Protein AF-A0A7Y6XJN7-F1 (afdb_monomer_lite)

Foldseek 3Di:
DDDDDDDDDDDDDDDDDDDDDDDDDDPPDPDDDDPDDPDPPPPPADADDLVLLLLLADPPAPPSSVLSVLLSVLCVVLVHGRHLLLSLLLRLLLCLQANNAFWAFDPCQLVVVVVLQVVLLVVLPPCSVVLSVVLQQDDQPPDPDGLNRQSNVDTTLVSQQVSLVSSLVRCCVPPVPCLVPPCSVCSRFNDNDSVSSRPQQFHTSNRHGLVQQQVVVHDPDDSVVLRVLCSDSNSVSNSLSCLQPSADDPDPDSLQSLLCSPLHALLFQQLLLLVLLCVQQVQDDQSSLQQFDADPVRHGDPDGDSNLVSLVSCCVPQNVVDDSVQSVVLSVCSNPPCSCVGPSNVSSQVSSCVPVVDRRDRGDRGFAWDDDPSDDDIDGSSNSSVSSVVSSVSSVVSSCVVPDDDDDPPPPPDDD

Sequence (416 aa):
MDDPGPGGTGTRRRGPGRVAWALVCALIACTPRGVGTPEPTVPPPPRLTVQQVTQLLPPHVKEREGWARDVLAALEAEDVPPSPSTVCSVLAVIEQESGFQSDPAVPNLSRMVRTRLEEHADTLGPLGHKALASVLAGKAAGQKRTFDDRLRTVRTERDLDRLFRDMLAYYEAEYPTTFATMNLASALFSSRRLEDLNPVTTAGSMQVSVRYAVEKEGEDADPVKVRESLYTRAGGVRFGTARLLGFEAAYPQPLFRFADYNAGVYASRNAALQAQVSQLTRVSLVLDGDLQLYDKNGDPRSEDSKSLAALLAFRRDHAPELSERQVRRDVKKEKEEAFESTETFRAVKRVYANQTGESPAYAQLPQVTLQSPKLKGERTTAWFARSVDARFQKCQGRYRALTKPPATPRNTARPK

Radius of gyration: 31.94 Å; chains: 1; bounding box: 69×111×105 Å

Secondary structure (DSSP, 8-state):
------------------------------PPP--PPPP---PPPPPPPHHHHHHHS-TT-TTHHHHHHHHHHHHHHTT----HHHHHHHHHHHHHHTSS-SSPBPTTHHHHHHHHHHHHHHTT-TTHHHHHHHHHH---TT-SS-HHHHHTT--BHHHHHHHHHHHHHHHHHH-HHHHHHSTTTTTTSS-SSGGGG-S--EETTTTEEHHHHHHHH-TT--HHHHHHHHTSHHHHHHHHHHHHHSS----SSHHHHHHHHHH-TTHHHHHHHHHHHHHHH------SS-SS-B-TT-PBPSSPPHHHHHHHHHHHHH-GGG-HHHHHHHHTTTTSGGGTTSHHHHHHHHHHHHHHSSPPPS------EE--TTSSS-EEHHHHHHHHHHHHHHHHHHHHHHTPPPPPP-------

Structure (mmCIF, N/CA/C/O backbone):
data_AF-A0A7Y6XJN7-F1
#
_entry.id   AF-A0A7Y6XJN7-F1
#
loop_
_atom_site.group_PDB
_atom_site.id
_atom_site.type_symbol
_atom_site.label_atom_id
_atom_site.label_alt_id
_atom_site.label_comp_id
_atom_site.label_asym_id
_atom_site.label_entity_id
_atom_site.label_seq_id
_atom_site.pdbx_PDB_ins_code
_atom_site.Cartn_x
_atom_site.Cartn_y
_atom_site.Cartn_z
_atom_site.occupancy
_atom_site.B_iso_or_equiv
_atom_site.auth_seq_id
_atom_site.auth_comp_id
_atom_site.auth_asym_id
_atom_site.auth_atom_id
_atom_site.pdbx_PDB_model_num
ATOM 1 N N . MET A 1 1 ? 14.348 51.379 34.714 1.00 35.03 1 MET A N 1
ATOM 2 C CA . MET A 1 1 ? 14.437 52.630 35.480 1.00 35.03 1 MET A CA 1
ATOM 3 C C . MET A 1 1 ? 14.348 52.254 36.939 1.00 35.03 1 MET A C 1
ATOM 5 O O . MET A 1 1 ? 13.280 51.889 37.406 1.00 35.03 1 MET A O 1
ATOM 9 N N . ASP A 1 2 ? 15.538 52.192 37.527 1.00 37.59 2 ASP A N 1
ATOM 10 C CA . ASP A 1 2 ? 15.878 52.615 38.885 1.00 37.59 2 ASP A CA 1
ATOM 11 C C . ASP A 1 2 ? 15.214 51.908 40.076 1.00 37.59 2 ASP A C 1
ATOM 13 O O . ASP A 1 2 ? 14.139 52.258 40.553 1.00 37.59 2 ASP A O 1
ATOM 17 N N . ASP A 1 3 ? 15.978 50.936 40.583 1.00 42.81 3 ASP A N 1
ATOM 18 C CA . ASP A 1 3 ? 16.181 50.660 42.011 1.00 42.81 3 ASP A CA 1
ATOM 19 C C . ASP A 1 3 ? 16.538 51.967 42.763 1.00 42.81 3 ASP A C 1
ATOM 21 O O . ASP A 1 3 ? 17.120 52.874 42.152 1.00 42.81 3 ASP A O 1
ATOM 25 N N . PRO A 1 4 ? 16.245 52.103 44.070 1.00 50.25 4 PRO A N 1
ATOM 26 C CA . PRO A 1 4 ? 17.320 51.799 45.025 1.00 50.25 4 PRO A CA 1
ATOM 27 C C . PRO A 1 4 ? 16.867 51.278 46.411 1.00 50.25 4 PRO A C 1
ATOM 29 O O . PRO A 1 4 ? 15.777 51.573 46.901 1.00 50.25 4 PRO A O 1
ATOM 32 N N . GLY A 1 5 ? 17.795 50.595 47.104 1.00 29.89 5 GLY A N 1
ATOM 33 C CA . GLY A 1 5 ? 17.825 50.426 48.574 1.00 29.89 5 GLY A CA 1
ATOM 34 C C . GLY A 1 5 ? 18.056 51.761 49.324 1.00 29.89 5 GLY A C 1
ATOM 35 O O . GLY A 1 5 ? 17.620 52.794 48.823 1.00 29.89 5 GLY A O 1
ATOM 36 N N . PRO A 1 6 ? 18.799 51.848 50.458 1.00 52.22 6 PRO A N 1
ATOM 37 C CA . PRO A 1 6 ? 19.516 50.827 51.239 1.00 52.22 6 PRO A CA 1
ATOM 38 C C . PRO A 1 6 ? 19.427 51.036 52.786 1.00 52.22 6 PRO A C 1
ATOM 40 O O . PRO A 1 6 ? 18.710 51.898 53.285 1.00 52.22 6 PRO A O 1
ATOM 43 N N . GLY A 1 7 ? 20.251 50.301 53.548 1.00 32.34 7 GLY A N 1
ATOM 44 C CA . GLY A 1 7 ? 20.716 50.674 54.900 1.00 32.34 7 GLY A CA 1
ATOM 45 C C . GLY A 1 7 ? 20.453 49.589 55.954 1.00 32.34 7 GLY A C 1
ATOM 46 O O . GLY A 1 7 ? 19.331 49.138 56.100 1.00 32.34 7 GLY A O 1
ATOM 47 N N . GLY A 1 8 ? 21.406 49.075 56.732 1.00 31.67 8 GLY A N 1
ATOM 48 C CA . GLY A 1 8 ? 22.761 49.522 57.046 1.00 31.67 8 GLY A CA 1
ATOM 49 C C . GLY A 1 8 ? 22.941 49.617 58.569 1.00 31.67 8 GLY A C 1
ATOM 50 O O . GLY A 1 8 ? 22.047 50.092 59.257 1.00 31.67 8 GLY A O 1
ATOM 51 N N . THR A 1 9 ? 24.138 49.256 59.055 1.00 36.88 9 THR A N 1
ATOM 52 C CA . THR A 1 9 ? 24.671 49.350 60.443 1.00 36.88 9 THR A CA 1
ATOM 53 C C . THR A 1 9 ? 24.337 48.165 61.376 1.00 36.88 9 THR A C 1
ATOM 55 O O . THR A 1 9 ? 23.220 47.681 61.406 1.00 36.88 9 THR A O 1
ATOM 58 N N . GLY A 1 10 ? 25.250 47.586 62.164 1.00 33.59 10 GLY A N 1
ATOM 59 C CA . GLY A 1 10 ? 26.664 47.865 62.398 1.00 33.59 10 GLY A CA 1
ATOM 60 C C . GLY A 1 10 ? 27.250 46.914 63.463 1.00 33.59 10 GLY A C 1
ATOM 61 O O . GLY A 1 10 ? 26.728 46.790 64.560 1.00 33.59 10 GLY A O 1
ATOM 62 N N . THR A 1 11 ? 28.351 46.253 63.095 1.00 37.44 11 THR A N 1
ATOM 63 C CA . THR A 1 11 ? 29.572 45.928 63.870 1.00 37.44 11 THR A CA 1
ATOM 64 C C . THR A 1 11 ? 29.519 45.627 65.383 1.00 37.44 11 THR A C 1
ATOM 66 O O . THR A 1 11 ? 29.233 46.519 66.177 1.00 37.44 11 THR A O 1
ATOM 69 N N . ARG A 1 12 ? 30.158 44.514 65.801 1.00 39.50 12 ARG A N 1
ATOM 70 C CA . ARG A 1 12 ? 31.348 44.563 66.690 1.00 39.50 12 ARG A CA 1
ATOM 71 C C . ARG A 1 12 ? 32.197 43.279 66.666 1.00 39.50 12 ARG A C 1
ATOM 73 O O . ARG A 1 12 ? 31.703 42.167 66.572 1.00 39.50 12 ARG A O 1
ATOM 80 N N . ARG A 1 13 ? 33.511 43.521 66.719 1.00 41.44 13 ARG A N 1
ATOM 81 C CA . ARG A 1 13 ? 34.676 42.623 66.616 1.00 41.44 13 ARG A CA 1
ATOM 82 C C . ARG A 1 13 ? 34.873 41.706 67.835 1.00 41.44 13 ARG A C 1
ATOM 84 O O . ARG A 1 13 ? 34.642 42.168 68.948 1.00 41.44 13 ARG A O 1
ATOM 91 N N . ARG A 1 14 ? 35.529 40.550 67.628 1.00 40.66 14 ARG A N 1
ATOM 92 C CA . ARG A 1 14 ? 36.867 40.155 68.166 1.00 40.66 14 ARG A CA 1
ATOM 93 C C . ARG A 1 14 ? 37.099 38.642 67.951 1.00 40.66 14 ARG A C 1
ATOM 95 O O . ARG A 1 14 ? 36.297 37.838 68.401 1.00 40.66 14 ARG A O 1
ATOM 102 N N . GLY A 1 15 ? 38.183 38.264 67.263 1.00 38.75 15 GLY A N 1
ATOM 103 C CA . GLY A 1 15 ? 38.726 36.889 67.289 1.00 38.75 15 GLY A CA 1
ATOM 104 C C . GLY A 1 15 ? 39.732 36.715 68.438 1.00 38.75 15 GLY A C 1
ATOM 105 O O . GLY A 1 15 ? 39.770 37.578 69.315 1.00 38.75 15 GLY A O 1
ATOM 106 N N . PRO A 1 16 ? 40.651 35.732 68.390 1.00 50.19 16 PRO A N 1
ATOM 107 C CA . PRO A 1 16 ? 40.583 34.405 67.777 1.00 50.19 16 PRO A CA 1
ATOM 108 C C . PRO A 1 16 ? 40.768 33.300 68.846 1.00 50.19 16 PRO A C 1
ATOM 110 O O . PRO A 1 16 ? 41.487 33.477 69.824 1.00 50.19 16 PRO A O 1
ATOM 113 N N . GLY A 1 17 ? 40.165 32.128 68.657 1.00 37.03 17 GLY A N 1
ATOM 114 C CA . GLY A 1 17 ? 40.338 30.995 69.569 1.00 37.03 17 GLY A CA 1
ATOM 115 C C . GLY A 1 17 ? 40.266 29.687 68.803 1.00 37.03 17 GLY A C 1
ATOM 116 O O . GLY A 1 17 ? 39.187 29.243 68.429 1.00 37.03 17 GLY A O 1
ATOM 117 N N . ARG A 1 18 ? 41.430 29.096 68.526 1.00 47.59 18 ARG A N 1
ATOM 118 C CA . ARG A 1 18 ? 41.541 27.738 67.989 1.00 47.59 18 ARG A CA 1
ATOM 119 C C . ARG A 1 18 ? 41.069 26.766 69.068 1.00 47.59 18 ARG A C 1
ATOM 121 O O . ARG A 1 18 ? 41.729 26.645 70.093 1.00 47.59 18 ARG A O 1
ATOM 128 N N . VAL A 1 19 ? 39.966 26.068 68.823 1.00 47.19 19 VAL A N 1
ATOM 129 C CA . VAL A 1 19 ? 39.572 24.891 69.602 1.00 47.19 19 VAL A CA 1
ATOM 130 C C . VAL A 1 19 ? 39.281 23.774 68.612 1.00 47.19 19 VAL A C 1
ATOM 132 O O . VAL A 1 19 ? 38.342 23.844 67.824 1.00 47.19 19 VAL A O 1
ATOM 135 N N . ALA A 1 20 ? 40.160 22.777 68.627 1.00 44.97 20 ALA A N 1
ATOM 136 C CA . ALA A 1 20 ? 39.979 21.513 67.946 1.00 44.97 20 ALA A CA 1
ATOM 137 C C . ALA A 1 20 ? 38.800 20.766 68.583 1.00 44.97 20 ALA A C 1
ATOM 139 O O . ALA A 1 20 ? 38.790 20.563 69.795 1.00 44.97 20 ALA A O 1
ATOM 140 N N . TRP A 1 21 ? 37.836 20.342 67.767 1.00 42.53 21 TRP A N 1
ATOM 141 C CA . TRP A 1 21 ? 36.821 19.371 68.162 1.00 42.53 21 TRP A CA 1
ATOM 142 C C . TRP A 1 21 ? 36.884 18.172 67.225 1.00 42.53 21 TRP A C 1
ATOM 144 O O . TRP A 1 21 ? 36.855 18.301 66.001 1.00 42.53 21 TRP A O 1
ATOM 154 N N . ALA A 1 22 ? 37.050 17.015 67.854 1.00 39.91 22 ALA A N 1
ATOM 155 C CA . ALA A 1 22 ? 37.173 15.706 67.253 1.00 39.91 22 ALA A CA 1
ATOM 156 C C . ALA A 1 22 ? 35.903 15.322 66.476 1.00 39.91 22 ALA A C 1
ATOM 158 O O . ALA A 1 22 ? 34.789 15.422 66.987 1.00 39.91 22 ALA A O 1
ATOM 159 N N . LEU A 1 23 ? 36.094 14.842 65.247 1.00 40.47 23 LEU A N 1
ATOM 160 C CA . LEU A 1 23 ? 35.069 14.179 64.447 1.00 40.47 23 LEU A CA 1
ATOM 161 C C . LEU A 1 23 ? 34.818 12.779 65.020 1.00 40.47 23 LEU A C 1
ATOM 163 O O . LEU A 1 23 ? 35.644 11.879 64.880 1.00 40.47 23 LEU A O 1
ATOM 167 N N . VAL A 1 24 ? 33.666 12.600 65.663 1.00 42.16 24 VAL A N 1
ATOM 168 C CA . VAL A 1 24 ? 33.105 11.283 65.979 1.00 42.16 24 VAL A CA 1
ATOM 169 C C . VAL A 1 24 ? 32.388 10.777 64.726 1.00 42.16 24 VAL A C 1
ATOM 171 O O . VAL A 1 24 ? 31.334 11.288 64.351 1.00 42.16 24 VAL A O 1
ATOM 174 N N . CYS A 1 25 ? 32.971 9.783 64.057 1.00 39.12 25 CYS A N 1
ATOM 175 C CA . CYS A 1 25 ? 32.331 9.055 62.964 1.00 39.12 25 CYS A CA 1
ATOM 176 C C . CYS A 1 25 ? 31.227 8.140 63.516 1.00 39.12 25 CYS A C 1
ATOM 178 O O . CYS A 1 25 ? 31.507 7.046 64.002 1.00 39.12 25 CYS A O 1
ATOM 180 N N . ALA A 1 26 ? 29.968 8.564 63.407 1.00 43.03 26 ALA A N 1
ATOM 181 C CA . ALA A 1 26 ? 28.821 7.670 63.524 1.00 43.03 26 ALA A CA 1
ATOM 182 C C . ALA A 1 26 ? 28.584 6.984 62.166 1.00 43.03 26 ALA A C 1
ATOM 184 O O . ALA A 1 26 ? 28.100 7.601 61.218 1.00 43.03 26 ALA A O 1
ATOM 185 N N . LEU A 1 27 ? 28.955 5.706 62.063 1.00 41.56 27 LEU A N 1
ATOM 186 C CA . LEU A 1 27 ? 28.625 4.846 60.926 1.00 41.56 27 LEU A CA 1
ATOM 187 C C . LEU A 1 27 ? 27.124 4.524 60.956 1.00 41.56 27 LEU A C 1
ATOM 189 O O . LEU A 1 27 ? 26.693 3.552 61.572 1.00 41.56 27 LEU A O 1
ATOM 193 N N . ILE A 1 28 ? 26.324 5.351 60.286 1.00 48.06 28 ILE A N 1
ATOM 194 C CA . ILE A 1 28 ? 24.953 5.001 59.912 1.00 48.06 28 ILE A CA 1
ATOM 195 C C . ILE A 1 28 ? 25.060 4.036 58.732 1.00 48.06 28 ILE A C 1
ATOM 197 O O . ILE A 1 28 ? 25.433 4.423 57.624 1.00 48.06 28 ILE A O 1
ATOM 201 N N . ALA A 1 29 ? 24.770 2.762 58.981 1.00 41.16 29 ALA A N 1
ATOM 202 C CA . ALA A 1 29 ? 24.638 1.761 57.937 1.00 41.16 29 ALA A CA 1
ATOM 203 C C . ALA A 1 29 ? 23.455 2.134 57.028 1.00 41.16 29 ALA A C 1
ATOM 205 O O . ALA A 1 29 ? 22.293 1.945 57.385 1.00 41.16 29 ALA A O 1
ATOM 206 N N . CYS A 1 30 ? 23.750 2.671 55.844 1.00 45.59 30 CYS A N 1
ATOM 207 C CA . CYS A 1 30 ? 22.794 2.745 54.748 1.00 45.59 30 CYS A CA 1
ATOM 208 C C . CYS A 1 30 ? 22.450 1.318 54.309 1.00 45.59 30 CYS A C 1
ATOM 210 O O . CYS A 1 30 ? 23.186 0.701 53.544 1.00 45.59 30 CYS A O 1
ATOM 212 N N . THR A 1 31 ? 21.323 0.791 54.781 1.00 43.50 31 THR A N 1
ATOM 213 C CA . THR A 1 31 ? 20.677 -0.365 54.157 1.00 43.50 31 THR A CA 1
ATOM 214 C C . THR A 1 31 ? 20.239 0.043 52.745 1.00 43.50 31 THR A C 1
ATOM 216 O O . THR A 1 31 ? 19.415 0.959 52.627 1.00 43.50 31 THR A O 1
ATOM 219 N N . PRO A 1 32 ? 20.764 -0.562 51.663 1.00 49.16 32 PRO A N 1
ATOM 220 C CA . PRO A 1 32 ? 20.279 -0.266 50.326 1.00 49.16 32 PRO A CA 1
ATOM 221 C C . PRO A 1 32 ? 18.803 -0.662 50.232 1.00 49.16 32 PRO A C 1
ATOM 223 O O . PRO A 1 32 ? 18.415 -1.793 50.528 1.00 49.16 32 PRO A O 1
ATOM 226 N N . ARG A 1 33 ? 17.977 0.318 49.850 1.00 47.31 33 ARG A N 1
ATOM 227 C CA . ARG A 1 33 ? 16.585 0.115 49.447 1.00 47.31 33 ARG A CA 1
ATOM 228 C C . ARG A 1 33 ? 16.536 -0.952 48.355 1.00 47.31 33 ARG A C 1
ATOM 230 O O . ARG A 1 33 ? 17.405 -0.983 47.489 1.00 47.31 33 ARG A O 1
ATOM 237 N N . GLY A 1 34 ? 15.511 -1.795 48.455 1.00 42.06 34 GLY A N 1
ATOM 238 C CA . GLY A 1 34 ? 15.260 -2.985 47.653 1.00 42.06 34 GLY A CA 1
ATOM 239 C C . GLY A 1 34 ? 15.800 -2.934 46.229 1.00 42.06 34 GLY A C 1
ATOM 240 O O . GLY A 1 34 ? 15.399 -2.101 45.420 1.00 42.06 34 GLY A O 1
ATOM 241 N N . VAL A 1 35 ? 16.663 -3.902 45.932 1.00 45.88 35 VAL A N 1
ATOM 242 C CA . VAL A 1 35 ? 16.845 -4.424 44.583 1.00 45.88 35 VAL A CA 1
ATOM 243 C C . VAL A 1 35 ? 15.467 -4.907 44.142 1.00 45.88 35 VAL A C 1
ATOM 245 O O . VAL A 1 35 ? 14.980 -5.927 44.631 1.00 45.88 35 VAL A O 1
ATOM 248 N N . GLY A 1 36 ? 14.801 -4.127 43.288 1.00 46.41 36 GLY A N 1
ATOM 249 C CA . GLY A 1 36 ? 13.651 -4.619 42.544 1.00 46.41 36 GLY A CA 1
ATOM 250 C C . GLY A 1 36 ? 14.074 -5.912 41.861 1.00 46.41 36 GLY A C 1
ATOM 251 O O . GLY A 1 36 ? 15.143 -5.970 41.249 1.00 46.41 36 GLY A O 1
ATOM 252 N N . THR A 1 37 ? 13.287 -6.969 42.031 1.00 48.62 37 THR A N 1
ATOM 253 C CA . THR A 1 37 ? 13.446 -8.182 41.236 1.00 48.62 37 THR A CA 1
ATOM 254 C C . THR A 1 37 ? 13.524 -7.768 39.766 1.00 48.62 37 THR A C 1
ATOM 256 O O . THR A 1 37 ? 12.664 -6.999 39.330 1.00 48.62 37 THR A O 1
ATOM 259 N N . PRO A 1 38 ? 14.547 -8.201 39.003 1.00 53.28 38 PRO A N 1
ATOM 260 C CA . PRO A 1 38 ? 14.590 -7.922 37.579 1.00 53.28 38 PRO A CA 1
ATOM 261 C C . PRO A 1 38 ? 13.287 -8.434 36.975 1.00 53.28 38 PRO A C 1
ATOM 263 O O . PRO A 1 38 ? 12.955 -9.613 37.125 1.00 53.28 38 PRO A O 1
ATOM 266 N N . GLU A 1 39 ? 12.522 -7.540 36.355 1.00 54.28 39 GLU A N 1
ATOM 267 C CA . GLU A 1 39 ? 11.371 -7.928 35.554 1.00 54.28 39 GLU A CA 1
ATOM 268 C C . GLU A 1 39 ? 11.862 -8.978 34.541 1.00 54.28 39 GLU A C 1
ATOM 270 O O . GLU A 1 39 ? 12.943 -8.779 33.966 1.00 54.28 39 GLU A O 1
ATOM 275 N N . PRO A 1 40 ? 11.171 -10.125 34.375 1.00 47.38 40 PRO A N 1
ATOM 276 C CA . PRO A 1 40 ? 11.621 -11.158 33.459 1.00 47.38 40 PRO A CA 1
ATOM 277 C C . PRO A 1 40 ? 11.753 -10.543 32.071 1.00 47.38 40 PRO A C 1
ATOM 279 O O . PRO A 1 40 ? 10.768 -10.262 31.391 1.00 47.38 40 PRO A O 1
ATOM 282 N N . THR A 1 41 ? 12.993 -10.299 31.666 1.00 57.94 41 THR A N 1
ATOM 283 C CA . THR A 1 41 ? 13.318 -9.748 30.362 1.00 57.94 41 THR A CA 1
ATOM 284 C C . THR A 1 41 ? 13.043 -10.875 29.388 1.00 57.94 41 THR A C 1
ATOM 286 O O . THR A 1 41 ? 13.824 -11.821 29.291 1.00 57.94 41 THR A O 1
ATOM 289 N N . VAL A 1 42 ? 11.880 -10.835 28.733 1.00 59.94 42 VAL A N 1
ATOM 290 C CA . VAL A 1 42 ? 11.575 -11.739 27.623 1.00 59.94 42 VAL A CA 1
ATOM 291 C C . VAL A 1 42 ? 12.756 -11.620 26.656 1.00 59.94 42 VAL A C 1
ATOM 293 O O . VAL A 1 42 ? 13.004 -10.515 26.164 1.00 59.94 42 VAL A O 1
ATOM 296 N N . PRO A 1 43 ? 13.548 -12.689 26.438 1.00 66.56 43 PRO A N 1
ATOM 297 C CA . PRO A 1 43 ? 14.721 -12.590 25.588 1.00 66.56 43 PRO A CA 1
ATOM 298 C C . PRO A 1 43 ? 14.278 -12.112 24.202 1.00 66.56 43 PRO A C 1
ATOM 300 O O . PRO A 1 43 ? 13.232 -12.560 23.715 1.00 66.56 43 PRO A O 1
ATOM 303 N N . PRO A 1 44 ? 15.030 -11.193 23.570 1.00 67.38 44 PRO A N 1
ATOM 304 C CA . PRO A 1 44 ? 14.649 -10.666 22.272 1.00 67.38 44 PRO A CA 1
ATOM 305 C C . PRO A 1 44 ? 14.484 -11.822 21.279 1.00 67.38 44 PRO A C 1
ATOM 307 O O . PRO A 1 44 ? 15.218 -12.816 21.360 1.00 67.38 44 PRO A O 1
ATOM 310 N N . PRO A 1 45 ? 13.521 -11.727 20.345 1.00 71.31 45 PRO A N 1
ATOM 311 C CA . PRO A 1 45 ? 13.293 -12.786 19.378 1.00 71.31 45 PRO A CA 1
ATOM 312 C C . PRO A 1 45 ? 14.585 -13.089 18.602 1.00 71.31 45 PRO A C 1
ATOM 314 O O . PRO A 1 45 ? 15.386 -12.182 18.353 1.00 71.31 45 PRO A O 1
ATOM 317 N N . PRO A 1 46 ? 14.804 -14.353 18.199 1.00 83.12 46 PRO A N 1
ATOM 318 C CA . PRO A 1 46 ? 16.031 -14.743 17.522 1.00 83.12 46 PRO A CA 1
ATOM 319 C C . PRO A 1 46 ? 16.186 -13.952 16.222 1.00 83.12 46 PRO A C 1
ATOM 321 O O . PRO A 1 46 ? 15.283 -13.949 15.385 1.00 83.12 46 PRO A O 1
ATOM 324 N N . ARG A 1 47 ? 17.340 -13.303 16.045 1.00 94.00 47 ARG A N 1
ATOM 325 C CA . ARG A 1 47 ? 17.696 -12.628 14.792 1.00 94.00 47 ARG A CA 1
ATOM 326 C C . ARG A 1 47 ? 18.157 -13.665 13.769 1.00 94.00 47 ARG A C 1
ATOM 328 O O . ARG A 1 47 ? 19.075 -14.435 14.047 1.00 94.00 47 ARG A O 1
ATOM 335 N N . LEU A 1 48 ? 17.519 -13.697 12.602 1.00 97.19 48 LEU A N 1
ATOM 336 C CA . LEU A 1 48 ? 17.847 -14.647 11.542 1.00 97.19 48 LEU A CA 1
ATOM 337 C C . LEU A 1 48 ? 19.046 -14.194 10.707 1.00 97.19 48 LEU A C 1
ATOM 339 O O . LEU A 1 48 ? 19.156 -13.033 10.324 1.00 97.19 48 LEU A O 1
ATOM 343 N N . THR A 1 49 ? 19.922 -15.141 10.372 1.00 97.62 49 THR A N 1
ATOM 344 C CA . THR A 1 49 ? 21.043 -14.925 9.445 1.00 97.62 49 THR A CA 1
ATOM 345 C C . THR A 1 49 ? 20.612 -15.094 7.987 1.00 97.62 49 THR A C 1
ATOM 347 O O . THR A 1 49 ? 19.611 -15.750 7.694 1.00 97.62 49 THR A O 1
ATOM 350 N N . VAL A 1 50 ? 21.417 -14.596 7.039 1.00 98.31 50 VAL A N 1
ATOM 351 C CA . VAL A 1 50 ? 21.191 -14.793 5.590 1.00 98.31 50 VAL A CA 1
ATOM 352 C C . VAL A 1 50 ? 20.991 -16.275 5.243 1.00 98.31 50 VAL A C 1
ATOM 354 O O . VAL A 1 50 ? 20.103 -16.610 4.460 1.00 98.31 50 VAL A O 1
ATOM 357 N N . GLN A 1 51 ? 21.776 -17.178 5.842 1.00 98.06 51 GLN A N 1
ATOM 358 C CA . GLN A 1 51 ? 21.672 -18.620 5.592 1.00 98.06 51 GLN A CA 1
ATOM 359 C C . GLN A 1 51 ? 20.336 -19.189 6.080 1.00 98.06 51 GLN A C 1
ATOM 361 O O . GLN A 1 51 ? 19.685 -19.937 5.350 1.00 98.06 51 GLN A O 1
ATOM 366 N N . GLN A 1 52 ? 19.895 -18.794 7.279 1.00 98.06 52 GLN A N 1
ATOM 367 C CA . GLN A 1 52 ? 18.604 -19.220 7.816 1.00 98.06 52 GLN A CA 1
ATOM 368 C C . GLN A 1 52 ? 17.461 -18.696 6.947 1.00 98.06 52 GLN A C 1
ATOM 370 O O . GLN A 1 52 ? 16.619 -19.482 6.525 1.00 98.06 52 GLN A O 1
ATOM 375 N N . VAL A 1 53 ? 17.464 -17.405 6.592 1.00 98.56 53 VAL A N 1
ATOM 376 C CA . VAL A 1 53 ? 16.440 -16.827 5.706 1.00 98.56 53 VAL A CA 1
ATOM 377 C C . VAL A 1 53 ? 16.422 -17.538 4.348 1.00 98.56 53 VAL A C 1
ATOM 379 O O . VAL A 1 53 ? 15.351 -17.905 3.875 1.00 98.56 53 VAL A O 1
ATOM 382 N N . THR A 1 54 ? 17.587 -17.844 3.765 1.00 98.56 54 THR A N 1
ATOM 383 C CA . THR A 1 54 ? 17.719 -18.600 2.500 1.00 98.56 54 THR A CA 1
ATOM 384 C C . THR A 1 54 ? 17.024 -19.968 2.552 1.00 98.56 54 THR A C 1
ATOM 386 O O . THR A 1 54 ? 16.445 -20.416 1.556 1.00 98.56 54 THR A O 1
ATOM 389 N N . GLN A 1 55 ? 17.043 -20.634 3.710 1.00 98.00 55 GLN A N 1
ATOM 390 C CA . GLN A 1 55 ? 16.351 -21.907 3.944 1.00 98.00 55 GLN A CA 1
ATOM 391 C C . GLN A 1 55 ? 14.836 -21.740 4.159 1.00 98.00 55 GLN A C 1
ATOM 393 O O . GLN A 1 55 ? 14.081 -22.693 3.962 1.00 98.00 55 GLN A O 1
ATOM 398 N N . LEU A 1 56 ? 14.370 -20.537 4.514 1.00 98.50 56 LEU A N 1
ATOM 399 C CA . LEU A 1 56 ? 12.945 -20.209 4.611 1.00 98.50 56 LEU A CA 1
ATOM 400 C C . LEU A 1 56 ? 12.306 -19.865 3.261 1.00 98.50 56 LEU A C 1
ATOM 402 O O . LEU A 1 56 ? 11.076 -19.860 3.168 1.00 98.50 56 LEU A O 1
ATOM 406 N N . LEU A 1 57 ? 13.087 -19.597 2.214 1.00 98.38 57 LEU A N 1
ATOM 407 C CA . LEU A 1 57 ? 12.561 -19.411 0.860 1.00 98.38 57 LEU A CA 1
ATOM 408 C C . LEU A 1 57 ? 12.124 -20.751 0.235 1.00 98.38 57 LEU A C 1
ATOM 410 O O . LEU A 1 57 ? 12.782 -21.773 0.451 1.00 98.38 57 LEU A O 1
ATOM 414 N N . PRO A 1 58 ? 11.049 -20.774 -0.579 1.00 96.88 58 PRO A N 1
ATOM 415 C CA . PRO A 1 58 ? 10.694 -21.957 -1.357 1.00 96.88 58 PRO A CA 1
ATOM 416 C C . PRO A 1 58 ? 11.858 -22.429 -2.253 1.00 96.88 58 PRO A C 1
ATOM 418 O O . PRO A 1 58 ? 12.571 -21.603 -2.823 1.00 96.88 58 PRO A O 1
ATOM 421 N N . PRO A 1 59 ? 12.047 -23.748 -2.444 1.00 94.62 59 PRO A N 1
ATOM 422 C CA . PRO A 1 59 ? 13.238 -24.291 -3.106 1.00 94.62 59 PRO A CA 1
ATOM 423 C C . PRO A 1 59 ? 13.357 -23.924 -4.593 1.00 94.62 59 PRO A C 1
ATOM 425 O O . PRO A 1 59 ? 14.461 -23.920 -5.126 1.00 94.62 59 PRO A O 1
ATOM 428 N N . HIS A 1 60 ? 12.242 -23.604 -5.256 1.00 94.69 60 HIS A N 1
ATOM 429 C CA . HIS A 1 60 ? 12.204 -23.236 -6.676 1.00 94.69 60 HIS A CA 1
ATOM 430 C C . HIS A 1 60 ? 12.607 -21.777 -6.945 1.00 94.69 60 HIS A C 1
ATOM 432 O O . HIS A 1 60 ? 12.764 -21.389 -8.102 1.00 94.69 60 HIS A O 1
ATOM 438 N N . VAL A 1 61 ? 12.746 -20.955 -5.900 1.00 97.19 61 VAL A N 1
ATOM 439 C CA . VAL A 1 61 ? 13.119 -19.545 -6.041 1.00 97.19 61 VAL A CA 1
ATOM 440 C C . VAL A 1 61 ? 14.571 -19.446 -6.506 1.00 97.19 61 VAL A C 1
ATOM 442 O O . VAL A 1 61 ? 15.459 -20.108 -5.967 1.00 97.19 61 VAL A O 1
ATOM 445 N N . LYS A 1 62 ? 14.823 -18.606 -7.511 1.00 95.81 62 LYS A N 1
ATOM 446 C CA . LYS A 1 62 ? 16.177 -18.271 -7.974 1.00 95.81 62 LYS A CA 1
ATOM 447 C C . LYS A 1 62 ? 16.778 -17.181 -7.087 1.00 95.81 62 LYS A C 1
ATOM 449 O O . LYS A 1 62 ? 16.048 -16.388 -6.504 1.00 95.81 62 LYS A O 1
ATOM 454 N N . GLU A 1 63 ? 18.108 -17.139 -6.985 1.00 96.38 63 GLU A N 1
ATOM 455 C CA . GLU A 1 63 ? 18.835 -16.099 -6.231 1.00 96.38 63 GLU A CA 1
ATOM 456 C C . GLU A 1 63 ? 18.373 -15.951 -4.764 1.00 96.38 63 GLU A C 1
ATOM 458 O O . GLU A 1 63 ? 18.320 -14.846 -4.225 1.00 96.38 63 GLU A O 1
ATOM 463 N N . ARG A 1 64 ? 18.034 -17.067 -4.097 1.00 98.25 64 ARG A N 1
ATOM 464 C CA . ARG A 1 64 ? 17.491 -17.080 -2.720 1.00 98.25 64 ARG A CA 1
ATOM 465 C C . ARG A 1 64 ? 18.341 -16.299 -1.723 1.00 98.25 64 ARG A C 1
ATOM 467 O O . ARG A 1 64 ? 17.798 -15.594 -0.884 1.00 98.25 64 ARG A O 1
ATOM 474 N N . GLU A 1 65 ? 19.659 -16.392 -1.840 1.00 98.44 65 GLU A N 1
ATOM 475 C CA . GLU A 1 65 ? 20.583 -15.665 -0.968 1.00 98.44 65 GLU A CA 1
ATOM 476 C C . GLU A 1 65 ? 20.521 -14.143 -1.189 1.00 98.44 65 GLU A C 1
ATOM 478 O O . GLU A 1 65 ? 20.637 -13.371 -0.241 1.00 98.44 65 GLU A O 1
ATOM 483 N N . GLY A 1 66 ? 20.278 -13.706 -2.431 1.00 98.56 66 GLY A N 1
ATOM 484 C CA . GLY A 1 66 ? 20.036 -12.303 -2.767 1.00 98.56 66 GLY A CA 1
ATOM 485 C C . GLY A 1 66 ? 18.735 -11.788 -2.154 1.00 98.56 66 GLY A C 1
ATOM 486 O O . GLY A 1 66 ? 18.749 -10.759 -1.491 1.00 98.56 66 GLY A O 1
ATOM 487 N N . TRP A 1 67 ? 17.638 -12.543 -2.284 1.00 98.69 67 TRP A N 1
ATOM 488 C CA . TRP A 1 67 ? 16.376 -12.225 -1.602 1.00 98.69 67 TRP A CA 1
ATOM 489 C C . TRP A 1 67 ? 16.536 -12.170 -0.081 1.00 98.69 67 TRP A C 1
ATOM 491 O O . TRP A 1 67 ? 16.023 -11.257 0.555 1.00 98.69 67 TRP A O 1
ATOM 501 N N . ALA A 1 68 ? 17.267 -13.120 0.503 1.00 98.75 68 ALA A N 1
ATOM 502 C CA . ALA A 1 68 ? 17.533 -13.148 1.935 1.00 98.75 68 ALA A CA 1
ATOM 503 C C . ALA A 1 68 ? 18.285 -11.896 2.412 1.00 98.75 68 ALA A C 1
ATOM 505 O O . ALA A 1 68 ? 17.893 -11.301 3.414 1.00 98.75 68 ALA A O 1
ATOM 506 N N . ARG A 1 69 ? 19.332 -11.476 1.689 1.00 98.81 69 ARG A N 1
ATOM 507 C CA . ARG A 1 69 ? 20.060 -10.232 1.982 1.00 98.81 69 ARG A CA 1
ATOM 508 C C . ARG A 1 69 ? 19.1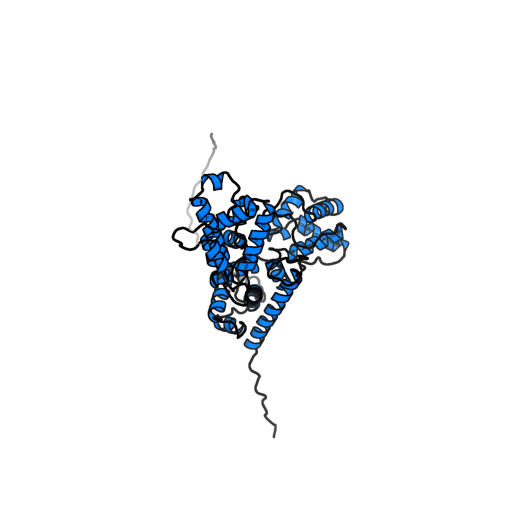64 -9.004 1.893 1.00 98.81 69 ARG A C 1
ATOM 510 O O . ARG A 1 69 ? 19.159 -8.213 2.828 1.00 98.81 69 ARG A O 1
ATOM 517 N N . ASP A 1 70 ? 18.397 -8.878 0.815 1.00 98.88 70 ASP A N 1
ATOM 518 C CA . ASP A 1 70 ? 17.551 -7.704 0.589 1.00 98.88 70 ASP A CA 1
ATOM 519 C C . ASP A 1 70 ? 16.437 -7.599 1.645 1.00 98.88 70 ASP A C 1
ATOM 521 O O . ASP A 1 70 ? 16.148 -6.506 2.119 1.00 98.88 70 ASP A O 1
ATOM 525 N N . VAL A 1 71 ? 15.859 -8.728 2.085 1.00 98.88 71 VAL A N 1
ATOM 526 C CA . VAL A 1 71 ? 14.871 -8.759 3.182 1.00 98.88 71 VAL A CA 1
ATOM 527 C C . VAL A 1 71 ? 15.489 -8.325 4.508 1.00 98.88 71 VAL A C 1
ATOM 529 O O . VAL A 1 71 ? 14.892 -7.529 5.224 1.00 98.88 71 VAL A O 1
ATOM 532 N N . LEU A 1 72 ? 16.678 -8.830 4.846 1.00 98.75 72 LEU A N 1
ATOM 533 C CA . LEU A 1 72 ? 17.352 -8.447 6.087 1.00 98.75 72 LEU A CA 1
ATOM 534 C C . LEU A 1 72 ? 17.763 -6.969 6.075 1.00 98.75 72 LEU A C 1
ATOM 536 O O . LEU A 1 72 ? 17.562 -6.286 7.072 1.00 98.75 72 LEU A O 1
ATOM 540 N N . ALA A 1 73 ? 18.270 -6.467 4.947 1.00 98.75 73 ALA A N 1
ATOM 541 C CA . ALA A 1 73 ? 18.618 -5.057 4.789 1.00 98.75 73 ALA A CA 1
ATOM 542 C C . ALA A 1 73 ? 17.387 -4.142 4.881 1.00 98.75 73 ALA A C 1
ATOM 544 O O . ALA A 1 73 ? 17.456 -3.080 5.490 1.00 98.75 73 ALA A O 1
ATOM 545 N N . ALA A 1 74 ? 16.255 -4.557 4.310 1.00 98.69 74 ALA A N 1
ATOM 546 C CA . ALA A 1 74 ? 15.011 -3.799 4.381 1.00 98.69 74 ALA A CA 1
ATOM 547 C C . ALA A 1 74 ? 14.414 -3.757 5.795 1.00 98.69 74 ALA A C 1
ATOM 549 O O . ALA A 1 74 ? 13.871 -2.733 6.187 1.00 98.69 74 ALA A O 1
ATOM 550 N N . LEU A 1 75 ? 14.520 -4.850 6.558 1.00 98.56 75 LEU A N 1
ATOM 551 C CA . LEU A 1 75 ? 14.101 -4.881 7.962 1.00 98.56 75 LEU A CA 1
ATOM 552 C C . LEU A 1 75 ? 14.977 -3.970 8.827 1.00 98.56 75 LEU A C 1
ATOM 554 O O . LEU A 1 75 ? 14.445 -3.209 9.627 1.00 98.56 75 LEU A O 1
ATOM 558 N N . GLU A 1 76 ? 16.294 -4.000 8.616 1.00 97.69 76 GLU A N 1
ATOM 559 C CA . GLU A 1 76 ? 17.227 -3.108 9.311 1.00 97.69 76 GLU A CA 1
ATOM 560 C C . GLU A 1 76 ? 16.954 -1.631 8.983 1.00 97.69 76 GLU A C 1
ATOM 562 O O . GLU A 1 76 ? 16.971 -0.800 9.878 1.00 97.69 76 GLU A O 1
ATOM 567 N N . ALA A 1 77 ? 16.631 -1.300 7.727 1.00 97.31 77 ALA A N 1
ATOM 568 C CA . ALA A 1 77 ? 16.303 0.071 7.320 1.00 97.31 77 ALA A CA 1
ATOM 569 C C . ALA A 1 77 ? 15.023 0.635 7.969 1.00 97.31 77 ALA A C 1
ATOM 571 O O . ALA A 1 77 ? 14.832 1.848 7.970 1.00 97.31 77 ALA A O 1
ATOM 572 N N . GLU A 1 78 ? 14.151 -0.230 8.491 1.00 96.88 78 GLU A N 1
ATOM 573 C CA . GLU A 1 78 ? 12.938 0.150 9.225 1.00 96.88 78 GLU A CA 1
ATOM 574 C C . GLU A 1 78 ? 13.097 -0.039 10.744 1.00 96.88 78 GLU A C 1
ATOM 576 O O . GLU A 1 78 ? 12.105 -0.006 11.466 1.00 96.88 78 GLU A O 1
ATOM 581 N N . ASP A 1 79 ? 14.321 -0.295 11.229 1.00 95.94 79 ASP A N 1
ATOM 582 C CA . ASP A 1 79 ? 14.625 -0.614 12.630 1.00 95.94 79 ASP A CA 1
ATOM 583 C C . ASP A 1 79 ? 13.811 -1.806 13.182 1.00 95.94 79 ASP A C 1
ATOM 585 O O . ASP A 1 79 ? 13.577 -1.948 14.386 1.00 95.94 79 ASP A O 1
ATOM 589 N N . VAL A 1 80 ? 13.405 -2.726 12.299 1.00 95.62 80 VAL A N 1
ATOM 590 C CA . VAL A 1 80 ? 12.616 -3.910 12.648 1.00 95.62 80 VAL A CA 1
ATOM 591 C C . VAL A 1 80 ? 13.543 -5.109 12.864 1.00 95.62 80 VAL A C 1
ATOM 593 O O . VAL A 1 80 ? 14.207 -5.561 11.927 1.00 95.62 80 VAL A O 1
ATOM 596 N N . PRO A 1 81 ? 13.553 -5.739 14.056 1.00 95.19 81 PRO A N 1
ATOM 597 C CA . PRO A 1 81 ? 14.366 -6.926 14.288 1.00 95.19 81 PRO A CA 1
ATOM 598 C C . PRO A 1 81 ? 14.026 -8.060 13.302 1.00 95.19 81 PRO A C 1
ATOM 600 O O . PRO A 1 81 ? 12.843 -8.384 13.123 1.00 95.19 81 PRO A O 1
ATOM 603 N N . PRO A 1 82 ? 15.027 -8.742 12.708 1.00 96.94 82 PRO A N 1
ATOM 604 C CA . PRO A 1 82 ? 14.811 -9.825 11.748 1.00 96.94 82 PRO A CA 1
ATOM 605 C C . PRO A 1 82 ? 14.428 -11.144 12.431 1.00 96.94 82 PRO A C 1
ATOM 607 O O . PRO A 1 82 ? 15.135 -12.148 12.361 1.00 96.94 82 PRO A O 1
ATOM 610 N N . SER A 1 83 ? 13.295 -11.131 13.124 1.00 97.00 83 SER A N 1
ATOM 611 C CA . SER A 1 83 ? 12.673 -12.300 13.735 1.00 97.00 83 SER A CA 1
ATOM 612 C C . SER A 1 83 ? 12.077 -13.245 12.679 1.00 97.00 83 SER A C 1
ATOM 614 O O . SER A 1 83 ? 11.790 -12.826 11.554 1.00 97.00 83 SER A O 1
ATOM 616 N N . PRO A 1 84 ? 11.773 -14.507 13.034 1.00 97.12 84 PRO A N 1
ATOM 617 C CA . PRO A 1 84 ? 11.050 -15.414 12.144 1.00 97.12 84 PRO A CA 1
ATOM 618 C C . PRO A 1 84 ? 9.718 -14.841 11.653 1.00 97.12 84 PRO A C 1
ATOM 620 O O . PRO A 1 84 ? 9.364 -15.023 10.492 1.00 97.12 84 PRO A O 1
ATOM 623 N N . SER A 1 85 ? 8.992 -14.125 12.515 1.00 96.38 85 SER A N 1
ATOM 624 C CA . SER A 1 85 ? 7.694 -13.544 12.168 1.00 96.38 85 SER A CA 1
ATOM 625 C C . SER A 1 85 ? 7.836 -12.405 11.152 1.00 96.38 85 SER A C 1
ATOM 627 O O . SER A 1 85 ? 7.158 -12.396 10.124 1.00 96.38 85 SER A O 1
ATOM 629 N N . THR A 1 86 ? 8.757 -11.468 11.381 1.00 97.75 86 THR A N 1
ATOM 630 C CA . THR A 1 86 ? 8.958 -10.308 10.495 1.00 97.75 86 THR A CA 1
ATOM 631 C C . THR A 1 86 ? 9.543 -10.732 9.148 1.00 97.75 86 THR A C 1
ATOM 633 O O . THR A 1 86 ? 9.001 -10.365 8.105 1.00 97.75 86 THR A O 1
ATOM 636 N N . VAL A 1 87 ? 10.541 -11.623 9.147 1.00 98.75 87 VAL A N 1
ATOM 637 C CA . VAL A 1 87 ? 11.092 -12.217 7.917 1.00 98.75 87 VAL A CA 1
ATOM 638 C C . VAL A 1 87 ? 10.017 -12.967 7.132 1.00 98.75 87 VAL A C 1
ATOM 640 O O . VAL A 1 87 ? 9.859 -12.742 5.932 1.00 98.75 87 VAL A O 1
ATOM 643 N N . CYS A 1 88 ? 9.246 -13.845 7.782 1.00 98.69 88 CYS A N 1
ATOM 644 C CA . CYS A 1 88 ? 8.206 -14.595 7.083 1.00 98.69 88 CYS A CA 1
ATOM 645 C C . CYS A 1 88 ? 7.069 -13.707 6.579 1.00 98.69 88 CYS A C 1
ATOM 647 O O . CYS A 1 88 ? 6.460 -14.054 5.570 1.00 98.69 88 CYS A O 1
ATOM 649 N N . SER A 1 89 ? 6.786 -12.583 7.241 1.00 98.75 89 SER A N 1
ATOM 650 C CA . SER A 1 89 ? 5.791 -11.609 6.781 1.00 98.75 89 SER A CA 1
ATOM 651 C C . SER A 1 89 ? 6.221 -10.978 5.457 1.00 98.75 89 SER A C 1
ATOM 653 O O . SER A 1 89 ? 5.449 -10.978 4.500 1.00 98.75 89 SER A O 1
ATOM 655 N N . VAL A 1 90 ? 7.480 -10.533 5.361 1.00 98.81 90 VAL A N 1
ATOM 656 C CA . VAL A 1 90 ? 8.030 -9.939 4.131 1.00 98.81 90 VAL A CA 1
ATOM 657 C C . VAL A 1 90 ? 8.079 -10.974 3.001 1.00 98.81 90 VAL A C 1
ATOM 659 O O . VAL A 1 90 ? 7.570 -10.724 1.908 1.00 98.81 90 VAL A O 1
ATOM 662 N N . LEU A 1 91 ? 8.614 -12.174 3.266 1.00 98.81 91 LEU A N 1
ATOM 663 C CA . LEU A 1 91 ? 8.684 -13.253 2.271 1.00 98.81 91 LEU A CA 1
ATOM 664 C C . LEU A 1 91 ? 7.298 -13.668 1.756 1.00 98.81 91 LEU A C 1
ATOM 666 O O . LEU A 1 91 ? 7.149 -13.949 0.568 1.00 98.81 91 LEU A O 1
ATOM 670 N N . ALA A 1 92 ? 6.289 -13.704 2.629 1.00 98.81 92 ALA A N 1
ATOM 671 C CA . ALA A 1 92 ? 4.928 -14.070 2.254 1.00 98.81 92 ALA A CA 1
ATOM 672 C C . ALA A 1 92 ? 4.286 -13.056 1.300 1.00 98.81 92 ALA A C 1
ATOM 674 O O . ALA A 1 92 ? 3.604 -13.464 0.359 1.00 98.81 92 ALA A O 1
ATOM 675 N N . VAL A 1 93 ? 4.526 -11.758 1.515 1.00 98.56 93 VAL A N 1
ATOM 676 C CA . VAL A 1 93 ? 4.055 -10.699 0.612 1.00 98.56 93 VAL A CA 1
ATOM 677 C C . VAL A 1 93 ? 4.798 -10.760 -0.725 1.00 98.56 93 VAL A C 1
ATOM 679 O O . VAL A 1 93 ? 4.145 -10.769 -1.762 1.00 98.56 93 VAL A O 1
ATOM 682 N N . ILE A 1 94 ? 6.127 -10.928 -0.737 1.00 98.50 94 ILE A N 1
ATOM 683 C CA . ILE A 1 94 ? 6.892 -11.103 -1.992 1.00 98.50 94 ILE A CA 1
ATOM 684 C C . ILE A 1 94 ? 6.361 -12.300 -2.801 1.00 98.50 94 ILE A C 1
ATOM 686 O O . ILE A 1 94 ? 6.151 -12.210 -4.013 1.00 98.50 94 ILE A O 1
ATOM 690 N N . GLU A 1 95 ? 6.121 -13.437 -2.140 1.00 98.12 95 GLU A N 1
ATOM 691 C CA . GLU A 1 95 ? 5.592 -14.640 -2.789 1.00 98.12 95 GLU A CA 1
ATOM 692 C C . GLU A 1 95 ? 4.161 -14.437 -3.316 1.00 98.12 95 GLU A C 1
ATOM 694 O O . GLU A 1 95 ? 3.786 -15.040 -4.322 1.00 98.12 95 GLU A O 1
ATOM 699 N N . GLN A 1 96 ? 3.348 -13.614 -2.649 1.00 96.06 96 GLN A N 1
ATOM 700 C CA . GLN A 1 96 ? 1.996 -13.277 -3.093 1.00 96.06 96 GLN A CA 1
ATOM 701 C C . GLN A 1 96 ? 1.999 -12.332 -4.301 1.00 96.06 96 GLN A C 1
ATOM 703 O O . GLN A 1 96 ? 1.233 -12.564 -5.234 1.00 96.06 96 GLN A O 1
ATOM 708 N N . GLU A 1 97 ? 2.827 -11.289 -4.273 1.00 94.62 97 GLU A N 1
ATOM 709 C CA . GLU A 1 97 ? 2.794 -10.204 -5.260 1.00 94.62 97 GLU A CA 1
ATOM 710 C C . GLU A 1 97 ? 3.523 -10.551 -6.557 1.00 94.62 97 GLU A C 1
ATOM 712 O O . GLU A 1 97 ? 3.059 -10.224 -7.648 1.00 94.62 97 GLU A O 1
ATOM 717 N N . SER A 1 98 ? 4.661 -11.242 -6.459 1.00 94.81 98 SER A N 1
ATOM 718 C CA . SER A 1 98 ? 5.518 -11.489 -7.625 1.00 94.81 98 SER A CA 1
ATOM 719 C C . SER A 1 98 ? 6.026 -12.918 -7.761 1.00 94.81 98 SER A C 1
ATOM 721 O O . SER A 1 98 ? 6.609 -13.272 -8.790 1.00 94.81 98 SER A O 1
ATOM 723 N N . GLY A 1 99 ? 5.845 -13.753 -6.735 1.00 95.94 99 GLY A N 1
ATOM 724 C CA . GLY A 1 99 ? 6.448 -15.084 -6.711 1.00 95.94 99 GLY A CA 1
ATOM 725 C C . GLY A 1 99 ? 7.978 -15.021 -6.773 1.00 95.94 99 GLY A C 1
ATOM 726 O O . GLY A 1 99 ? 8.591 -15.852 -7.439 1.00 95.94 99 GLY A O 1
ATOM 727 N N . PHE A 1 100 ? 8.583 -14.028 -6.106 1.00 97.19 100 PHE A N 1
ATOM 728 C CA . PHE A 1 100 ? 10.030 -13.767 -6.103 1.00 97.19 100 PHE A CA 1
ATOM 729 C C . PHE A 1 100 ? 10.600 -13.372 -7.474 1.00 97.19 100 PHE A C 1
ATOM 731 O O . PHE A 1 100 ? 11.648 -13.864 -7.901 1.00 97.19 100 PHE A O 1
ATOM 738 N N . GLN A 1 101 ? 9.928 -12.442 -8.154 1.00 94.12 101 GLN A N 1
ATOM 739 C CA . GLN A 1 101 ? 10.409 -11.817 -9.389 1.00 94.12 101 GLN A CA 1
ATOM 740 C C . GLN A 1 101 ? 10.357 -10.294 -9.239 1.00 94.12 101 GLN A C 1
ATOM 742 O O . GLN A 1 101 ? 9.345 -9.742 -8.835 1.00 94.12 101 GLN A O 1
ATOM 747 N N . SER A 1 102 ? 11.443 -9.586 -9.543 1.00 90.81 102 SER A N 1
ATOM 748 C CA . SER A 1 102 ? 11.470 -8.123 -9.382 1.00 90.81 102 SER A CA 1
ATOM 749 C C . SER A 1 102 ? 10.655 -7.379 -10.442 1.00 90.81 102 SER A C 1
ATOM 751 O O . SER A 1 102 ? 10.042 -6.363 -10.136 1.00 90.81 102 SER A O 1
ATOM 753 N N . ASP A 1 103 ? 10.643 -7.898 -11.669 1.00 89.25 103 ASP A N 1
ATOM 754 C CA . ASP A 1 103 ? 9.951 -7.316 -12.822 1.00 89.25 103 ASP A CA 1
ATOM 755 C C . ASP A 1 103 ? 9.420 -8.448 -13.726 1.00 89.25 103 ASP A C 1
ATOM 757 O O . ASP A 1 103 ? 10.018 -8.755 -14.762 1.00 89.25 103 ASP A O 1
ATOM 761 N N . PRO A 1 104 ? 8.375 -9.182 -13.289 1.00 87.00 104 PRO A N 1
ATOM 762 C CA . PRO A 1 104 ? 7.849 -10.315 -14.039 1.00 87.00 104 PRO A CA 1
ATOM 763 C C . PRO A 1 104 ? 7.186 -9.861 -15.344 1.00 87.00 104 PRO A C 1
ATOM 765 O O . PRO A 1 104 ? 6.518 -8.829 -15.411 1.00 87.00 104 PRO A O 1
ATOM 768 N N . ALA A 1 105 ? 7.315 -10.681 -16.388 1.00 90.19 105 ALA A N 1
ATOM 769 C CA . ALA A 1 105 ? 6.574 -10.460 -17.622 1.00 90.19 105 ALA A CA 1
ATOM 770 C C . ALA A 1 105 ? 5.069 -10.653 -17.389 1.00 90.19 105 ALA A C 1
ATOM 772 O O . ALA A 1 105 ? 4.642 -11.645 -16.795 1.00 90.19 105 ALA A O 1
ATOM 773 N N . VAL A 1 106 ? 4.264 -9.732 -17.913 1.00 88.00 106 VAL A N 1
ATOM 774 C CA . VAL A 1 106 ? 2.805 -9.810 -17.875 1.00 88.00 106 VAL A CA 1
ATOM 775 C C . VAL A 1 106 ? 2.316 -10.401 -19.204 1.00 88.00 106 VAL A C 1
ATOM 777 O O . VAL A 1 106 ? 2.533 -9.807 -20.267 1.00 88.00 106 VAL A O 1
ATOM 780 N N . PRO A 1 107 ? 1.654 -11.573 -19.194 1.00 89.50 107 PRO A N 1
ATOM 781 C CA . PRO A 1 107 ? 1.141 -12.179 -20.417 1.00 89.50 107 PRO A CA 1
ATOM 782 C C . PRO A 1 107 ? 0.197 -11.234 -21.168 1.00 89.50 107 PRO A C 1
ATOM 784 O O . PRO A 1 107 ? -0.717 -10.664 -20.579 1.00 89.50 107 PRO A O 1
ATOM 787 N N . ASN A 1 108 ? 0.396 -11.100 -22.483 1.00 89.25 108 ASN A N 1
ATOM 788 C CA . ASN A 1 108 ? -0.410 -10.252 -23.372 1.00 89.25 108 ASN A CA 1
ATOM 789 C C . ASN A 1 108 ? -0.439 -8.750 -23.012 1.00 89.25 108 ASN A C 1
ATOM 791 O O . ASN A 1 108 ? -1.357 -8.051 -23.445 1.00 89.25 108 ASN A O 1
ATOM 795 N N . LEU A 1 109 ? 0.546 -8.238 -22.260 1.00 89.56 109 LEU A N 1
ATOM 796 C CA . LEU A 1 109 ? 0.566 -6.842 -21.801 1.00 89.56 109 LEU A CA 1
ATOM 797 C C . LEU A 1 109 ? 0.400 -5.828 -22.934 1.00 89.56 109 LEU A C 1
ATOM 799 O O . LEU A 1 109 ? -0.481 -4.975 -22.860 1.00 89.56 109 LEU A O 1
ATOM 803 N N . SER A 1 110 ? 1.185 -5.959 -24.004 1.00 91.56 110 SER A N 1
ATOM 804 C CA . SER A 1 110 ? 1.130 -5.051 -25.156 1.00 91.56 110 SER A CA 1
ATOM 805 C C . SER A 1 110 ? -0.267 -4.965 -25.778 1.00 91.56 110 SER A C 1
ATOM 807 O O . SER A 1 110 ? -0.748 -3.871 -26.064 1.00 91.56 110 SER A O 1
ATOM 809 N N . ARG A 1 111 ? -0.958 -6.105 -25.925 1.00 91.00 111 ARG A N 1
ATOM 810 C CA . ARG A 1 111 ? -2.334 -6.156 -26.440 1.00 91.00 111 ARG A CA 1
ATOM 811 C C . ARG A 1 111 ? -3.321 -5.503 -25.477 1.00 91.00 111 ARG A C 1
ATOM 813 O O . ARG A 1 111 ? -4.138 -4.712 -25.918 1.00 91.00 111 ARG A O 1
ATOM 820 N N . MET A 1 112 ? -3.235 -5.799 -24.179 1.00 85.81 112 MET A N 1
ATOM 821 C CA . MET A 1 112 ? -4.134 -5.202 -23.181 1.00 85.81 112 MET A CA 1
ATOM 822 C C . MET A 1 112 ? -4.003 -3.679 -23.123 1.00 85.81 112 MET A C 1
ATOM 824 O O . MET A 1 112 ? -5.004 -2.978 -23.017 1.00 85.81 112 MET A O 1
ATOM 828 N N . VAL A 1 113 ? -2.773 -3.164 -23.186 1.00 87.44 113 VAL A N 1
ATOM 829 C CA . VAL A 1 113 ? -2.523 -1.718 -23.203 1.00 87.44 113 VAL A CA 1
ATOM 830 C C . VAL A 1 113 ? -3.055 -1.106 -24.494 1.00 87.44 113 VAL A C 1
ATOM 832 O O . VAL A 1 113 ? -3.750 -0.100 -24.425 1.00 87.44 113 VAL A O 1
ATOM 835 N N . ARG A 1 114 ? -2.793 -1.731 -25.653 1.00 89.94 114 ARG A N 1
ATOM 836 C CA . ARG A 1 114 ? -3.350 -1.290 -26.939 1.00 89.94 114 ARG A CA 1
ATOM 837 C C . ARG A 1 114 ? -4.869 -1.157 -26.873 1.00 89.94 114 ARG A C 1
ATOM 839 O O . ARG A 1 114 ? -5.374 -0.093 -27.198 1.00 89.94 114 ARG A O 1
ATOM 846 N N . THR A 1 115 ? -5.565 -2.201 -26.425 1.00 88.94 115 THR A N 1
ATOM 847 C CA . THR A 1 115 ? -7.029 -2.199 -26.345 1.00 88.94 115 THR A CA 1
ATOM 848 C C . THR A 1 115 ? -7.538 -1.063 -25.464 1.00 88.94 115 THR A C 1
ATOM 850 O O . THR A 1 115 ? -8.441 -0.355 -25.877 1.00 88.94 115 THR A O 1
ATOM 853 N N . ARG A 1 116 ? -6.913 -0.796 -24.308 1.00 85.00 116 ARG A N 1
ATOM 854 C CA . ARG A 1 116 ? -7.308 0.350 -23.466 1.00 85.00 116 ARG A CA 1
ATOM 855 C C . ARG A 1 116 ? -7.079 1.704 -24.126 1.00 85.00 116 ARG A C 1
ATOM 857 O O . ARG A 1 116 ? -7.869 2.617 -23.921 1.00 85.00 116 ARG A O 1
ATOM 864 N N . LEU A 1 117 ? -5.987 1.855 -24.875 1.00 83.69 117 LEU A N 1
ATOM 865 C CA . LEU A 1 117 ? -5.723 3.083 -25.625 1.00 83.69 117 LEU A CA 1
ATOM 866 C C . LEU A 1 117 ? -6.776 3.292 -26.720 1.00 83.69 117 LEU A C 1
ATOM 868 O O . LEU A 1 117 ? -7.245 4.410 -26.897 1.00 83.69 117 LEU A O 1
ATOM 872 N N . GLU A 1 118 ? -7.162 2.225 -27.419 1.00 88.19 118 GLU A N 1
ATOM 873 C CA . GLU A 1 118 ? -8.218 2.239 -28.439 1.00 88.19 118 GLU A CA 1
ATOM 874 C C . GLU A 1 118 ? -9.597 2.535 -27.825 1.00 88.19 118 GLU A C 1
ATOM 876 O O . GLU A 1 118 ? -10.288 3.427 -28.306 1.00 88.19 118 GLU A O 1
ATOM 881 N N . GLU A 1 119 ? -9.956 1.883 -26.713 1.00 84.25 119 GLU A N 1
ATOM 882 C CA . GLU A 1 119 ? -11.189 2.155 -25.956 1.00 84.25 119 GLU A CA 1
ATOM 883 C C . GLU A 1 119 ? -11.241 3.606 -25.469 1.00 84.25 119 GLU A C 1
ATOM 885 O O . GLU A 1 119 ? -12.282 4.256 -25.539 1.00 84.25 119 GLU A O 1
ATOM 890 N N . HIS A 1 120 ? -10.117 4.147 -24.988 1.00 80.06 120 HIS A N 1
ATOM 891 C CA . HIS A 1 120 ? -10.054 5.556 -24.626 1.00 80.06 120 HIS A CA 1
ATOM 892 C C . HIS A 1 120 ? -10.217 6.448 -25.860 1.00 80.06 120 HIS A C 1
ATOM 894 O O . HIS A 1 120 ? -10.958 7.428 -25.808 1.00 80.06 120 HIS A O 1
ATOM 900 N N . ALA A 1 121 ? -9.578 6.101 -26.979 1.00 82.44 121 ALA A N 1
ATOM 901 C CA . ALA A 1 121 ? -9.708 6.848 -28.222 1.00 82.44 121 ALA A CA 1
ATOM 902 C C . ALA A 1 121 ? -11.162 6.913 -28.718 1.00 82.44 121 ALA A C 1
ATOM 904 O O . ALA A 1 121 ? -11.585 7.965 -29.196 1.00 82.44 121 ALA A O 1
ATOM 905 N N . ASP A 1 122 ? -11.950 5.852 -28.535 1.00 86.69 122 ASP A N 1
ATOM 906 C CA . ASP A 1 122 ? -13.383 5.852 -28.855 1.00 86.69 122 ASP A CA 1
ATOM 907 C C . ASP A 1 122 ? -14.163 6.928 -28.078 1.00 86.69 122 ASP A C 1
ATOM 909 O O . ASP A 1 122 ? -15.071 7.559 -28.625 1.00 86.69 122 ASP A O 1
ATOM 913 N N . THR A 1 123 ? -13.779 7.212 -26.827 1.00 82.06 123 THR A N 1
ATOM 914 C CA . THR A 1 123 ? -14.448 8.232 -25.993 1.00 82.06 123 THR A CA 1
ATOM 915 C C . THR A 1 123 ? -14.261 9.666 -26.499 1.00 82.06 123 THR A C 1
ATOM 917 O O . THR A 1 123 ? -14.998 10.565 -26.097 1.00 82.06 123 THR A O 1
ATOM 920 N N . LEU A 1 124 ? -13.312 9.887 -27.414 1.00 78.75 124 LEU A N 1
ATOM 921 C CA . LEU A 1 124 ? -12.962 11.200 -27.966 1.00 78.75 124 LEU A CA 1
ATOM 922 C C . LEU A 1 124 ? -13.710 11.523 -29.269 1.00 78.75 124 LEU A C 1
ATOM 924 O O . LEU A 1 124 ? -13.488 12.573 -29.877 1.00 78.75 124 LEU A O 1
ATOM 928 N N . GLY A 1 125 ? -14.574 10.617 -29.733 1.00 86.00 125 GLY A N 1
ATOM 929 C CA . GLY A 1 125 ? -15.345 10.788 -30.961 1.00 86.00 125 GLY A CA 1
ATOM 930 C C . GLY A 1 125 ? -14.539 10.547 -32.251 1.00 86.00 125 GLY A C 1
ATOM 931 O O . GLY A 1 125 ? -13.486 9.906 -32.230 1.00 86.00 125 GLY A O 1
ATOM 932 N N . PRO A 1 126 ? -15.004 11.055 -33.414 1.00 90.00 126 PRO A N 1
ATOM 933 C CA . PRO A 1 126 ? -14.513 10.641 -34.739 1.00 90.00 126 PRO A CA 1
ATOM 934 C C . PRO A 1 126 ? -13.020 10.880 -35.018 1.00 90.00 126 PRO A C 1
ATOM 936 O O . PRO A 1 126 ? -12.463 10.306 -35.955 1.00 90.00 126 PRO A O 1
ATOM 939 N N . LEU A 1 127 ? -12.370 11.754 -34.246 1.00 86.69 127 LEU A N 1
ATOM 940 C CA . LEU A 1 127 ? -10.950 12.081 -34.394 1.00 86.69 127 LEU A CA 1
ATOM 941 C C . LEU A 1 127 ? -10.048 11.333 -33.402 1.00 86.69 127 LEU A C 1
ATOM 943 O O . LEU A 1 127 ? -8.828 11.409 -33.543 1.00 86.69 127 LEU A O 1
ATOM 947 N N . GLY A 1 128 ? -10.609 10.583 -32.449 1.00 82.88 128 GLY A N 1
ATOM 948 C CA . GLY A 1 128 ? -9.856 9.943 -31.370 1.00 82.88 128 GLY A CA 1
ATOM 949 C C . GLY A 1 128 ? -8.783 8.971 -31.854 1.00 82.88 128 GLY A C 1
ATOM 950 O O . GLY A 1 128 ? -7.617 9.102 -31.493 1.00 82.88 128 GLY A O 1
ATOM 951 N N . HIS A 1 129 ? -9.134 8.054 -32.760 1.00 88.00 129 HIS A N 1
ATOM 952 C CA . HIS A 1 129 ? -8.170 7.099 -33.334 1.00 88.00 129 HIS A CA 1
ATOM 953 C C . HIS A 1 129 ? -7.056 7.775 -34.137 1.00 88.00 129 HIS A C 1
ATOM 955 O O . HIS A 1 129 ? -5.910 7.329 -34.109 1.00 88.00 129 HIS A O 1
ATOM 961 N N . LYS A 1 130 ? -7.361 8.885 -34.824 1.00 87.50 130 LYS A N 1
ATOM 962 C CA . LYS A 1 130 ? -6.341 9.680 -35.525 1.00 87.50 130 LYS A CA 1
ATOM 963 C C . LYS A 1 130 ? -5.400 10.359 -34.532 1.00 87.50 130 LYS A C 1
ATOM 965 O O . LYS A 1 130 ? -4.194 10.350 -34.753 1.00 87.50 130 LYS A O 1
ATOM 970 N N . ALA A 1 131 ? -5.933 10.909 -33.441 1.00 82.62 131 ALA A N 1
ATOM 971 C CA . ALA A 1 131 ? -5.129 11.503 -32.377 1.00 82.62 131 ALA A CA 1
ATOM 972 C C . ALA A 1 131 ? -4.210 10.462 -31.718 1.00 82.62 131 ALA A C 1
ATOM 974 O O . ALA A 1 131 ? -3.011 10.707 -31.586 1.00 82.62 131 ALA A O 1
ATOM 975 N N . LEU A 1 132 ? -4.736 9.274 -31.397 1.00 83.50 132 LEU A N 1
ATOM 976 C CA . LEU A 1 132 ? -3.951 8.167 -30.851 1.00 83.50 132 LEU A CA 1
ATOM 977 C C . LEU A 1 132 ? -2.824 7.739 -31.803 1.00 83.50 132 LEU A C 1
ATOM 979 O O . LEU A 1 132 ? -1.681 7.592 -31.372 1.00 83.50 132 LEU A O 1
ATOM 983 N N . ALA A 1 133 ? -3.119 7.571 -33.096 1.00 89.75 133 ALA A N 1
ATOM 984 C CA . ALA A 1 133 ? -2.117 7.201 -34.095 1.00 89.75 133 ALA A CA 1
ATOM 985 C C . ALA A 1 133 ? -0.999 8.251 -34.209 1.00 89.75 133 ALA A C 1
ATOM 987 O O . ALA A 1 133 ? 0.177 7.888 -34.235 1.00 89.75 133 ALA A O 1
ATOM 988 N N . SER A 1 134 ? -1.351 9.541 -34.216 1.00 86.31 134 SER A N 1
ATOM 989 C CA . SER A 1 134 ? -0.376 10.637 -34.208 1.00 86.31 134 SER A CA 1
ATOM 990 C C . SER A 1 134 ? 0.505 10.602 -32.962 1.00 86.31 134 SER A C 1
ATOM 992 O O . SER A 1 134 ? 1.722 10.721 -33.073 1.00 86.31 134 SER A O 1
ATOM 994 N N . VAL A 1 135 ? -0.083 10.365 -31.783 1.00 85.06 135 VAL A N 1
ATOM 995 C CA . VAL A 1 135 ? 0.685 10.292 -30.535 1.00 85.06 135 VAL A CA 1
ATOM 996 C C . VAL A 1 135 ? 1.634 9.094 -30.514 1.00 85.06 135 VAL A C 1
ATOM 998 O O . VAL A 1 135 ? 2.792 9.216 -30.108 1.00 85.06 135 VAL A O 1
ATOM 1001 N N . LEU A 1 136 ? 1.205 7.942 -31.022 1.00 90.69 136 LEU A N 1
ATOM 1002 C CA . LEU A 1 136 ? 2.051 6.751 -31.071 1.00 90.69 136 LEU A CA 1
ATOM 1003 C C . LEU A 1 136 ? 3.127 6.797 -32.171 1.00 90.69 136 LEU A C 1
ATOM 1005 O O . LEU A 1 136 ? 4.105 6.052 -32.086 1.00 90.69 136 LEU A O 1
ATOM 1009 N N . ALA A 1 137 ? 2.993 7.677 -33.167 1.00 93.06 137 ALA A N 1
ATOM 1010 C CA . ALA A 1 137 ? 3.999 7.889 -34.210 1.00 93.06 137 ALA A CA 1
ATOM 1011 C C . ALA A 1 137 ? 5.251 8.640 -33.713 1.00 93.06 137 ALA A C 1
ATOM 1013 O O . ALA A 1 137 ? 6.301 8.571 -34.361 1.00 93.06 137 ALA A O 1
ATOM 1014 N N . GLY A 1 138 ? 5.157 9.323 -32.566 1.00 89.31 138 GLY A N 1
ATOM 1015 C CA . GLY A 1 138 ? 6.276 10.010 -31.922 1.00 89.31 138 GLY A CA 1
ATOM 1016 C C . GLY A 1 138 ? 7.443 9.082 -31.568 1.00 89.31 138 GLY A C 1
ATOM 1017 O O . GLY A 1 138 ? 7.313 7.852 -31.526 1.00 89.31 138 GLY A O 1
ATOM 1018 N N . LYS A 1 139 ? 8.613 9.679 -31.318 1.00 94.31 139 LYS A N 1
ATOM 1019 C CA . LYS A 1 139 ? 9.858 8.966 -30.998 1.00 94.31 139 LYS A CA 1
ATOM 1020 C C . LYS A 1 139 ? 10.587 9.668 -29.867 1.00 94.31 139 LYS A C 1
ATOM 1022 O O . LYS A 1 139 ? 10.863 10.856 -29.959 1.00 94.31 139 LYS A O 1
ATOM 1027 N N . ALA A 1 140 ? 10.973 8.912 -28.845 1.00 90.69 140 ALA A N 1
ATOM 1028 C CA . ALA A 1 140 ? 11.848 9.430 -27.799 1.00 90.69 140 ALA A CA 1
ATOM 1029 C C . ALA A 1 140 ? 13.172 9.942 -28.391 1.00 90.69 140 ALA A C 1
ATOM 1031 O O . ALA A 1 140 ? 13.682 9.372 -29.363 1.00 90.69 140 ALA A O 1
ATOM 1032 N N . ALA A 1 141 ? 13.750 10.976 -27.778 1.00 86.31 141 ALA A N 1
ATOM 1033 C CA . ALA A 1 141 ? 15.022 11.548 -28.208 1.00 86.31 141 ALA A CA 1
ATOM 1034 C C . ALA A 1 141 ? 16.104 10.459 -28.356 1.00 86.31 141 ALA A C 1
ATOM 1036 O O . ALA A 1 141 ? 16.298 9.618 -27.478 1.00 86.31 141 ALA A O 1
ATOM 1037 N N . GLY A 1 142 ? 16.781 10.440 -29.507 1.00 88.31 142 GLY A N 1
ATOM 1038 C CA . GLY A 1 142 ? 17.818 9.450 -29.821 1.00 88.31 142 GLY A CA 1
ATOM 1039 C C . GLY A 1 142 ? 17.315 8.041 -30.177 1.00 88.31 142 GLY A C 1
ATOM 1040 O O . GLY A 1 142 ? 18.132 7.182 -30.513 1.00 88.31 142 GLY A O 1
ATOM 1041 N N . GLN A 1 143 ? 16.003 7.773 -30.162 1.00 89.75 143 GLN A N 1
ATOM 1042 C CA . GLN A 1 143 ? 15.447 6.474 -30.554 1.00 89.75 143 GLN A CA 1
ATOM 1043 C C . GLN A 1 143 ? 14.964 6.444 -32.010 1.00 89.75 143 GLN A C 1
ATOM 1045 O O . GLN A 1 143 ? 14.367 7.383 -32.528 1.00 89.75 143 GLN A O 1
ATOM 1050 N N . LYS A 1 144 ? 15.190 5.308 -32.686 1.00 93.00 144 LYS A N 1
ATOM 1051 C CA . LYS A 1 144 ? 14.760 5.095 -34.083 1.00 93.00 144 LYS A CA 1
ATOM 1052 C C . LYS A 1 144 ? 13.309 4.615 -34.207 1.00 93.00 144 LYS A C 1
ATOM 1054 O O . LYS A 1 144 ? 12.658 4.900 -35.216 1.00 93.00 144 LYS A O 1
ATOM 1059 N N . ARG A 1 145 ? 12.840 3.861 -33.208 1.00 96.19 145 ARG A N 1
ATOM 1060 C CA . ARG A 1 145 ? 11.515 3.225 -33.155 1.00 96.19 145 ARG A CA 1
ATOM 1061 C C . ARG A 1 145 ? 10.465 4.194 -32.627 1.00 96.19 145 ARG A C 1
ATOM 1063 O O . ARG A 1 145 ? 10.760 4.978 -31.729 1.00 96.19 145 ARG A O 1
ATOM 1070 N N . THR A 1 146 ? 9.259 4.103 -33.175 1.00 96.12 146 THR A N 1
ATOM 1071 C CA . THR A 1 146 ? 8.093 4.856 -32.690 1.00 96.12 146 THR A CA 1
ATOM 1072 C C . THR A 1 146 ? 7.612 4.332 -31.338 1.00 96.12 146 THR A C 1
ATOM 1074 O O . THR A 1 146 ? 7.963 3.216 -30.931 1.00 96.12 146 THR A O 1
ATOM 1077 N N . PHE A 1 147 ? 6.793 5.111 -30.631 1.00 94.81 147 PHE A N 1
ATOM 1078 C CA . PHE A 1 147 ? 6.093 4.607 -29.450 1.00 94.81 147 PHE A CA 1
ATOM 1079 C C . PHE A 1 147 ? 5.187 3.420 -29.802 1.00 94.81 147 PHE A C 1
ATOM 1081 O O . PHE A 1 147 ? 5.109 2.480 -29.014 1.00 94.81 147 PHE A O 1
ATOM 1088 N N . ASP A 1 148 ? 4.607 3.388 -31.009 1.00 95.19 148 ASP A N 1
ATOM 1089 C CA . ASP A 1 148 ? 3.846 2.239 -31.511 1.00 95.19 148 ASP A CA 1
ATOM 1090 C C . ASP A 1 148 ? 4.691 0.960 -31.603 1.00 95.19 148 ASP A C 1
ATOM 1092 O O . ASP A 1 148 ? 4.311 -0.094 -31.084 1.00 95.19 148 ASP A O 1
ATOM 1096 N N . ASP A 1 149 ? 5.870 1.056 -32.223 1.00 96.69 149 ASP A N 1
ATOM 1097 C CA . ASP A 1 149 ? 6.799 -0.068 -32.374 1.00 96.69 149 ASP A CA 1
ATOM 1098 C C . ASP A 1 149 ? 7.242 -0.603 -31.011 1.00 96.69 149 ASP A C 1
ATOM 1100 O O . ASP A 1 149 ? 7.332 -1.813 -30.795 1.00 96.69 149 ASP A O 1
ATOM 1104 N N . ARG A 1 150 ? 7.524 0.308 -30.074 1.00 96.06 150 ARG A N 1
ATOM 1105 C CA . ARG A 1 150 ? 7.936 -0.043 -28.713 1.00 96.06 150 ARG A CA 1
ATOM 1106 C C . ARG A 1 150 ? 6.798 -0.695 -27.940 1.00 96.06 150 ARG A C 1
ATOM 1108 O O . ARG A 1 150 ? 7.031 -1.731 -27.316 1.00 96.06 150 ARG A O 1
ATOM 1115 N N . LEU A 1 151 ? 5.578 -0.161 -28.037 1.00 94.38 151 LEU A N 1
ATOM 1116 C CA . LEU A 1 151 ? 4.387 -0.699 -27.380 1.00 94.38 151 LEU A CA 1
ATOM 1117 C C . LEU A 1 151 ? 4.141 -2.165 -27.758 1.00 94.38 151 LEU A C 1
ATOM 1119 O O . LEU A 1 151 ? 3.838 -2.982 -26.891 1.00 94.38 151 LEU A O 1
ATOM 1123 N N . ARG A 1 152 ? 4.365 -2.541 -29.024 1.00 95.62 152 ARG A N 1
ATOM 1124 C CA . ARG A 1 152 ? 4.245 -3.937 -29.495 1.00 95.62 152 ARG A CA 1
ATOM 1125 C C . ARG A 1 152 ? 5.217 -4.899 -28.805 1.00 95.62 152 ARG A C 1
ATOM 1127 O O . ARG A 1 152 ? 4.948 -6.099 -28.751 1.00 95.62 152 ARG A O 1
ATOM 1134 N N . THR A 1 153 ? 6.329 -4.386 -28.279 1.00 94.44 153 THR A N 1
ATOM 1135 C CA . THR A 1 153 ? 7.400 -5.177 -27.653 1.00 94.44 153 THR A CA 1
ATOM 1136 C C . THR A 1 153 ? 7.390 -5.168 -26.127 1.00 94.44 153 THR A C 1
ATOM 1138 O O . THR A 1 153 ? 8.144 -5.938 -25.539 1.00 94.44 153 THR A O 1
ATOM 1141 N N . VAL A 1 154 ? 6.542 -4.350 -25.493 1.00 93.88 154 VAL A N 1
ATOM 1142 C CA . VAL A 1 154 ? 6.415 -4.262 -24.029 1.00 93.88 154 VAL A CA 1
ATOM 1143 C C . VAL A 1 154 ? 6.051 -5.624 -23.435 1.00 93.88 154 VAL A C 1
ATOM 1145 O O . VAL A 1 154 ? 5.089 -6.264 -23.875 1.00 93.88 154 VAL A O 1
ATOM 1148 N N . ARG A 1 155 ? 6.806 -6.059 -22.417 1.00 93.88 155 ARG A N 1
ATOM 1149 C CA . ARG A 1 155 ? 6.558 -7.325 -21.709 1.00 93.88 155 ARG A CA 1
ATOM 1150 C C . ARG A 1 155 ? 6.394 -7.158 -20.209 1.00 93.88 155 ARG A C 1
ATOM 1152 O O . ARG A 1 155 ? 5.674 -7.959 -19.618 1.00 93.88 155 ARG A O 1
ATOM 1159 N N . THR A 1 156 ? 7.031 -6.163 -19.605 1.00 93.56 156 THR A N 1
ATOM 1160 C CA . THR A 1 156 ? 6.972 -5.938 -18.155 1.00 93.56 156 THR A CA 1
ATOM 1161 C C . THR A 1 156 ? 6.327 -4.601 -17.801 1.00 93.56 156 THR A C 1
ATOM 1163 O O . THR A 1 156 ? 6.117 -3.741 -18.661 1.00 93.56 156 THR A O 1
ATOM 1166 N N . GLU A 1 157 ? 5.998 -4.417 -16.523 1.00 89.81 157 GLU A N 1
ATOM 1167 C CA . GLU A 1 157 ? 5.492 -3.131 -16.030 1.00 89.81 157 GLU A CA 1
ATOM 1168 C C . GLU A 1 157 ? 6.553 -2.040 -16.138 1.00 89.81 157 GLU A C 1
ATOM 1170 O O . GLU A 1 157 ? 6.219 -0.916 -16.498 1.00 89.81 157 GLU A O 1
ATOM 1175 N N . ARG A 1 158 ? 7.833 -2.379 -15.935 1.00 93.44 158 ARG A N 1
ATOM 1176 C CA . ARG A 1 158 ? 8.946 -1.453 -16.165 1.00 93.44 158 ARG A CA 1
ATOM 1177 C C . ARG A 1 158 ? 9.028 -0.992 -17.620 1.00 93.44 158 ARG A C 1
ATOM 1179 O O . ARG A 1 158 ? 9.248 0.192 -17.868 1.00 93.44 158 ARG A O 1
ATOM 1186 N N . ASP A 1 159 ? 8.876 -1.905 -18.582 1.00 93.62 159 ASP A N 1
ATOM 1187 C CA . ASP A 1 159 ? 8.893 -1.553 -20.009 1.00 93.62 159 ASP A CA 1
ATOM 1188 C C . ASP A 1 159 ? 7.774 -0.559 -20.337 1.00 93.62 159 ASP A C 1
ATOM 1190 O O . ASP A 1 159 ? 8.000 0.440 -21.024 1.00 93.62 159 ASP A O 1
ATOM 1194 N N . LEU A 1 160 ? 6.570 -0.843 -19.830 1.00 91.31 160 LEU A N 1
ATOM 1195 C CA . LEU A 1 160 ? 5.394 -0.002 -20.008 1.00 91.31 160 LEU A CA 1
ATOM 1196 C C . LEU A 1 160 ? 5.602 1.373 -19.374 1.00 91.31 160 LEU A C 1
ATOM 1198 O O . LEU A 1 160 ? 5.392 2.397 -20.015 1.00 91.31 160 LEU A O 1
ATOM 1202 N N . ASP A 1 161 ? 6.068 1.389 -18.134 1.00 89.38 161 ASP A N 1
ATOM 1203 C CA . ASP A 1 161 ? 6.356 2.597 -17.382 1.00 89.38 161 ASP A CA 1
ATOM 1204 C C . ASP A 1 161 ? 7.349 3.518 -18.101 1.00 89.38 161 ASP A C 1
ATOM 1206 O O . ASP A 1 161 ? 7.089 4.709 -18.281 1.00 89.38 161 ASP A O 1
ATOM 1210 N N . ARG A 1 162 ? 8.482 2.961 -18.545 1.00 91.50 162 ARG A N 1
ATOM 1211 C CA . ARG A 1 162 ? 9.497 3.704 -19.301 1.00 91.50 162 ARG A CA 1
ATOM 1212 C C . ARG A 1 162 ? 8.954 4.205 -20.633 1.00 91.50 162 ARG A C 1
ATOM 1214 O O . ARG A 1 162 ? 9.254 5.328 -21.018 1.00 91.50 162 ARG A O 1
ATOM 1221 N N . LEU A 1 163 ? 8.146 3.402 -21.329 1.00 91.38 163 LEU A N 1
ATOM 1222 C CA . LEU A 1 163 ? 7.495 3.822 -22.569 1.00 91.38 163 LEU A CA 1
ATOM 1223 C C . LEU A 1 163 ? 6.611 5.055 -22.351 1.00 91.38 163 LEU A C 1
ATOM 1225 O O . LEU A 1 163 ? 6.731 6.019 -23.103 1.00 91.38 163 LEU A O 1
ATOM 1229 N N . PHE A 1 164 ? 5.751 5.030 -21.331 1.00 87.25 164 PHE A N 1
ATOM 1230 C CA . PHE A 1 164 ? 4.879 6.160 -21.024 1.00 87.25 164 PHE A CA 1
ATOM 1231 C C . PHE A 1 164 ? 5.689 7.395 -20.629 1.00 87.25 164 PHE A C 1
ATOM 1233 O O . PHE A 1 164 ? 5.452 8.460 -21.183 1.00 87.25 164 PHE A O 1
ATOM 1240 N N . ARG A 1 165 ? 6.698 7.266 -19.760 1.00 85.81 165 ARG A N 1
ATOM 1241 C CA . ARG A 1 165 ? 7.554 8.406 -19.385 1.00 85.81 165 ARG A CA 1
ATOM 1242 C C . ARG A 1 165 ? 8.308 9.010 -20.568 1.00 85.81 165 ARG A C 1
ATOM 1244 O O . ARG A 1 165 ? 8.351 10.228 -20.690 1.00 85.81 165 ARG A O 1
ATOM 1251 N N . ASP A 1 166 ? 8.844 8.181 -21.458 1.00 89.81 166 ASP A N 1
ATOM 1252 C CA . ASP A 1 166 ? 9.511 8.659 -22.671 1.00 89.81 166 ASP A CA 1
ATOM 1253 C C . ASP A 1 166 ? 8.542 9.387 -23.614 1.00 89.81 166 ASP A C 1
ATOM 1255 O O . ASP A 1 166 ? 8.921 10.369 -24.250 1.00 89.81 166 ASP A O 1
ATOM 1259 N N . MET A 1 167 ? 7.299 8.904 -23.717 1.00 87.19 167 MET A N 1
ATOM 1260 C CA . MET A 1 167 ? 6.245 9.557 -24.494 1.00 87.19 167 MET A CA 1
ATOM 1261 C C . MET A 1 167 ? 5.929 10.936 -23.925 1.00 87.19 167 MET A C 1
ATOM 1263 O O . MET A 1 167 ? 5.915 11.917 -24.662 1.00 87.19 167 MET A O 1
ATOM 1267 N N . LEU A 1 168 ? 5.753 11.018 -22.611 1.00 80.25 168 LEU A N 1
ATOM 1268 C CA . LEU A 1 168 ? 5.496 12.265 -21.906 1.00 80.25 168 LEU A CA 1
ATOM 1269 C C . LEU A 1 168 ? 6.625 13.285 -22.085 1.00 80.25 168 LEU A C 1
ATOM 1271 O O . LEU A 1 168 ? 6.363 14.396 -22.535 1.00 80.25 168 LEU A O 1
ATOM 1275 N N . ALA A 1 169 ? 7.871 12.880 -21.830 1.00 85.38 169 ALA A N 1
ATOM 1276 C CA . ALA A 1 169 ? 9.036 13.749 -21.978 1.00 85.38 169 ALA A CA 1
ATOM 1277 C C . ALA A 1 169 ? 9.216 14.252 -23.421 1.00 85.38 169 ALA A C 1
ATOM 1279 O O . ALA A 1 169 ? 9.582 15.405 -23.638 1.00 85.38 169 ALA A O 1
ATOM 1280 N N . TYR A 1 170 ? 8.941 13.405 -24.420 1.00 86.81 170 TYR A N 1
ATOM 1281 C CA . TYR A 1 170 ? 8.985 13.810 -25.825 1.00 86.81 170 TYR A CA 1
ATOM 1282 C C . TYR A 1 170 ? 7.945 14.888 -26.146 1.00 86.81 170 TYR A C 1
ATOM 1284 O O . TYR A 1 170 ? 8.294 15.910 -26.730 1.00 86.81 170 TYR A O 1
ATOM 1292 N N . TYR A 1 171 ? 6.681 14.683 -25.763 1.00 81.31 171 TYR A N 1
ATOM 1293 C CA . TYR A 1 171 ? 5.614 15.634 -26.090 1.00 81.31 171 TYR A CA 1
ATOM 1294 C C . TYR A 1 171 ? 5.730 16.949 -25.318 1.00 81.31 171 TYR A C 1
ATOM 1296 O O . TYR A 1 171 ? 5.397 17.998 -25.868 1.00 81.31 171 TYR A O 1
ATOM 1304 N N . GLU A 1 172 ? 6.239 16.908 -24.088 1.00 79.00 172 GLU A N 1
ATOM 1305 C CA . GLU A 1 172 ? 6.561 18.106 -23.312 1.00 79.00 172 GLU A CA 1
ATOM 1306 C C . GLU A 1 172 ? 7.661 18.942 -23.989 1.00 79.00 172 GLU A C 1
ATOM 1308 O O . GLU A 1 172 ? 7.538 20.164 -24.082 1.00 79.00 172 GLU A O 1
ATOM 1313 N N . ALA A 1 173 ? 8.701 18.292 -24.522 1.00 84.31 173 ALA A N 1
ATOM 1314 C CA . ALA A 1 173 ? 9.811 18.968 -25.192 1.00 84.31 173 ALA A CA 1
ATOM 1315 C C . ALA A 1 173 ? 9.464 19.478 -26.603 1.00 84.31 173 ALA A C 1
ATOM 1317 O O . ALA A 1 173 ? 9.854 20.585 -26.969 1.00 84.31 173 ALA A O 1
ATOM 1318 N N . GLU A 1 174 ? 8.755 18.679 -27.404 1.00 81.75 174 GLU A N 1
ATOM 1319 C CA . GLU A 1 174 ? 8.482 18.975 -28.818 1.00 81.75 174 GLU A CA 1
ATOM 1320 C C . GLU A 1 174 ? 7.307 19.949 -28.996 1.00 81.75 174 GLU A C 1
ATOM 1322 O O . GLU A 1 174 ? 7.282 20.746 -29.934 1.00 81.75 174 GLU A O 1
ATOM 1327 N N . TYR A 1 175 ? 6.334 19.926 -28.079 1.00 76.69 175 TYR A N 1
ATOM 1328 C CA . TYR A 1 175 ? 5.116 20.732 -28.177 1.00 76.69 175 TYR A CA 1
ATOM 1329 C C . TYR A 1 175 ? 4.844 21.541 -26.899 1.00 76.69 175 TYR A C 1
ATOM 1331 O O . TYR A 1 175 ? 3.738 21.463 -26.365 1.00 76.69 175 TYR A O 1
ATOM 1339 N N . PRO A 1 176 ? 5.783 22.367 -26.402 1.00 71.81 176 PRO A N 1
ATOM 1340 C CA . PRO A 1 176 ? 5.681 22.994 -25.080 1.00 71.81 176 PRO A CA 1
ATOM 1341 C C . PRO A 1 176 ? 4.460 23.915 -24.941 1.00 71.81 176 PRO A C 1
ATOM 1343 O O . PRO A 1 176 ? 3.804 23.943 -23.902 1.00 71.81 176 PRO A O 1
ATOM 1346 N N . THR A 1 177 ? 4.096 24.640 -26.004 1.00 66.62 177 THR A N 1
ATOM 1347 C CA . THR A 1 177 ? 2.924 25.529 -26.011 1.00 66.62 177 THR A CA 1
ATOM 1348 C C . THR A 1 177 ? 1.618 24.743 -26.034 1.00 66.62 177 THR A C 1
ATOM 1350 O O . THR A 1 177 ? 0.718 25.049 -25.258 1.00 66.62 177 THR A O 1
ATOM 1353 N N . THR A 1 178 ? 1.502 23.703 -26.865 1.00 61.34 178 THR A N 1
ATOM 1354 C CA . THR A 1 178 ? 0.326 22.818 -26.911 1.00 61.34 178 THR A CA 1
ATOM 1355 C C . THR A 1 178 ? 0.208 21.971 -25.648 1.00 61.34 178 THR A C 1
ATOM 1357 O O . THR A 1 178 ? -0.898 21.757 -25.182 1.00 61.34 178 THR A O 1
ATOM 1360 N N . PHE A 1 179 ? 1.316 21.545 -25.050 1.00 58.03 179 PHE A N 1
ATOM 1361 C CA . PHE A 1 179 ? 1.348 20.801 -23.794 1.00 58.03 179 PHE A CA 1
ATOM 1362 C C . PHE A 1 179 ? 0.909 21.665 -22.600 1.00 58.03 179 PHE A C 1
ATOM 1364 O O . PHE A 1 179 ? 0.170 21.200 -21.737 1.00 58.03 179 PHE A O 1
ATOM 1371 N N . ALA A 1 180 ? 1.294 22.947 -22.581 1.00 57.97 180 ALA A N 1
ATOM 1372 C CA . ALA A 1 180 ? 0.893 23.897 -21.543 1.00 57.97 180 ALA A CA 1
ATOM 1373 C C . ALA A 1 180 ? -0.539 24.451 -21.709 1.00 57.97 180 ALA A C 1
ATOM 1375 O O . ALA A 1 180 ? -1.169 24.817 -20.718 1.00 57.97 180 ALA A O 1
ATOM 1376 N N . THR A 1 181 ? -1.057 24.548 -22.944 1.00 50.69 181 THR A N 1
ATOM 1377 C CA . THR A 1 181 ? -2.355 25.197 -23.247 1.00 50.69 181 THR A CA 1
ATOM 1378 C C . THR A 1 181 ? -3.472 24.225 -23.612 1.00 50.69 181 THR A C 1
ATOM 1380 O O . THR A 1 181 ? -4.640 24.497 -23.331 1.00 50.69 181 THR A O 1
ATOM 1383 N N . MET A 1 182 ? -3.142 23.088 -24.223 1.00 44.88 182 MET A N 1
ATOM 1384 C CA . MET A 1 182 ? -4.083 22.020 -24.505 1.00 44.88 182 MET A CA 1
ATOM 1385 C C . MET A 1 182 ? -3.851 20.877 -23.531 1.00 44.88 182 MET A C 1
ATOM 1387 O O . MET A 1 182 ? -2.759 20.346 -23.363 1.00 44.88 182 MET A O 1
ATOM 1391 N N . ASN A 1 183 ? -4.962 20.426 -22.978 1.00 48.19 183 ASN A N 1
ATOM 1392 C CA . ASN A 1 183 ? -5.176 19.092 -22.455 1.00 48.19 183 ASN A CA 1
ATOM 1393 C C . ASN A 1 183 ? -4.878 17.996 -23.520 1.00 48.19 183 ASN A C 1
ATOM 1395 O O . ASN A 1 183 ? -5.726 17.149 -23.764 1.00 48.19 183 ASN A O 1
ATOM 1399 N N . LEU A 1 184 ? -3.719 17.964 -24.192 1.00 46.28 184 LEU A N 1
ATOM 1400 C CA . LEU A 1 184 ? -3.304 16.805 -24.997 1.00 46.28 184 LEU A CA 1
ATOM 1401 C C . LEU A 1 184 ? -3.131 15.582 -24.081 1.00 46.28 184 LEU A C 1
ATOM 1403 O O . LEU A 1 184 ? -3.497 14.472 -24.454 1.00 46.28 184 LEU A O 1
ATOM 1407 N N . ALA A 1 185 ? -2.700 15.832 -22.837 1.00 44.38 185 ALA A N 1
ATOM 1408 C CA . ALA A 1 185 ? -2.848 14.917 -21.713 1.00 44.38 185 ALA A CA 1
ATOM 1409 C C . ALA A 1 185 ? -4.307 14.447 -21.580 1.00 44.38 185 ALA A C 1
ATOM 1411 O O . ALA A 1 185 ? -4.574 13.263 -21.721 1.00 44.38 185 ALA A O 1
ATOM 1412 N N . SER A 1 186 ? -5.274 15.359 -21.433 1.00 43.66 186 SER A N 1
ATOM 1413 C CA . SER A 1 186 ? -6.683 15.005 -21.169 1.00 43.66 186 SER A CA 1
ATOM 1414 C C . SER A 1 186 ? -7.504 14.536 -22.368 1.00 43.66 186 SER A C 1
ATOM 1416 O O . SER A 1 186 ? -8.578 13.981 -22.161 1.00 43.66 186 SER A O 1
ATOM 1418 N N . ALA A 1 187 ? -7.007 14.721 -23.590 1.00 41.81 187 ALA A N 1
ATOM 1419 C CA . ALA A 1 187 ? -7.574 14.167 -24.811 1.00 41.81 187 ALA A CA 1
ATOM 1420 C C . ALA A 1 187 ? -7.078 12.743 -25.093 1.00 41.81 187 ALA A C 1
ATOM 1422 O O . ALA A 1 187 ? -7.519 12.173 -26.068 1.00 41.81 187 ALA A O 1
ATOM 1423 N N . LEU A 1 188 ? -6.168 12.162 -24.307 1.00 46.56 188 LEU A N 1
ATOM 1424 C CA . LEU A 1 188 ? -5.831 10.730 -24.392 1.00 46.56 188 LEU A CA 1
ATOM 1425 C C . LEU A 1 188 ? -5.843 10.020 -23.032 1.00 46.56 188 LEU A C 1
ATOM 1427 O O . LEU A 1 188 ? -5.812 8.792 -22.982 1.00 46.56 188 LEU A O 1
ATOM 1431 N N . PHE A 1 189 ? -5.873 10.775 -21.933 1.00 48.94 189 PHE A N 1
ATOM 1432 C CA . PHE A 1 189 ? -5.773 10.275 -20.569 1.00 48.94 189 PHE A CA 1
ATOM 1433 C C . PHE A 1 189 ? -6.337 11.346 -19.617 1.00 48.94 189 PHE A C 1
ATOM 1435 O O . PHE A 1 189 ? -5.739 12.396 -19.448 1.00 48.94 189 PHE A O 1
ATOM 1442 N N . SER A 1 190 ? -7.495 11.117 -19.003 1.00 38.94 190 SER A N 1
ATOM 1443 C CA . SER A 1 190 ? -8.420 12.074 -18.348 1.00 38.94 190 SER A CA 1
ATOM 1444 C C . SER A 1 190 ? -7.902 12.956 -17.175 1.00 38.94 190 SER A C 1
ATOM 1446 O O . SER A 1 190 ? -8.657 13.282 -16.257 1.00 38.94 190 SER A O 1
ATOM 1448 N N . SER A 1 191 ? -6.638 13.369 -17.157 1.00 41.16 191 SER A N 1
ATOM 1449 C CA . SER A 1 191 ? -5.930 13.913 -16.001 1.00 41.16 191 SER A CA 1
ATOM 1450 C C . SER A 1 191 ? -4.999 15.071 -16.376 1.00 41.16 191 SER A C 1
ATOM 1452 O O . SER A 1 191 ? -4.389 15.062 -17.440 1.00 41.16 191 SER A O 1
ATOM 1454 N N . ARG A 1 192 ? -4.869 16.074 -15.495 1.00 41.38 192 ARG A N 1
ATOM 1455 C CA . ARG A 1 192 ? -4.100 17.319 -15.722 1.00 41.38 192 ARG A CA 1
ATOM 1456 C C . ARG A 1 192 ? -2.665 17.297 -15.159 1.00 41.38 192 ARG A C 1
ATOM 1458 O O . ARG A 1 192 ? -2.061 18.354 -15.022 1.00 41.38 192 ARG A O 1
ATOM 1465 N N . ARG A 1 193 ? -2.119 16.127 -14.810 1.00 44.41 193 ARG A N 1
ATOM 1466 C CA . ARG A 1 193 ? -0.733 15.965 -14.332 1.00 44.41 193 ARG A CA 1
ATOM 1467 C C . ARG A 1 193 ? -0.052 14.796 -15.033 1.00 44.41 193 ARG A C 1
ATOM 1469 O O . ARG A 1 193 ? -0.696 13.781 -15.278 1.00 44.41 193 ARG A O 1
ATOM 1476 N N . LEU A 1 194 ? 1.235 14.951 -15.339 1.00 39.47 194 LEU A N 1
ATOM 1477 C CA . LEU A 1 194 ? 2.076 13.957 -16.015 1.00 39.47 194 LEU A CA 1
ATOM 1478 C C . LEU A 1 194 ? 2.097 12.599 -15.293 1.00 39.47 194 LEU A C 1
ATOM 1480 O O . LEU A 1 194 ? 2.109 11.557 -15.947 1.00 39.47 194 LEU A O 1
ATOM 1484 N N . GLU A 1 195 ? 2.042 12.597 -13.958 1.00 41.19 195 GLU A N 1
ATOM 1485 C CA . GLU A 1 195 ? 2.057 11.364 -13.160 1.00 41.19 195 GLU A CA 1
ATOM 1486 C C . GLU A 1 195 ? 0.775 10.525 -13.313 1.00 41.19 195 GLU A C 1
ATOM 1488 O O . GLU A 1 195 ? 0.834 9.298 -13.232 1.00 41.19 195 GLU A O 1
ATOM 1493 N N . ASP A 1 196 ? -0.360 11.162 -13.620 1.00 48.56 196 ASP A N 1
ATOM 1494 C CA . ASP A 1 196 ? -1.666 10.509 -13.789 1.00 48.56 196 ASP A CA 1
ATOM 1495 C C . ASP A 1 196 ? -1.845 9.838 -15.168 1.00 48.56 196 ASP A C 1
ATOM 1497 O O . ASP A 1 196 ? -2.889 9.240 -15.447 1.00 48.56 196 ASP A O 1
ATOM 1501 N N . LEU A 1 197 ? -0.868 9.997 -16.066 1.00 51.91 197 LEU A N 1
ATOM 1502 C CA . LEU A 1 197 ? -0.890 9.475 -17.440 1.00 51.91 197 LEU A CA 1
ATOM 1503 C C . LEU A 1 197 ? -0.228 8.096 -17.531 1.00 51.91 197 LEU A C 1
ATOM 1505 O O . LEU A 1 197 ? -0.406 7.374 -18.511 1.00 51.91 197 LEU A O 1
ATOM 1509 N N . ASN A 1 198 ? 0.544 7.723 -16.510 1.00 62.41 198 ASN A N 1
ATOM 1510 C CA . ASN A 1 198 ? 1.197 6.433 -16.446 1.00 62.41 198 ASN A CA 1
ATOM 1511 C C . ASN A 1 198 ? 0.285 5.414 -15.751 1.00 62.41 198 ASN A C 1
ATOM 1513 O O . ASN A 1 198 ? 0.022 5.554 -14.556 1.00 62.41 198 ASN A O 1
ATOM 1517 N N . PRO A 1 199 ? -0.168 4.356 -16.447 1.00 67.44 199 PRO A N 1
ATOM 1518 C CA . PRO A 1 199 ? -1.079 3.381 -15.851 1.00 67.44 199 PRO A CA 1
ATOM 1519 C C . PRO A 1 199 ? -0.427 2.560 -14.728 1.00 67.44 199 PRO A C 1
ATOM 1521 O O . PRO A 1 199 ? -1.126 1.862 -13.995 1.00 67.44 199 PRO A O 1
ATOM 1524 N N . VAL A 1 200 ? 0.903 2.604 -14.595 1.00 79.00 200 VAL A N 1
ATOM 1525 C CA . VAL A 1 200 ? 1.640 1.894 -13.550 1.00 79.00 200 VAL A CA 1
ATOM 1526 C C . VAL A 1 200 ? 1.712 2.780 -12.305 1.00 79.00 200 VAL A C 1
ATOM 1528 O O . VAL A 1 200 ? 2.578 3.641 -12.180 1.00 79.00 200 VAL A O 1
ATOM 1531 N N . THR A 1 201 ? 0.795 2.588 -11.363 1.00 83.06 201 THR A N 1
ATOM 1532 C CA . THR A 1 201 ? 0.794 3.322 -10.082 1.00 83.06 201 THR A CA 1
ATOM 1533 C C . THR A 1 201 ? 1.508 2.561 -8.968 1.00 83.06 201 THR A C 1
ATOM 1535 O O . THR A 1 201 ? 1.998 3.170 -8.017 1.00 83.06 201 THR A O 1
ATOM 1538 N N . THR A 1 202 ? 1.634 1.242 -9.115 1.00 88.75 202 THR A N 1
ATOM 1539 C CA . THR A 1 202 ? 2.362 0.333 -8.225 1.00 88.75 202 THR A CA 1
ATOM 1540 C C . THR A 1 202 ? 3.478 -0.379 -8.978 1.00 88.75 202 THR A C 1
ATOM 1542 O O . THR A 1 202 ? 3.295 -0.717 -10.144 1.00 88.75 202 THR A O 1
ATOM 1545 N N . ALA A 1 203 ? 4.611 -0.650 -8.329 1.00 91.38 203 ALA A N 1
ATOM 1546 C CA . ALA A 1 203 ? 5.763 -1.264 -8.987 1.00 91.38 203 ALA A CA 1
ATOM 1547 C C . ALA A 1 203 ? 6.542 -2.236 -8.089 1.00 91.38 203 ALA A C 1
ATOM 1549 O O . ALA A 1 203 ? 6.444 -2.223 -6.859 1.00 91.38 203 ALA A O 1
ATOM 1550 N N . GLY A 1 204 ? 7.363 -3.063 -8.737 1.00 93.44 204 GLY A N 1
ATOM 1551 C CA . GLY A 1 204 ? 8.351 -3.913 -8.081 1.00 93.44 204 GLY A CA 1
ATOM 1552 C C . GLY A 1 204 ? 7.821 -5.239 -7.540 1.00 93.44 204 GLY A C 1
ATOM 1553 O O . GLY A 1 204 ? 6.652 -5.601 -7.699 1.00 93.44 204 GLY A O 1
ATOM 1554 N N . SER A 1 205 ? 8.719 -5.955 -6.856 1.00 95.62 205 SER A N 1
ATOM 1555 C CA . SER A 1 205 ? 8.512 -7.307 -6.310 1.00 95.62 205 SER A CA 1
ATOM 1556 C C . SER A 1 205 ? 7.413 -7.414 -5.253 1.00 95.62 205 SER A C 1
ATOM 1558 O O . SER A 1 205 ? 6.945 -8.522 -4.979 1.00 95.62 205 SER A O 1
ATOM 1560 N N . MET A 1 206 ? 7.029 -6.285 -4.659 1.00 97.50 206 MET A N 1
ATOM 1561 C CA . MET A 1 206 ? 5.977 -6.180 -3.649 1.00 97.50 206 MET A CA 1
ATOM 1562 C C . MET A 1 206 ? 4.852 -5.212 -4.070 1.00 97.50 206 MET A C 1
ATOM 1564 O O . MET A 1 206 ? 4.027 -4.860 -3.243 1.00 97.50 206 MET A O 1
ATOM 1568 N N . GLN A 1 207 ? 4.802 -4.786 -5.344 1.00 94.06 207 GLN A N 1
ATOM 1569 C CA . GLN A 1 207 ? 3.717 -3.961 -5.912 1.00 94.06 207 GLN A CA 1
ATOM 1570 C C . GLN A 1 207 ? 3.384 -2.708 -5.074 1.00 94.06 207 GLN A C 1
ATOM 1572 O O . GLN A 1 207 ? 2.234 -2.414 -4.755 1.00 94.06 207 GLN A O 1
ATOM 1577 N N . VAL A 1 208 ? 4.413 -1.936 -4.727 1.00 95.19 208 VAL A N 1
ATOM 1578 C CA . VAL A 1 208 ? 4.283 -0.752 -3.867 1.00 95.19 208 VAL A CA 1
ATOM 1579 C C . VAL A 1 208 ? 3.864 0.458 -4.687 1.00 95.19 208 VAL A C 1
ATOM 1581 O O . VAL A 1 208 ? 4.400 0.680 -5.773 1.00 95.19 208 VAL A O 1
ATOM 1584 N N . SER A 1 209 ? 2.949 1.270 -4.152 1.00 92.62 209 SER A N 1
ATOM 1585 C CA . SER A 1 209 ? 2.588 2.565 -4.736 1.00 92.62 209 SER A CA 1
ATOM 1586 C C . SER A 1 209 ? 3.825 3.442 -4.926 1.00 92.62 209 SER A C 1
ATOM 1588 O O . SER A 1 209 ? 4.540 3.722 -3.965 1.00 92.62 209 SER A O 1
ATOM 1590 N N . VAL A 1 210 ? 4.021 3.970 -6.134 1.00 90.88 210 VAL A N 1
ATOM 1591 C CA . VAL A 1 210 ? 5.143 4.873 -6.424 1.00 90.88 210 VAL A CA 1
ATOM 1592 C C . VAL A 1 210 ? 5.051 6.149 -5.590 1.00 90.88 210 VAL A C 1
ATOM 1594 O O . VAL A 1 210 ? 6.061 6.570 -5.044 1.00 90.88 210 VAL A O 1
ATOM 1597 N N . ARG A 1 211 ? 3.843 6.704 -5.405 1.00 89.62 211 ARG A N 1
ATOM 1598 C CA . ARG A 1 211 ? 3.620 7.871 -4.533 1.00 89.62 211 ARG A CA 1
ATOM 1599 C C . ARG A 1 211 ? 4.132 7.629 -3.112 1.00 89.62 211 ARG A C 1
ATOM 1601 O O . ARG A 1 211 ? 5.030 8.330 -2.672 1.00 89.62 211 ARG A O 1
ATOM 1608 N N . TYR A 1 212 ? 3.632 6.581 -2.455 1.00 92.62 212 TYR A N 1
ATOM 1609 C CA . TYR A 1 212 ? 4.117 6.153 -1.140 1.00 92.62 212 TYR A CA 1
ATOM 1610 C C . TYR A 1 212 ? 5.643 5.991 -1.088 1.00 92.62 212 TYR A C 1
ATOM 1612 O O . TYR A 1 212 ? 6.265 6.409 -0.121 1.00 92.62 212 TYR A O 1
ATOM 1620 N N . ALA A 1 213 ? 6.261 5.386 -2.108 1.00 95.56 213 ALA A N 1
ATOM 1621 C CA . ALA A 1 213 ? 7.712 5.214 -2.125 1.00 95.56 213 ALA A CA 1
ATOM 1622 C C . ALA A 1 213 ? 8.456 6.558 -2.179 1.00 95.56 213 ALA A C 1
ATOM 1624 O O . ALA A 1 213 ? 9.455 6.721 -1.489 1.00 95.56 213 ALA A O 1
ATOM 1625 N N . VAL A 1 214 ? 7.960 7.525 -2.957 1.00 93.50 214 VAL A N 1
ATOM 1626 C CA . VAL A 1 214 ? 8.522 8.885 -3.018 1.00 93.50 214 VAL A CA 1
ATOM 1627 C C . VAL A 1 214 ? 8.339 9.603 -1.682 1.00 93.50 214 VAL A C 1
ATOM 1629 O O . VAL A 1 214 ? 9.305 10.124 -1.140 1.00 93.50 214 VAL A O 1
ATOM 1632 N N . GLU A 1 215 ? 7.140 9.548 -1.100 1.00 92.19 215 GLU A N 1
ATOM 1633 C CA . GLU A 1 215 ? 6.854 10.126 0.222 1.00 92.19 215 GLU A CA 1
ATOM 1634 C C . GLU A 1 215 ? 7.734 9.513 1.323 1.00 92.19 215 GLU A C 1
ATOM 1636 O O . GLU A 1 215 ? 8.243 10.230 2.180 1.00 92.19 215 GLU A O 1
ATOM 1641 N N . LYS A 1 216 ? 7.952 8.192 1.286 1.00 94.94 216 LYS A N 1
ATOM 1642 C CA . LYS A 1 216 ? 8.822 7.476 2.231 1.00 94.94 216 LYS A CA 1
ATOM 1643 C C . LYS A 1 216 ? 10.297 7.839 2.056 1.00 94.94 216 LYS A C 1
ATOM 1645 O O . LYS A 1 216 ? 11.038 7.785 3.033 1.00 94.94 216 LYS A O 1
ATOM 1650 N N . GLU A 1 217 ? 10.727 8.161 0.838 1.00 95.25 217 GLU A N 1
ATOM 1651 C CA . GLU A 1 217 ? 12.099 8.601 0.576 1.00 95.25 217 GLU A CA 1
ATOM 1652 C C . GLU A 1 217 ? 12.353 10.023 1.103 1.00 95.25 217 GLU A C 1
ATOM 1654 O O . GLU A 1 217 ? 13.448 10.302 1.585 1.00 95.25 217 GLU A O 1
ATOM 1659 N N . GLY A 1 218 ? 11.334 10.886 1.083 1.00 93.19 218 GLY A N 1
ATOM 1660 C CA . GLY A 1 218 ? 11.360 12.223 1.679 1.00 93.19 218 GLY A CA 1
ATOM 1661 C C . GLY A 1 218 ? 11.199 13.354 0.660 1.00 93.19 218 GLY A C 1
ATOM 1662 O O . GLY A 1 218 ? 11.108 13.126 -0.543 1.00 93.19 218 GLY A O 1
ATOM 1663 N N . GLU A 1 219 ? 11.152 14.595 1.150 1.00 89.19 219 GLU A N 1
ATOM 1664 C CA . GLU A 1 219 ? 10.846 15.784 0.332 1.00 89.19 219 GLU A CA 1
ATOM 1665 C C . GLU A 1 219 ? 11.883 16.054 -0.775 1.00 89.19 219 GLU A C 1
ATOM 1667 O O . GLU A 1 219 ? 11.516 16.499 -1.860 1.00 89.19 219 GLU A O 1
ATOM 1672 N N . ASP A 1 220 ? 13.155 15.719 -0.537 1.00 91.81 220 ASP A N 1
ATOM 1673 C CA . ASP A 1 220 ? 14.258 15.896 -1.496 1.00 91.81 220 ASP A CA 1
ATOM 1674 C C . ASP A 1 220 ? 14.404 14.724 -2.488 1.00 91.81 220 ASP A C 1
ATOM 1676 O O . ASP A 1 220 ? 15.363 14.656 -3.266 1.00 91.81 220 ASP A O 1
ATOM 1680 N N . ALA A 1 221 ? 13.488 13.753 -2.446 1.00 90.88 221 ALA A N 1
ATOM 1681 C CA . ALA A 1 221 ? 13.570 12.569 -3.281 1.00 90.88 221 ALA A CA 1
ATOM 1682 C C . ALA A 1 221 ? 13.401 12.911 -4.764 1.00 90.88 221 ALA A C 1
ATOM 1684 O O . ALA A 1 221 ? 12.448 13.569 -5.169 1.00 90.88 221 ALA A O 1
ATOM 1685 N N . ASP A 1 222 ? 14.285 12.368 -5.601 1.00 91.69 222 ASP A N 1
ATOM 1686 C CA . ASP A 1 222 ? 14.109 12.360 -7.054 1.00 91.69 222 ASP A CA 1
ATOM 1687 C C . ASP A 1 222 ? 13.066 11.283 -7.423 1.00 91.69 222 ASP A C 1
ATOM 1689 O O . ASP A 1 222 ? 13.376 10.081 -7.346 1.00 91.69 222 ASP A O 1
ATOM 1693 N N . PRO A 1 223 ? 11.842 11.659 -7.852 1.00 88.25 223 PRO A N 1
ATOM 1694 C CA . PRO A 1 223 ? 10.766 10.695 -8.063 1.00 88.25 223 PRO A CA 1
ATOM 1695 C C . PRO A 1 223 ? 11.085 9.682 -9.164 1.00 88.25 223 PRO A C 1
ATOM 1697 O O . PRO A 1 223 ? 10.630 8.537 -9.108 1.00 88.25 223 PRO A O 1
ATOM 1700 N N . VAL A 1 224 ? 11.898 10.066 -10.155 1.00 88.06 224 VAL A N 1
ATOM 1701 C CA . VAL A 1 224 ? 12.303 9.179 -11.251 1.00 88.06 224 VAL A CA 1
ATOM 1702 C C . VAL A 1 224 ? 13.262 8.114 -10.734 1.00 88.06 224 VAL A C 1
ATOM 1704 O O . VAL A 1 224 ? 13.087 6.934 -11.044 1.00 88.06 224 VAL A O 1
ATOM 1707 N N . LYS A 1 225 ? 14.242 8.494 -9.905 1.00 93.25 225 LYS A N 1
ATOM 1708 C CA . LYS A 1 225 ? 15.177 7.532 -9.300 1.00 93.25 225 LYS A CA 1
ATOM 1709 C C . LYS A 1 225 ? 14.480 6.586 -8.335 1.00 93.25 225 LYS A C 1
ATOM 1711 O O . LYS A 1 225 ? 14.723 5.381 -8.407 1.00 93.25 225 LYS A O 1
ATOM 1716 N N . VAL A 1 226 ? 13.590 7.096 -7.480 1.00 94.31 226 VAL A N 1
ATOM 1717 C CA . VAL A 1 226 ? 12.799 6.254 -6.567 1.00 94.31 226 VAL A CA 1
ATOM 1718 C C . VAL A 1 226 ? 11.984 5.243 -7.364 1.00 94.31 226 VAL A C 1
ATOM 1720 O O . VAL A 1 226 ? 12.046 4.041 -7.100 1.00 94.31 226 VAL A O 1
ATOM 1723 N N . ARG A 1 227 ? 11.292 5.704 -8.407 1.00 92.81 227 ARG A N 1
ATOM 1724 C CA . ARG A 1 227 ? 10.492 4.848 -9.281 1.00 92.81 227 ARG A CA 1
ATOM 1725 C C . ARG A 1 227 ? 11.318 3.772 -9.984 1.00 92.81 227 ARG A C 1
ATOM 1727 O O . ARG A 1 227 ? 10.914 2.614 -9.999 1.00 92.81 227 ARG A O 1
ATOM 1734 N N . GLU A 1 228 ? 12.484 4.115 -10.527 1.00 93.56 228 GLU A N 1
ATOM 1735 C CA . GLU A 1 228 ? 13.398 3.134 -11.128 1.00 93.56 228 GLU A CA 1
ATOM 1736 C C . GLU A 1 228 ? 13.906 2.115 -10.099 1.00 93.56 228 GLU A C 1
ATOM 1738 O O . GLU A 1 228 ? 13.989 0.917 -10.389 1.00 93.56 228 GLU A O 1
ATOM 1743 N N . SER A 1 229 ? 14.187 2.568 -8.873 1.00 96.12 229 SER A N 1
ATOM 1744 C CA . SER A 1 229 ? 14.656 1.699 -7.793 1.00 96.12 229 SER A CA 1
ATOM 1745 C C . SER A 1 229 ? 13.628 0.629 -7.414 1.00 96.12 229 SER A C 1
ATOM 1747 O O . SER A 1 229 ? 14.027 -0.505 -7.137 1.00 96.12 229 SER A O 1
ATOM 1749 N N . LEU A 1 230 ? 12.322 0.931 -7.480 1.00 96.31 230 LEU A N 1
ATOM 1750 C CA . LEU A 1 230 ? 11.249 -0.021 -7.162 1.00 96.31 230 LEU A CA 1
ATOM 1751 C C . LEU A 1 230 ? 11.308 -1.280 -8.023 1.00 96.31 230 LEU A C 1
ATOM 1753 O O . LEU A 1 230 ? 10.980 -2.366 -7.550 1.00 96.31 230 LEU A O 1
ATOM 1757 N N . TYR A 1 231 ? 11.766 -1.168 -9.270 1.00 95.44 231 TYR A N 1
ATOM 1758 C CA . TYR A 1 231 ? 11.896 -2.335 -10.133 1.00 95.44 231 TYR A CA 1
ATOM 1759 C C . TYR A 1 231 ? 13.133 -3.187 -9.831 1.00 95.44 231 TYR A C 1
ATOM 1761 O O . TYR A 1 231 ? 13.281 -4.272 -10.396 1.00 95.44 231 TYR A O 1
ATOM 1769 N N . THR A 1 232 ? 14.063 -2.725 -9.000 1.00 96.81 232 THR A N 1
ATOM 1770 C CA . THR A 1 232 ? 15.165 -3.567 -8.524 1.00 96.81 232 THR A CA 1
ATOM 1771 C C . THR A 1 232 ? 14.666 -4.502 -7.422 1.00 96.81 232 THR A C 1
ATOM 1773 O O . THR A 1 232 ? 13.685 -4.208 -6.741 1.00 96.81 232 THR A O 1
ATOM 1776 N N . ARG A 1 233 ? 15.342 -5.641 -7.218 1.00 97.50 233 ARG A N 1
ATOM 1777 C CA . ARG A 1 233 ? 14.995 -6.551 -6.115 1.00 97.50 233 ARG A CA 1
ATOM 1778 C C . ARG A 1 233 ? 15.103 -5.838 -4.763 1.00 97.50 233 ARG A C 1
ATOM 1780 O O . ARG A 1 233 ? 14.138 -5.842 -4.008 1.00 97.50 233 ARG A O 1
ATOM 1787 N N . ALA A 1 234 ? 16.232 -5.178 -4.514 1.00 98.25 234 ALA A N 1
ATOM 1788 C CA . ALA A 1 234 ? 16.489 -4.463 -3.269 1.00 98.25 234 ALA A CA 1
ATOM 1789 C C . ALA A 1 234 ? 15.489 -3.321 -3.029 1.00 98.25 234 ALA A C 1
ATOM 1791 O O . ALA A 1 234 ? 14.901 -3.249 -1.954 1.00 98.25 234 ALA A O 1
ATOM 1792 N N . GLY A 1 235 ? 15.236 -2.468 -4.028 1.00 97.88 235 GLY A N 1
ATOM 1793 C CA . GLY A 1 235 ? 14.310 -1.342 -3.881 1.00 97.88 235 GLY A CA 1
ATOM 1794 C C . GLY A 1 235 ? 12.862 -1.786 -3.671 1.00 97.88 235 GLY A C 1
ATOM 1795 O O . GLY A 1 235 ? 12.208 -1.303 -2.748 1.00 97.88 235 GLY A O 1
ATOM 1796 N N . GLY A 1 236 ? 12.381 -2.766 -4.444 1.00 97.75 236 GLY A N 1
ATOM 1797 C CA . GLY A 1 236 ? 11.043 -3.334 -4.251 1.00 97.75 236 GLY A CA 1
ATOM 1798 C C . GLY A 1 236 ? 10.851 -3.947 -2.858 1.00 97.75 236 GLY A C 1
ATOM 1799 O O . GLY A 1 236 ? 9.814 -3.735 -2.231 1.00 97.75 236 GLY A O 1
ATOM 1800 N N . VAL A 1 237 ? 11.870 -4.644 -2.337 1.00 98.69 237 VAL A N 1
ATOM 1801 C CA . VAL A 1 237 ? 11.841 -5.217 -0.981 1.00 98.69 237 VAL A CA 1
ATOM 1802 C C . VAL A 1 237 ? 11.934 -4.139 0.101 1.00 98.69 237 VAL A C 1
ATOM 1804 O O . VAL A 1 237 ? 11.199 -4.225 1.084 1.00 98.69 237 VAL A O 1
ATOM 1807 N N . ARG A 1 238 ? 12.763 -3.101 -0.075 1.00 98.44 238 ARG A N 1
ATOM 1808 C CA . ARG A 1 238 ? 12.888 -1.975 0.867 1.00 98.44 238 ARG A CA 1
ATOM 1809 C C . ARG A 1 238 ? 11.554 -1.263 1.066 1.00 98.44 238 ARG A C 1
ATOM 1811 O O . ARG A 1 238 ? 11.015 -1.268 2.169 1.00 98.44 238 ARG A O 1
ATOM 1818 N N . PHE A 1 239 ? 10.988 -0.707 -0.003 1.00 98.44 239 PHE A N 1
ATOM 1819 C CA . PHE A 1 239 ? 9.739 0.051 0.099 1.00 98.44 239 PHE A CA 1
ATOM 1820 C C . PHE A 1 239 ? 8.542 -0.841 0.442 1.00 98.44 239 PHE A C 1
ATOM 1822 O O . PHE A 1 239 ? 7.610 -0.397 1.110 1.00 98.44 239 PHE A O 1
ATOM 1829 N N . GLY A 1 240 ? 8.567 -2.113 0.036 1.00 98.31 240 GLY A N 1
ATOM 1830 C CA . GLY A 1 240 ? 7.526 -3.062 0.411 1.00 98.31 240 GLY A CA 1
ATOM 1831 C C . GLY A 1 240 ? 7.578 -3.429 1.891 1.00 98.31 240 GLY A C 1
ATOM 1832 O O . GLY A 1 240 ? 6.534 -3.524 2.529 1.00 98.31 240 GLY A O 1
ATOM 1833 N N . THR A 1 241 ? 8.773 -3.564 2.463 1.00 98.75 241 THR A N 1
ATOM 1834 C CA . THR A 1 241 ? 8.952 -3.780 3.904 1.00 98.75 241 THR A CA 1
ATOM 1835 C C . THR A 1 241 ? 8.517 -2.554 4.695 1.00 98.75 241 THR A C 1
ATOM 1837 O O . THR A 1 241 ? 7.738 -2.709 5.631 1.00 98.75 241 THR A O 1
ATOM 1840 N N . ALA A 1 242 ? 8.902 -1.349 4.263 1.00 97.94 242 ALA A N 1
ATOM 1841 C CA . ALA A 1 242 ? 8.427 -0.094 4.846 1.00 97.94 242 ALA A CA 1
ATOM 1842 C C . ALA A 1 242 ? 6.895 -0.005 4.852 1.00 97.94 242 ALA A C 1
ATOM 1844 O O . ALA A 1 242 ? 6.273 0.263 5.877 1.00 97.94 242 ALA A O 1
ATOM 1845 N N . ARG A 1 243 ? 6.257 -0.329 3.721 1.00 97.31 243 ARG A N 1
ATOM 1846 C CA . ARG A 1 243 ? 4.794 -0.318 3.600 1.00 97.31 243 ARG A CA 1
ATOM 1847 C C . ARG A 1 243 ? 4.117 -1.331 4.525 1.00 97.31 243 ARG A C 1
ATOM 1849 O O . ARG A 1 243 ? 3.012 -1.073 5.000 1.00 97.31 243 ARG A O 1
ATOM 1856 N N . LEU A 1 244 ? 4.749 -2.484 4.747 1.00 98.12 244 LEU A N 1
ATOM 1857 C CA . LEU A 1 244 ? 4.208 -3.567 5.565 1.00 98.12 244 LEU A CA 1
ATOM 1858 C C . LEU A 1 244 ? 4.430 -3.339 7.061 1.00 98.12 244 LEU A C 1
ATOM 1860 O O . LEU A 1 244 ? 3.501 -3.542 7.837 1.00 98.12 244 LEU A O 1
ATOM 1864 N N . LEU A 1 245 ? 5.645 -2.968 7.462 1.00 97.44 245 LEU A N 1
ATOM 1865 C CA . LEU A 1 245 ? 6.132 -2.997 8.846 1.00 97.44 245 LEU A CA 1
ATOM 1866 C C . LEU A 1 245 ? 6.592 -1.632 9.374 1.00 97.44 245 LEU A C 1
ATOM 1868 O O . LEU A 1 245 ? 6.804 -1.523 10.571 1.00 97.44 245 LEU A O 1
ATOM 1872 N N . GLY A 1 246 ? 6.676 -0.594 8.539 1.00 95.00 246 GLY A N 1
ATOM 1873 C CA . GLY A 1 246 ? 7.133 0.750 8.924 1.00 95.00 246 GLY A CA 1
ATOM 1874 C C . GLY A 1 246 ? 6.104 1.587 9.692 1.00 95.00 246 GLY A C 1
ATOM 1875 O O . GLY A 1 246 ? 6.146 2.812 9.635 1.00 95.00 246 GLY A O 1
ATOM 1876 N N . PHE A 1 247 ? 5.138 0.943 10.350 1.00 94.19 247 PHE A N 1
ATOM 1877 C CA . PHE A 1 247 ? 4.194 1.592 11.257 1.00 94.19 247 PHE A CA 1
ATOM 1878 C C . PHE A 1 247 ? 3.810 0.644 12.390 1.00 94.19 247 PHE A C 1
ATOM 1880 O O . PHE A 1 247 ? 3.601 -0.560 12.169 1.00 94.19 247 PHE A O 1
ATOM 1887 N N . GLU A 1 248 ? 3.665 1.198 13.587 1.00 93.38 248 GLU A N 1
ATOM 1888 C CA . GLU A 1 248 ? 3.251 0.452 14.766 1.00 93.38 248 GLU A CA 1
ATOM 1889 C C . GLU A 1 248 ? 1.756 0.147 14.732 1.00 93.38 248 GLU A C 1
ATOM 1891 O O . GLU A 1 248 ? 0.928 0.970 14.360 1.00 93.38 248 GLU A O 1
ATOM 1896 N N . ALA A 1 249 ? 1.398 -1.079 15.089 1.00 93.06 249 ALA A N 1
ATOM 1897 C CA . ALA A 1 249 ? 0.003 -1.465 15.251 1.00 93.06 249 ALA A CA 1
ATOM 1898 C C . ALA A 1 249 ? -0.066 -2.675 16.171 1.00 93.06 249 ALA A C 1
ATOM 1900 O O . ALA A 1 249 ? 0.564 -3.703 15.897 1.00 93.06 249 ALA A O 1
ATOM 1901 N N . ALA A 1 250 ? -0.895 -2.588 17.210 1.00 92.94 250 ALA A N 1
ATOM 1902 C CA . ALA A 1 250 ? -1.112 -3.656 18.184 1.00 92.94 250 ALA A CA 1
ATOM 1903 C C . ALA A 1 250 ? -2.023 -4.770 17.628 1.00 92.94 250 ALA A C 1
ATOM 1905 O O . ALA A 1 250 ? -2.948 -5.248 18.289 1.00 92.94 250 ALA A O 1
ATOM 1906 N N . TYR A 1 251 ? -1.800 -5.172 16.373 1.00 95.94 251 TYR A N 1
ATOM 1907 C CA . TYR A 1 251 ? -2.607 -6.196 15.733 1.00 95.94 251 TYR A CA 1
ATOM 1908 C C . TYR A 1 251 ? -2.396 -7.550 16.408 1.00 95.94 251 TYR A C 1
ATOM 1910 O O . TYR A 1 251 ? -1.264 -8.025 16.494 1.00 95.94 251 TYR A O 1
ATOM 1918 N N . PRO A 1 252 ? -3.481 -8.235 16.816 1.00 93.19 252 PRO A N 1
ATOM 1919 C CA . PRO A 1 252 ? -3.361 -9.510 17.517 1.00 93.19 252 PRO A CA 1
ATOM 1920 C C . PRO A 1 252 ? -2.836 -10.627 16.606 1.00 93.19 252 PRO A C 1
ATOM 1922 O O . PRO A 1 252 ? -2.418 -11.676 17.089 1.00 93.19 252 PRO A O 1
ATOM 1925 N N . GLN A 1 253 ? -2.885 -10.431 15.283 1.00 95.19 253 GLN A N 1
ATOM 1926 C CA . GLN A 1 253 ? -2.390 -11.373 14.284 1.00 95.19 253 GLN A CA 1
ATOM 1927 C C . GLN A 1 253 ? -1.795 -10.616 13.085 1.00 95.19 253 GLN A C 1
ATOM 1929 O O . GLN A 1 253 ? -2.383 -9.616 12.657 1.00 95.19 253 GLN A O 1
ATOM 1934 N N . PRO A 1 254 ? -0.712 -11.127 12.460 1.00 96.56 254 PRO A N 1
ATOM 1935 C CA . PRO A 1 254 ? -0.156 -10.568 11.222 1.00 96.56 254 PRO A CA 1
ATOM 1936 C C . PRO A 1 254 ? -1.170 -10.442 10.077 1.00 96.56 254 PRO A C 1
ATOM 1938 O O . PRO A 1 254 ? -1.022 -9.576 9.220 1.00 96.56 254 PRO A O 1
ATOM 1941 N N . LEU A 1 255 ? -2.236 -11.253 10.096 1.00 98.19 255 LEU A N 1
ATOM 1942 C CA . LEU A 1 255 ? -3.336 -11.218 9.132 1.00 98.19 255 LEU A CA 1
ATOM 1943 C C . LEU A 1 255 ? -3.877 -9.799 8.875 1.00 98.19 255 LEU A C 1
ATOM 1945 O O . LEU A 1 255 ? -4.118 -9.442 7.724 1.00 98.19 255 LEU A O 1
ATOM 1949 N N . PHE A 1 256 ? -4.043 -8.984 9.919 1.00 98.31 256 PHE A N 1
ATOM 1950 C CA . PHE A 1 256 ? -4.550 -7.611 9.781 1.00 98.31 256 PHE A CA 1
ATOM 1951 C C . PHE A 1 256 ? -3.531 -6.682 9.120 1.00 98.31 256 PHE A C 1
ATOM 1953 O O . PHE A 1 256 ? -3.891 -5.832 8.317 1.00 98.31 256 PHE A O 1
ATOM 1960 N N . ARG A 1 257 ? -2.238 -6.912 9.352 1.00 97.38 257 ARG A N 1
ATOM 1961 C CA . ARG A 1 257 ? -1.172 -6.188 8.657 1.00 97.38 257 ARG A CA 1
ATOM 1962 C C . ARG A 1 257 ? -1.119 -6.553 7.170 1.00 97.38 257 ARG A C 1
ATOM 1964 O O . ARG A 1 257 ? -0.896 -5.685 6.334 1.00 97.38 257 ARG A O 1
ATOM 1971 N N . PHE A 1 258 ? -1.392 -7.813 6.818 1.00 98.38 258 PHE A N 1
ATOM 1972 C CA . PHE A 1 258 ? -1.533 -8.224 5.415 1.00 98.38 258 PHE A CA 1
ATOM 1973 C C . PHE A 1 258 ? -2.762 -7.597 4.750 1.00 98.38 258 PHE A C 1
ATOM 1975 O O . PHE A 1 258 ? -2.706 -7.249 3.574 1.00 98.38 258 PHE A O 1
ATOM 1982 N N . ALA A 1 259 ? -3.858 -7.424 5.490 1.00 98.00 259 ALA A N 1
ATOM 1983 C CA . ALA A 1 259 ? -5.020 -6.691 5.001 1.00 98.00 259 ALA A CA 1
ATOM 1984 C C . ALA A 1 259 ? -4.694 -5.205 4.771 1.00 98.00 259 ALA A C 1
ATOM 1986 O O . ALA A 1 259 ? -4.965 -4.691 3.690 1.00 98.00 259 ALA A O 1
ATOM 1987 N N . ASP A 1 260 ? -4.033 -4.547 5.723 1.00 97.75 260 ASP A N 1
ATOM 1988 C CA . ASP A 1 260 ? -3.608 -3.143 5.618 1.00 97.75 260 ASP A CA 1
ATOM 1989 C C . ASP A 1 260 ? -2.610 -2.888 4.487 1.00 97.75 260 ASP A C 1
ATOM 1991 O O . ASP A 1 260 ? -2.617 -1.819 3.870 1.00 97.75 260 ASP A O 1
ATOM 1995 N N . TYR A 1 261 ? -1.753 -3.867 4.185 1.00 96.94 261 TYR A N 1
ATOM 1996 C CA . TYR A 1 261 ? -0.846 -3.785 3.042 1.00 96.94 261 TYR A CA 1
ATOM 1997 C C . TYR A 1 261 ? -1.617 -3.482 1.752 1.00 96.94 261 TYR A C 1
ATOM 1999 O O . TYR A 1 261 ? -1.245 -2.592 0.987 1.00 96.94 261 TYR A O 1
ATOM 2007 N N . ASN A 1 262 ? -2.742 -4.177 1.576 1.00 94.44 262 ASN A N 1
ATOM 2008 C CA . ASN A 1 262 ? -3.601 -4.085 0.408 1.00 94.44 262 ASN A CA 1
ATOM 2009 C C . ASN A 1 262 ? -4.652 -2.962 0.497 1.00 94.44 262 ASN A C 1
ATOM 2011 O O . ASN A 1 262 ? -4.891 -2.303 -0.508 1.00 94.44 262 ASN A O 1
ATOM 2015 N N . ALA A 1 263 ? -5.264 -2.736 1.664 1.00 93.38 263 ALA A N 1
ATOM 2016 C CA . ALA A 1 263 ? -6.378 -1.793 1.832 1.00 93.38 263 ALA A CA 1
ATOM 2017 C C . ALA A 1 263 ? -5.972 -0.392 2.325 1.00 93.38 263 ALA A C 1
ATOM 2019 O O . ALA A 1 263 ? -6.782 0.523 2.275 1.00 93.38 263 ALA A O 1
ATOM 2020 N N . GLY A 1 264 ? -4.738 -0.195 2.795 1.00 93.56 264 GLY A N 1
ATOM 2021 C CA . GLY A 1 264 ? -4.283 1.086 3.352 1.00 93.56 264 GLY A CA 1
ATOM 2022 C C . GLY A 1 264 ? -3.774 0.960 4.789 1.00 93.56 264 GLY A C 1
ATOM 2023 O O . GLY A 1 264 ? -4.182 0.065 5.528 1.00 93.56 264 GLY A O 1
ATOM 2024 N N . VAL A 1 265 ? -2.860 1.855 5.195 1.00 93.88 265 VAL A N 1
ATOM 2025 C CA . VAL A 1 265 ? -2.375 1.913 6.591 1.00 93.88 265 VAL A CA 1
ATOM 2026 C C . VAL A 1 265 ? -3.579 2.050 7.536 1.00 93.88 265 VAL A C 1
ATOM 2028 O O . VAL A 1 265 ? -4.449 2.888 7.298 1.00 93.88 265 VAL A O 1
ATOM 2031 N N . TYR A 1 266 ? -3.629 1.231 8.590 1.00 97.75 266 TYR A N 1
ATOM 2032 C CA . TYR A 1 266 ? -4.688 1.196 9.606 1.00 97.75 266 TYR A CA 1
ATOM 2033 C C . TYR A 1 266 ? -6.097 0.835 9.117 1.00 97.75 266 TYR A C 1
ATOM 2035 O O . TYR A 1 266 ? -7.053 0.963 9.888 1.00 97.75 266 TYR A O 1
ATOM 2043 N N . ALA A 1 267 ? -6.256 0.335 7.888 1.00 97.81 267 ALA A N 1
ATOM 2044 C CA . ALA A 1 267 ? -7.567 -0.036 7.360 1.00 97.81 267 ALA A CA 1
ATOM 2045 C C . ALA A 1 267 ? -8.288 -1.050 8.268 1.00 97.81 267 ALA A C 1
ATOM 2047 O O . ALA A 1 267 ? -9.472 -0.894 8.551 1.00 97.81 267 ALA A O 1
ATOM 2048 N N . SER A 1 268 ? -7.581 -2.041 8.816 1.00 98.50 268 SER A N 1
ATOM 2049 C CA . SER A 1 268 ? -8.164 -3.054 9.704 1.00 98.50 268 SER A CA 1
ATOM 2050 C C . SER A 1 268 ? -8.620 -2.483 11.052 1.00 98.50 268 SER A C 1
ATOM 2052 O O . SER A 1 268 ? -9.681 -2.862 11.560 1.00 98.50 268 SER A O 1
ATOM 2054 N N . ARG A 1 269 ? -7.843 -1.558 11.639 1.00 98.31 269 ARG A N 1
ATOM 2055 C CA . ARG A 1 269 ? -8.218 -0.815 12.859 1.00 98.31 269 ARG A CA 1
ATOM 2056 C C . ARG A 1 269 ? -9.469 0.027 12.615 1.00 98.31 269 ARG A C 1
ATOM 2058 O O . ARG A 1 269 ? -10.418 -0.002 13.402 1.00 98.31 269 ARG A O 1
ATOM 2065 N N . ASN A 1 270 ? -9.475 0.764 11.510 1.00 98.56 270 ASN A N 1
ATOM 2066 C CA . ASN A 1 270 ? -10.550 1.685 11.168 1.00 98.56 270 ASN A CA 1
ATOM 2067 C C . ASN A 1 270 ? -11.824 0.934 10.769 1.00 98.56 270 ASN A C 1
ATOM 2069 O O . ASN A 1 270 ? -12.909 1.340 11.174 1.00 98.56 270 ASN A O 1
ATOM 2073 N N . ALA A 1 271 ? -11.706 -0.213 10.094 1.00 98.56 271 ALA A N 1
ATOM 2074 C CA . ALA A 1 271 ? -12.835 -1.090 9.815 1.00 98.56 271 ALA A CA 1
ATOM 2075 C C . ALA A 1 271 ? -13.510 -1.533 11.117 1.00 98.56 271 ALA A C 1
ATOM 2077 O O . ALA A 1 271 ? -14.737 -1.522 11.206 1.00 98.56 271 ALA A O 1
ATOM 2078 N N . ALA A 1 272 ? -12.744 -1.887 12.157 1.00 98.44 272 ALA A N 1
ATOM 2079 C CA . ALA A 1 272 ? -13.316 -2.271 13.451 1.00 98.44 272 ALA A CA 1
ATOM 2080 C C . ALA A 1 272 ? -14.038 -1.097 14.126 1.00 98.44 272 ALA A C 1
ATOM 2082 O O . ALA A 1 272 ? -15.106 -1.285 14.711 1.00 98.44 272 ALA A O 1
ATOM 2083 N N . LEU A 1 273 ? -13.492 0.118 14.004 1.00 98.69 273 LEU A N 1
ATOM 2084 C CA . LEU A 1 273 ? -14.168 1.331 14.460 1.00 98.69 273 LEU A CA 1
ATOM 2085 C C . LEU A 1 273 ? -15.481 1.562 13.695 1.00 98.69 273 LEU A C 1
ATOM 2087 O O . LEU A 1 273 ? -16.504 1.811 14.326 1.00 98.69 273 LEU A O 1
ATOM 2091 N N . GLN A 1 274 ? -15.485 1.427 12.364 1.00 98.75 274 GLN A N 1
ATOM 2092 C CA . GLN A 1 274 ? -16.696 1.547 11.546 1.00 98.75 274 GLN A CA 1
ATOM 2093 C C . GLN A 1 274 ? -17.770 0.546 11.986 1.00 98.75 274 GLN A C 1
ATOM 2095 O O . GLN A 1 274 ? -18.926 0.935 12.113 1.00 98.75 274 GLN A O 1
ATOM 2100 N N . ALA A 1 275 ? -17.418 -0.709 12.294 1.00 98.62 275 ALA A N 1
ATOM 2101 C CA . ALA A 1 275 ? -18.390 -1.684 12.805 1.00 98.62 275 ALA A CA 1
ATOM 2102 C C . ALA A 1 275 ? -19.021 -1.231 14.126 1.00 98.62 275 ALA A C 1
ATOM 2104 O O . ALA A 1 275 ? -20.240 -1.274 14.282 1.00 98.62 275 ALA A O 1
ATOM 2105 N N . GLN A 1 276 ? -18.196 -0.743 15.053 1.00 98.69 276 GLN A N 1
ATOM 2106 C CA . GLN A 1 276 ? -18.649 -0.272 16.363 1.00 98.69 276 GLN A CA 1
ATOM 2107 C C . GLN A 1 276 ? -19.566 0.948 16.228 1.00 98.69 276 GLN A C 1
ATOM 2109 O O . GLN A 1 276 ? -20.643 0.981 16.818 1.00 98.69 276 GLN A O 1
ATOM 2114 N N . VAL A 1 277 ? -19.187 1.923 15.397 1.00 98.56 277 VAL A N 1
ATOM 2115 C CA . VAL A 1 277 ? -20.016 3.102 15.103 1.00 98.56 277 VAL A CA 1
ATOM 2116 C C . VAL A 1 277 ? -21.314 2.700 14.405 1.00 98.56 277 VAL A C 1
ATOM 2118 O O . VAL A 1 277 ? -22.380 3.196 14.769 1.00 98.56 277 VAL A O 1
ATOM 2121 N N . SER A 1 278 ? -21.248 1.789 13.432 1.00 98.31 278 SER A N 1
ATOM 2122 C CA . SER A 1 278 ? -22.414 1.290 12.699 1.00 98.31 278 SER A CA 1
ATOM 2123 C C . SER A 1 278 ? -23.424 0.640 13.645 1.00 98.31 278 SER A C 1
ATOM 2125 O O . SER A 1 278 ? -24.611 0.955 13.585 1.00 98.31 278 SER A O 1
ATOM 2127 N N . GLN A 1 279 ? -22.957 -0.177 14.591 1.00 98.06 279 GLN A N 1
ATOM 2128 C CA . GLN A 1 279 ? -23.808 -0.808 15.597 1.00 98.06 279 GLN A CA 1
ATOM 2129 C C . GLN A 1 279 ? -24.426 0.208 16.568 1.00 98.06 279 GLN A C 1
ATOM 2131 O O . GLN A 1 279 ? -25.631 0.162 16.815 1.00 98.06 279 GLN A O 1
ATOM 2136 N N . LEU A 1 280 ? -23.632 1.154 17.080 1.00 98.19 280 LEU A N 1
ATOM 2137 C CA . LEU A 1 280 ? -24.088 2.172 18.037 1.00 98.19 280 LEU A CA 1
ATOM 2138 C C . LEU A 1 280 ? -25.102 3.154 17.437 1.00 98.19 280 LEU A C 1
ATOM 2140 O O . LEU A 1 280 ? -26.008 3.622 18.124 1.00 98.19 280 LEU A O 1
ATOM 2144 N N . THR A 1 281 ? -24.954 3.485 16.155 1.00 97.69 281 THR A N 1
ATOM 2145 C CA . THR A 1 281 ? -25.798 4.480 15.468 1.00 97.69 281 THR A CA 1
ATOM 2146 C C . THR A 1 281 ? -26.903 3.862 14.621 1.00 97.69 281 THR A C 1
ATOM 2148 O O . THR A 1 281 ? -27.795 4.574 14.168 1.00 97.69 281 THR A O 1
ATOM 2151 N N . ARG A 1 282 ? -26.844 2.545 14.377 1.00 96.50 282 ARG A N 1
ATOM 2152 C CA . ARG A 1 282 ? -27.675 1.812 13.404 1.00 96.50 282 ARG A CA 1
ATOM 2153 C C . ARG A 1 282 ? -27.549 2.331 11.964 1.00 96.50 282 ARG A C 1
ATOM 2155 O O . ARG A 1 282 ? -28.372 1.998 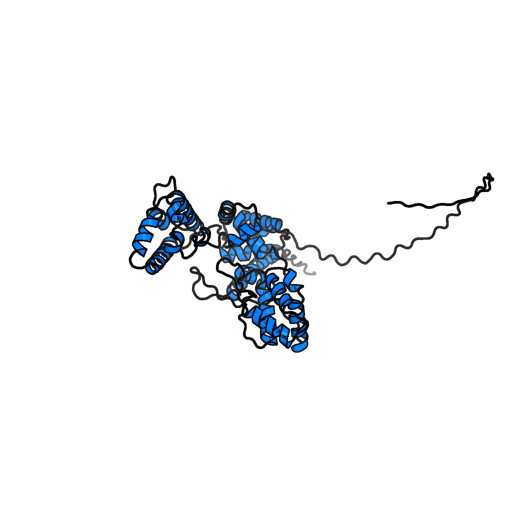11.113 1.00 96.50 282 ARG A O 1
ATOM 2162 N N . VAL A 1 283 ? -26.517 3.123 11.671 1.00 96.81 283 VAL A N 1
ATOM 2163 C CA . VAL A 1 283 ? -26.182 3.553 10.311 1.00 96.81 283 VAL A CA 1
ATOM 2164 C C . VAL A 1 283 ? -25.385 2.440 9.643 1.00 96.81 283 VAL A C 1
ATOM 2166 O O . VAL A 1 283 ? -24.318 2.067 10.124 1.00 96.81 283 VAL A O 1
ATOM 2169 N N . SER A 1 284 ? -25.874 1.911 8.522 1.00 96.38 284 SER A N 1
ATOM 2170 C CA . SER A 1 284 ? -25.149 0.891 7.755 1.00 96.38 284 SER A CA 1
ATOM 2171 C C . SER A 1 284 ? -23.901 1.492 7.103 1.00 96.38 284 SER A C 1
ATOM 2173 O O . SER A 1 284 ? -24.011 2.393 6.268 1.00 96.38 284 SER A O 1
ATOM 2175 N N . LEU A 1 285 ? -22.723 0.968 7.449 1.00 96.94 285 LEU A N 1
ATOM 2176 C CA . LEU A 1 285 ? -21.437 1.381 6.883 1.00 96.94 285 LEU A CA 1
ATOM 2177 C C . LEU A 1 285 ? -20.810 0.259 6.053 1.00 96.94 285 LEU A C 1
ATOM 2179 O O . LEU A 1 285 ? -20.951 -0.919 6.377 1.00 96.94 285 LEU A O 1
ATOM 2183 N N . VAL A 1 286 ? -20.087 0.644 5.001 1.00 95.00 286 VAL A N 1
ATOM 2184 C CA . VAL A 1 286 ? -19.093 -0.239 4.381 1.00 95.00 286 VAL A CA 1
ATOM 2185 C C . VAL A 1 286 ? -17.880 -0.241 5.304 1.00 95.00 286 VAL A C 1
ATOM 2187 O O . VAL A 1 286 ? -17.448 0.815 5.753 1.00 95.00 286 VAL A O 1
ATOM 2190 N N . LEU A 1 287 ? -17.374 -1.425 5.638 1.00 97.50 287 LEU A N 1
ATOM 2191 C CA . LEU A 1 287 ? -16.286 -1.593 6.605 1.00 97.50 287 LEU A CA 1
ATOM 2192 C C . LEU A 1 287 ? -14.938 -1.627 5.875 1.00 97.50 287 LEU A C 1
ATOM 2194 O O . LEU A 1 287 ? -14.203 -2.607 5.970 1.00 97.50 287 LEU A O 1
ATOM 2198 N N . ASP A 1 288 ? -14.671 -0.613 5.058 1.00 95.06 288 ASP A N 1
ATOM 2199 C CA . ASP A 1 288 ? -13.496 -0.506 4.181 1.00 95.06 288 ASP A CA 1
ATOM 2200 C C . ASP A 1 288 ? -12.244 0.046 4.881 1.00 95.06 288 ASP A C 1
ATOM 2202 O O . ASP A 1 288 ? -11.134 -0.144 4.389 1.00 95.06 288 ASP A O 1
ATOM 2206 N N . GLY A 1 289 ? -12.400 0.647 6.061 1.00 97.06 289 GLY A N 1
ATOM 2207 C CA . GLY A 1 289 ? -11.320 1.269 6.819 1.00 97.06 289 GLY A CA 1
ATOM 2208 C C . GLY A 1 289 ? -11.056 2.736 6.473 1.00 97.06 289 GLY A C 1
ATOM 2209 O O . GLY A 1 289 ? -10.136 3.322 7.054 1.00 97.06 289 GLY A O 1
ATOM 2210 N N . ASP A 1 290 ? -11.861 3.336 5.592 1.00 96.44 290 ASP A N 1
ATOM 2211 C CA . ASP A 1 290 ? -11.764 4.747 5.225 1.00 96.44 290 ASP A CA 1
ATOM 2212 C C . ASP A 1 290 ? -12.797 5.587 5.994 1.00 96.44 290 ASP A C 1
ATOM 2214 O O . ASP A 1 290 ? -14.024 5.447 5.897 1.00 96.44 290 ASP A O 1
ATOM 2218 N N . LEU A 1 291 ? -12.279 6.489 6.822 1.00 97.88 291 LEU A N 1
ATOM 2219 C CA . LEU A 1 291 ? -13.056 7.446 7.597 1.00 97.88 291 LEU A CA 1
ATOM 2220 C C . LEU A 1 291 ? -13.256 8.759 6.838 1.00 97.88 291 LEU A C 1
ATOM 2222 O O . LEU A 1 291 ? -14.222 9.468 7.120 1.00 97.88 291 LEU A O 1
ATOM 2226 N N . GLN A 1 292 ? -12.409 9.069 5.859 1.00 96.62 292 GLN A N 1
ATOM 2227 C CA . GLN A 1 292 ? -12.564 10.170 4.908 1.00 96.62 292 GLN A CA 1
ATOM 2228 C C . GLN A 1 292 ? -12.836 9.651 3.497 1.00 96.62 292 GLN A C 1
ATOM 2230 O O . GLN A 1 292 ? -12.717 8.465 3.207 1.00 96.62 292 GLN A O 1
ATOM 2235 N N . LEU A 1 293 ? -13.237 10.561 2.611 1.00 94.38 293 LEU A N 1
ATOM 2236 C CA . LEU A 1 293 ? -13.228 10.304 1.177 1.00 94.38 293 LEU A CA 1
ATOM 2237 C C . LEU A 1 293 ? -11.884 10.736 0.606 1.00 94.38 293 LEU A C 1
ATOM 2239 O O . LEU A 1 293 ? -11.327 11.749 1.024 1.00 94.38 293 LEU A O 1
ATOM 2243 N N . TYR A 1 294 ? -11.416 9.998 -0.391 1.00 90.38 294 TYR A N 1
ATOM 2244 C CA . TYR A 1 294 ? -10.171 10.279 -1.085 1.00 90.38 294 TYR A CA 1
ATOM 2245 C C . TYR A 1 294 ? -10.423 10.446 -2.580 1.00 90.38 294 TYR A C 1
ATOM 2247 O O . TYR A 1 294 ? -11.370 9.889 -3.143 1.00 90.38 294 TYR A O 1
ATOM 2255 N N . ASP A 1 295 ? -9.610 11.259 -3.239 1.00 83.94 295 ASP A N 1
ATOM 2256 C CA . ASP A 1 295 ? -9.578 11.286 -4.693 1.00 83.94 295 ASP A CA 1
ATOM 2257 C C . ASP A 1 295 ? -8.684 10.170 -5.264 1.00 83.94 295 ASP A C 1
ATOM 2259 O O . ASP A 1 295 ? -8.142 9.332 -4.545 1.00 83.94 295 ASP A O 1
ATOM 2263 N N . LYS A 1 296 ? -8.544 10.141 -6.591 1.00 74.44 296 LYS A N 1
ATOM 2264 C CA . LYS A 1 296 ? -7.728 9.142 -7.298 1.00 74.44 296 LYS A CA 1
ATOM 2265 C C . LYS A 1 296 ? -6.229 9.226 -6.965 1.00 74.44 296 LYS A C 1
ATOM 2267 O O . LYS A 1 296 ? -5.515 8.252 -7.183 1.00 74.44 296 LYS A O 1
ATOM 2272 N N . ASN A 1 297 ? -5.766 10.368 -6.457 1.00 69.94 297 ASN A N 1
ATOM 2273 C CA . ASN A 1 297 ? -4.386 10.576 -6.030 1.00 69.94 297 ASN A CA 1
ATOM 2274 C C . ASN A 1 297 ? -4.198 10.103 -4.581 1.00 69.94 297 ASN A C 1
ATOM 2276 O O . ASN A 1 297 ? -3.075 9.904 -4.124 1.00 69.94 297 ASN A O 1
ATOM 2280 N N . GLY A 1 298 ? -5.303 9.835 -3.881 1.00 79.31 298 GLY A N 1
ATOM 2281 C CA . GLY A 1 298 ? -5.333 9.482 -2.473 1.00 79.31 298 GLY A CA 1
ATOM 2282 C C . GLY A 1 298 ? -5.195 10.704 -1.569 1.00 79.31 298 GLY A C 1
ATOM 2283 O O . GLY A 1 298 ? -4.722 10.551 -0.442 1.00 79.31 298 GLY A O 1
ATOM 2284 N N . ASP A 1 299 ? -5.597 11.881 -2.058 1.00 85.75 299 ASP A N 1
ATOM 2285 C CA . ASP A 1 299 ? -5.712 13.102 -1.266 1.00 85.75 299 ASP A CA 1
ATOM 2286 C C . ASP A 1 299 ? -7.098 13.176 -0.603 1.00 85.75 299 ASP A C 1
ATOM 2288 O O . ASP A 1 299 ? -8.100 12.823 -1.242 1.00 85.75 299 ASP A O 1
ATOM 2292 N N . PRO A 1 300 ? -7.200 13.617 0.669 1.00 89.94 300 PRO A N 1
ATOM 2293 C CA . PRO A 1 300 ? -8.484 13.761 1.342 1.00 89.94 300 PRO A CA 1
ATOM 2294 C C . PRO A 1 300 ? -9.378 14.782 0.640 1.00 89.94 300 PRO A C 1
ATOM 2296 O O . PRO A 1 300 ? -8.969 15.908 0.347 1.00 89.94 300 PRO A O 1
ATOM 2299 N N . ARG A 1 301 ? -10.637 14.413 0.434 1.00 92.00 301 ARG A N 1
ATOM 2300 C CA . ARG A 1 301 ? -11.667 15.304 -0.088 1.00 92.00 301 ARG A CA 1
ATOM 2301 C C . ARG A 1 301 ? -12.331 16.111 1.023 1.00 92.00 301 ARG A C 1
ATOM 2303 O O . ARG A 1 301 ? -12.372 15.697 2.179 1.00 92.00 301 ARG A O 1
ATOM 2310 N N . SER A 1 302 ? -12.885 17.268 0.661 1.00 89.75 302 SER A N 1
ATOM 2311 C CA . SER A 1 302 ? -13.636 18.113 1.594 1.00 89.75 302 SER A CA 1
ATOM 2312 C C . SER A 1 302 ? -15.033 17.583 1.907 1.00 89.75 302 SER A C 1
ATOM 2314 O O . SER A 1 302 ? -15.617 18.005 2.902 1.00 89.75 302 SER A O 1
ATOM 2316 N N . GLU A 1 303 ? -15.593 16.713 1.060 1.00 94.25 303 GLU A N 1
ATOM 2317 C CA . GLU A 1 303 ? -16.908 16.131 1.307 1.00 94.25 303 GLU A CA 1
ATOM 2318 C C . GLU A 1 303 ? -16.885 15.114 2.455 1.00 94.25 303 GLU A C 1
ATOM 2320 O O . GLU A 1 303 ? -15.949 14.327 2.611 1.00 94.25 303 GLU A O 1
ATOM 2325 N N . ASP A 1 304 ? -17.969 15.091 3.229 1.00 95.56 304 ASP A N 1
ATOM 2326 C CA . ASP A 1 304 ? -18.120 14.150 4.331 1.00 95.56 304 ASP A CA 1
ATOM 2327 C C . ASP A 1 304 ? -18.330 12.727 3.810 1.00 95.56 304 ASP A C 1
ATOM 2329 O O . ASP A 1 304 ? -19.239 12.446 3.024 1.00 95.56 304 ASP A O 1
ATOM 2333 N N . SER A 1 305 ? -17.516 11.797 4.306 1.00 97.25 305 SER A N 1
ATOM 2334 C CA . SER A 1 305 ? -17.749 10.371 4.099 1.00 97.25 305 SER A CA 1
ATOM 2335 C C . SER A 1 305 ? -18.968 9.899 4.903 1.00 97.25 305 SER A C 1
ATOM 2337 O O . SER A 1 305 ? -19.369 10.508 5.902 1.00 97.25 305 SER A O 1
ATOM 2339 N N . LYS A 1 306 ? -19.521 8.737 4.535 1.00 97.69 306 LYS A N 1
ATOM 2340 C CA . LYS A 1 306 ? -20.548 8.076 5.358 1.00 97.69 306 LYS A CA 1
ATOM 2341 C C . LYS A 1 306 ? -20.024 7.728 6.755 1.00 97.69 306 LYS A C 1
ATOM 2343 O O . LYS A 1 306 ? -20.770 7.848 7.724 1.00 97.69 306 LYS A O 1
ATOM 2348 N N . SER A 1 307 ? -18.752 7.346 6.865 1.00 98.12 307 SER A N 1
ATOM 2349 C CA . SER A 1 307 ? -18.079 7.062 8.137 1.00 98.12 307 SER A CA 1
ATOM 2350 C C . SER A 1 307 ? -18.035 8.299 9.041 1.00 98.12 307 SER A C 1
ATOM 2352 O O . SER A 1 307 ? -18.393 8.216 10.215 1.00 98.12 307 SER A O 1
ATOM 2354 N N . LEU A 1 308 ? -17.663 9.462 8.496 1.00 98.38 308 LEU A N 1
ATOM 2355 C CA . LEU A 1 308 ? -17.636 10.728 9.227 1.00 98.38 308 LEU A CA 1
ATOM 2356 C C . LEU A 1 308 ? -19.050 11.159 9.628 1.00 98.38 308 LEU A C 1
ATOM 2358 O O . LEU A 1 308 ? -19.270 11.509 10.785 1.00 98.38 308 LEU A O 1
ATOM 2362 N N . ALA A 1 309 ? -20.024 11.060 8.721 1.00 98.25 309 ALA A N 1
ATOM 2363 C CA . ALA A 1 309 ? -21.423 11.344 9.039 1.00 98.25 309 ALA A CA 1
ATOM 2364 C C . ALA A 1 309 ? -21.947 10.454 10.185 1.00 98.25 309 ALA A C 1
ATOM 2366 O O . ALA A 1 309 ? -22.612 10.945 11.099 1.00 98.25 309 ALA A O 1
ATOM 2367 N N . ALA A 1 310 ? -21.598 9.164 10.191 1.00 98.62 310 ALA A N 1
ATOM 2368 C CA . ALA A 1 310 ? -21.958 8.247 11.269 1.00 98.62 310 ALA A CA 1
ATOM 2369 C C . ALA A 1 310 ? -21.237 8.573 12.588 1.00 98.62 310 ALA A C 1
ATOM 2371 O O . ALA A 1 310 ? -21.854 8.512 13.647 1.00 98.62 310 ALA A O 1
ATOM 2372 N N . LEU A 1 311 ? -19.970 8.997 12.555 1.00 98.75 311 LEU A N 1
ATOM 2373 C CA . LEU A 1 311 ? -19.256 9.479 13.746 1.00 98.75 311 LEU A CA 1
ATOM 2374 C C . LEU A 1 311 ? -19.880 10.761 14.322 1.00 98.75 311 LEU A C 1
ATOM 2376 O O . LEU A 1 311 ? -19.953 10.919 15.541 1.00 98.75 311 LEU A O 1
ATOM 2380 N N . LEU A 1 312 ? -20.374 11.662 13.470 1.00 98.56 312 LEU A N 1
ATOM 2381 C CA . LEU A 1 312 ? -21.103 12.858 13.902 1.00 98.56 312 LEU A CA 1
ATOM 2382 C C . LEU A 1 312 ? -22.468 12.509 14.514 1.00 98.56 312 LEU A C 1
ATOM 2384 O O . LEU A 1 312 ? -22.851 13.107 15.522 1.00 98.56 312 LEU A O 1
ATOM 2388 N N . ALA A 1 313 ? -23.165 11.507 13.970 1.00 98.44 313 ALA A N 1
ATOM 2389 C CA . ALA A 1 313 ? -24.375 10.958 14.581 1.00 98.44 313 ALA A CA 1
ATOM 2390 C C . ALA A 1 313 ? -24.075 10.296 15.938 1.00 98.44 313 ALA A C 1
ATOM 2392 O O . ALA A 1 313 ? -24.747 10.596 16.922 1.00 98.44 313 ALA A O 1
ATOM 2393 N N . PHE A 1 314 ? -23.012 9.485 16.024 1.00 98.69 314 PHE A N 1
ATOM 2394 C CA . PHE A 1 314 ? -22.537 8.894 17.278 1.00 98.69 314 PHE A CA 1
ATOM 2395 C C . PHE A 1 314 ? -22.272 9.967 18.335 1.00 98.69 314 PHE A C 1
ATOM 2397 O O . PHE A 1 314 ? -22.776 9.869 19.450 1.00 98.69 314 PHE A O 1
ATOM 2404 N N . ARG A 1 315 ? -21.535 11.024 17.972 1.00 98.38 315 ARG A N 1
ATOM 2405 C CA . ARG A 1 315 ? -21.298 12.175 18.847 1.00 98.38 315 ARG A CA 1
ATOM 2406 C C . ARG A 1 315 ? -22.615 12.744 19.379 1.00 98.38 315 ARG A C 1
ATOM 2408 O O . ARG A 1 315 ? -22.713 13.010 20.569 1.00 98.38 315 ARG A O 1
ATOM 2415 N N . ARG A 1 316 ? -23.595 13.001 18.508 1.00 98.06 316 ARG A N 1
ATOM 2416 C CA . ARG A 1 316 ? -24.861 13.638 18.901 1.00 98.06 316 ARG A CA 1
ATOM 2417 C C . ARG A 1 316 ? -25.621 12.787 19.919 1.00 98.06 316 ARG A C 1
ATOM 2419 O O . ARG A 1 316 ? -26.137 13.339 20.884 1.00 98.06 316 ARG A O 1
ATOM 2426 N N . ASP A 1 317 ? -25.666 11.478 19.694 1.00 97.69 317 ASP A N 1
ATOM 2427 C CA . ASP A 1 317 ? -26.551 10.576 20.435 1.00 97.69 317 ASP A CA 1
ATOM 2428 C C . ASP A 1 317 ? -25.889 9.975 21.684 1.00 97.69 317 ASP A C 1
ATOM 2430 O O . ASP A 1 317 ? -26.575 9.675 22.657 1.00 97.69 317 ASP A O 1
ATOM 2434 N N . HIS A 1 318 ? -24.561 9.815 21.675 1.00 98.12 318 HIS A N 1
ATOM 2435 C CA . HIS A 1 318 ? -23.846 9.023 22.682 1.00 98.12 318 HIS A CA 1
ATOM 2436 C C . HIS A 1 318 ? -22.657 9.722 23.345 1.00 98.12 318 HIS A C 1
ATOM 2438 O O . HIS A 1 318 ? -22.202 9.262 24.391 1.00 98.12 318 HIS A O 1
ATOM 2444 N N . ALA A 1 319 ? -22.132 10.794 22.748 1.00 97.56 319 ALA A N 1
ATOM 2445 C CA . ALA A 1 319 ? -20.966 11.518 23.262 1.00 97.56 319 ALA A CA 1
ATOM 2446 C C . ALA A 1 319 ? -21.098 13.039 23.027 1.00 97.56 319 ALA A C 1
ATOM 2448 O O . ALA A 1 319 ? -20.313 13.628 22.268 1.00 97.56 319 ALA A O 1
ATOM 2449 N N . PRO A 1 320 ? -22.120 13.703 23.609 1.00 96.81 320 PRO A N 1
ATOM 2450 C CA . PRO A 1 320 ? -22.403 15.118 23.359 1.00 96.81 320 PRO A CA 1
ATOM 2451 C C . PRO A 1 320 ? -21.263 16.059 23.787 1.00 96.81 320 PRO A C 1
ATOM 2453 O O . PRO A 1 320 ? -21.135 17.142 23.202 1.00 96.81 320 PRO A O 1
ATOM 2456 N N . GLU A 1 321 ? -20.393 15.633 24.710 1.00 96.38 321 GLU A N 1
ATOM 2457 C CA . GLU A 1 321 ? -19.141 16.307 25.085 1.00 96.38 321 GLU A CA 1
ATOM 2458 C C . GLU A 1 321 ? -18.187 16.485 23.888 1.00 96.38 321 GLU A C 1
ATOM 2460 O O . GLU A 1 321 ? -17.510 17.504 23.777 1.00 96.38 321 GLU A O 1
ATOM 2465 N N . LEU A 1 322 ? -18.250 15.543 22.939 1.00 97.94 322 LEU A N 1
ATOM 2466 C CA . LEU A 1 322 ? -17.926 15.632 21.514 1.00 97.94 322 LEU A CA 1
ATOM 2467 C C . LEU A 1 322 ? -17.248 16.893 20.958 1.00 97.94 322 LEU A C 1
ATOM 2469 O O . LEU A 1 322 ? -16.100 16.876 20.597 1.00 97.94 322 LEU A O 1
ATOM 2473 N N . SER A 1 323 ? -17.981 17.971 20.707 1.00 98.31 323 SER A N 1
ATOM 2474 C CA . SER A 1 323 ? -17.766 18.949 19.617 1.00 98.31 323 SER A CA 1
ATOM 2475 C C . SER A 1 323 ? -17.537 18.353 18.207 1.00 98.31 323 SER A C 1
ATOM 2477 O O . SER A 1 323 ? -16.755 17.438 17.969 1.00 98.31 323 SER A O 1
ATOM 2479 N N . GLU A 1 324 ? -18.204 18.915 17.202 1.00 98.31 324 GLU A N 1
ATOM 2480 C CA . GLU A 1 324 ? -18.053 18.461 15.811 1.00 98.31 324 GLU A CA 1
ATOM 2481 C C . GLU A 1 324 ? -16.643 18.730 15.263 1.00 98.31 324 GLU A C 1
ATOM 2483 O O . GLU A 1 324 ? -16.044 17.883 14.600 1.00 98.31 324 GLU A O 1
ATOM 2488 N N . ARG A 1 325 ? -16.072 19.892 15.605 1.00 98.25 325 ARG A N 1
ATOM 2489 C CA . ARG A 1 325 ? -14.711 20.283 15.211 1.00 98.25 325 ARG A CA 1
ATOM 2490 C C . ARG A 1 325 ? -13.658 19.287 15.703 1.00 98.25 325 ARG A C 1
ATOM 2492 O O . ARG A 1 325 ? -12.670 19.060 15.011 1.00 98.25 325 ARG A O 1
ATOM 2499 N N . GLN A 1 326 ? -13.852 18.716 16.891 1.00 98.50 326 GLN A N 1
ATOM 2500 C CA . GLN A 1 326 ? -12.993 17.664 17.432 1.00 98.50 326 GLN A CA 1
ATOM 2501 C C . GLN A 1 326 ? -13.070 16.400 16.577 1.00 98.50 326 GLN A C 1
ATOM 2503 O O . GLN A 1 326 ? -12.035 15.961 16.089 1.00 98.50 326 GLN A O 1
ATOM 2508 N N . VAL A 1 327 ? -14.276 15.876 16.330 1.00 98.62 327 VAL A N 1
ATOM 2509 C CA . VAL A 1 327 ? -14.488 14.652 15.535 1.00 98.62 327 VAL A CA 1
ATOM 2510 C C . VAL A 1 327 ? -13.862 14.779 14.149 1.00 98.62 327 VAL A C 1
ATOM 2512 O O . VAL A 1 327 ? -13.090 13.918 13.734 1.00 98.62 327 VAL A O 1
ATOM 2515 N N . ARG A 1 328 ? -14.114 15.896 13.457 1.00 98.12 328 ARG A N 1
ATOM 2516 C CA . ARG A 1 328 ? -13.536 16.167 12.131 1.00 98.12 328 ARG A CA 1
ATOM 2517 C C . ARG A 1 328 ? -12.011 16.221 12.154 1.00 98.12 328 ARG A C 1
ATOM 2519 O O . ARG A 1 328 ? -11.367 15.753 11.223 1.00 98.12 328 ARG A O 1
ATOM 2526 N N . ARG A 1 329 ? -11.417 16.807 13.196 1.00 97.94 329 ARG A N 1
ATOM 2527 C CA . ARG A 1 329 ? -9.957 16.884 13.337 1.00 97.94 329 ARG A CA 1
ATOM 2528 C C . ARG A 1 329 ? -9.343 15.526 13.668 1.00 97.94 329 ARG A C 1
ATOM 2530 O O . ARG A 1 329 ? -8.275 15.219 13.158 1.00 97.94 329 ARG A O 1
ATOM 2537 N N . ASP A 1 330 ? -10.003 14.738 14.506 1.00 98.56 330 ASP A N 1
ATOM 2538 C CA . ASP A 1 330 ? -9.533 13.412 14.896 1.00 98.56 330 ASP A CA 1
ATOM 2539 C C . ASP A 1 330 ? -9.586 12.447 13.701 1.00 98.56 330 ASP A C 1
ATOM 2541 O O . ASP A 1 330 ? -8.611 11.749 13.450 1.00 98.56 330 ASP A O 1
ATOM 2545 N N . VAL A 1 331 ? -10.660 12.479 12.901 1.00 97.88 331 VAL A N 1
ATOM 2546 C CA . VAL A 1 331 ? -10.812 11.661 11.679 1.00 97.88 331 VAL A CA 1
ATOM 2547 C C . VAL A 1 331 ? -9.710 11.916 10.647 1.00 97.88 331 VAL A C 1
ATOM 2549 O O . VAL A 1 331 ? -9.289 10.981 9.975 1.00 97.88 331 VAL A O 1
ATOM 2552 N N . LYS A 1 332 ? -9.157 13.133 10.567 1.00 97.19 332 LYS A N 1
ATOM 2553 C CA . LYS A 1 332 ? -8.010 13.417 9.682 1.00 97.19 332 LYS A CA 1
ATOM 2554 C C . LYS A 1 332 ? -6.775 12.577 10.002 1.00 97.19 332 LYS A C 1
ATOM 2556 O O . LYS A 1 332 ? -5.966 12.342 9.114 1.00 97.19 332 LYS A O 1
ATOM 2561 N N . LYS A 1 333 ? -6.656 12.099 11.242 1.00 97.88 333 LYS A N 1
ATOM 2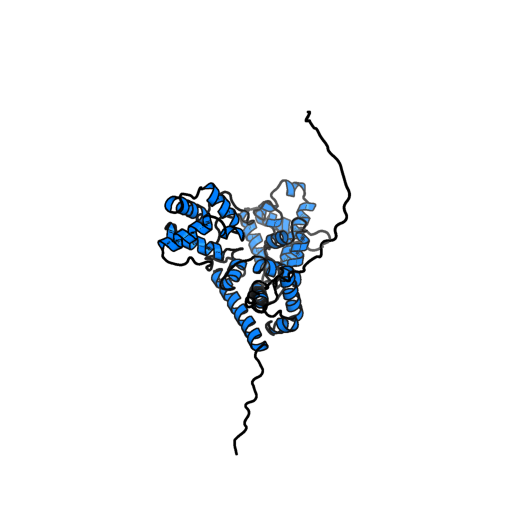562 C CA . LYS A 1 333 ? -5.551 11.251 11.691 1.00 97.88 333 LYS A CA 1
ATOM 2563 C C . LYS A 1 333 ? -5.751 9.780 11.351 1.00 97.88 333 LYS A C 1
ATOM 2565 O O . LYS A 1 333 ? -4.949 8.966 11.775 1.00 97.88 333 LYS A O 1
ATOM 2570 N N . GLU A 1 334 ? -6.797 9.384 10.624 1.00 96.94 334 GLU A N 1
ATOM 2571 C CA . GLU A 1 334 ? -7.159 7.970 10.436 1.00 96.94 334 GLU A CA 1
ATOM 2572 C C . GLU A 1 334 ? -6.031 7.061 9.906 1.00 96.94 334 GLU A C 1
ATOM 2574 O O . GLU A 1 334 ? -6.071 5.851 10.144 1.00 96.94 334 GLU A O 1
ATOM 2579 N N . LYS A 1 335 ? -5.039 7.628 9.201 1.00 95.25 335 LYS A N 1
ATOM 2580 C CA . LYS A 1 335 ? -3.855 6.930 8.670 1.00 95.25 335 LYS A CA 1
ATOM 2581 C C . LYS A 1 335 ? -2.616 7.059 9.572 1.00 95.25 335 LYS A C 1
ATOM 2583 O O . LYS A 1 335 ? -1.543 6.592 9.207 1.00 95.25 335 LYS A O 1
ATOM 2588 N N . GLU A 1 336 ? -2.764 7.640 10.757 1.00 96.19 336 GLU A N 1
ATOM 2589 C CA . GLU A 1 336 ? -1.724 7.836 11.766 1.00 96.19 336 GLU A CA 1
ATOM 2590 C C . GLU A 1 336 ? -1.950 6.927 12.983 1.00 96.19 336 GLU A C 1
ATOM 2592 O O . GLU A 1 336 ? -3.082 6.558 13.330 1.00 96.19 336 GLU A O 1
ATOM 2597 N N . GLU A 1 337 ? -0.863 6.613 13.689 1.00 96.06 337 GLU A N 1
ATOM 2598 C CA . GLU A 1 337 ? -0.914 5.920 14.982 1.00 96.06 337 GLU A CA 1
ATOM 2599 C C . GLU A 1 337 ? -1.732 6.737 15.989 1.00 96.06 337 GLU A C 1
ATOM 2601 O O . GLU A 1 337 ? -2.656 6.227 16.616 1.00 96.06 337 GLU A O 1
ATOM 2606 N N . ALA A 1 338 ? -1.490 8.052 16.033 1.00 96.94 338 ALA A N 1
ATOM 2607 C CA . ALA A 1 338 ? -2.100 8.987 16.974 1.00 96.94 338 ALA A CA 1
ATOM 2608 C C . ALA A 1 338 ? -3.637 9.061 16.913 1.00 96.94 338 ALA A C 1
ATOM 2610 O O . ALA A 1 338 ? -4.247 9.671 17.790 1.00 96.94 338 ALA A O 1
ATOM 2611 N N . PHE A 1 339 ? -4.292 8.459 15.917 1.00 98.25 339 PHE A N 1
ATOM 2612 C CA . PHE A 1 339 ? -5.749 8.366 15.891 1.00 98.25 339 PHE A CA 1
ATOM 2613 C C . PHE A 1 339 ? -6.321 7.572 17.064 1.00 98.25 339 PHE A C 1
ATOM 2615 O O . PHE A 1 339 ? -7.336 7.972 17.634 1.00 98.25 339 PHE A O 1
ATOM 2622 N N . GLU A 1 340 ? -5.671 6.480 17.472 1.00 96.50 340 GLU A N 1
ATOM 2623 C CA . GLU A 1 340 ? -6.203 5.616 18.535 1.00 96.50 340 GLU A CA 1
ATOM 2624 C C . GLU A 1 340 ? -6.141 6.267 19.927 1.00 96.50 340 GLU A C 1
ATOM 2626 O O . GLU A 1 340 ? -6.860 5.875 20.848 1.00 96.50 340 GLU A O 1
ATOM 2631 N N . SER A 1 341 ? -5.335 7.323 20.066 1.00 96.88 341 SER A N 1
ATOM 2632 C CA . SER A 1 341 ? -5.267 8.153 21.267 1.00 96.88 341 SER A CA 1
ATOM 2633 C C . SER A 1 341 ? -6.212 9.359 21.237 1.00 96.88 341 SER A C 1
ATOM 2635 O O . SER A 1 341 ? -6.265 10.113 22.208 1.00 96.88 341 SER A O 1
ATOM 2637 N N . THR A 1 342 ? -6.988 9.546 20.165 1.00 98.69 342 THR A N 1
ATOM 2638 C CA . THR A 1 342 ? -7.972 10.631 20.090 1.00 98.69 342 THR A CA 1
ATOM 2639 C C . THR A 1 342 ? -9.172 10.384 21.000 1.00 98.69 342 THR A C 1
ATOM 2641 O O . THR A 1 342 ? -9.593 9.247 21.229 1.00 98.69 342 THR A O 1
ATOM 2644 N N . GLU A 1 343 ? -9.780 11.471 21.479 1.00 98.44 343 GLU A N 1
ATOM 2645 C CA . GLU A 1 343 ? -10.998 11.394 22.290 1.00 98.44 343 GLU A CA 1
ATOM 2646 C C . GLU A 1 343 ? -12.163 10.777 21.511 1.00 98.44 343 GLU A C 1
ATOM 2648 O O . GLU A 1 343 ? -12.915 9.984 22.073 1.00 98.44 343 GLU A O 1
ATOM 2653 N N . THR A 1 344 ? -12.266 11.045 20.204 1.00 98.69 344 THR A N 1
ATOM 2654 C CA . THR A 1 344 ? -13.282 10.421 19.342 1.00 98.69 344 THR A CA 1
ATOM 2655 C C . THR A 1 344 ? -13.148 8.897 19.321 1.00 98.69 344 THR A C 1
ATOM 2657 O O . THR A 1 344 ? -14.124 8.190 19.579 1.00 98.69 344 THR A O 1
ATOM 2660 N N . PHE A 1 345 ? -11.943 8.372 19.070 1.00 98.62 345 PHE A N 1
ATOM 2661 C CA . PHE A 1 345 ? -11.701 6.928 19.043 1.00 98.62 345 PHE A CA 1
ATOM 2662 C C . PHE A 1 345 ? -12.000 6.283 20.402 1.00 98.62 345 PHE A C 1
ATOM 2664 O O . PHE A 1 345 ? -12.746 5.305 20.486 1.00 98.62 345 PHE A O 1
ATOM 2671 N N . ARG A 1 346 ? -11.470 6.861 21.488 1.00 98.56 346 ARG A N 1
ATOM 2672 C CA . ARG A 1 346 ? -11.668 6.353 22.854 1.00 98.56 346 ARG A CA 1
ATOM 2673 C C . ARG A 1 346 ? -13.130 6.396 23.290 1.00 98.56 346 ARG A C 1
ATOM 2675 O O . ARG A 1 346 ? -13.584 5.460 23.947 1.00 98.56 346 ARG A O 1
ATOM 2682 N N . ALA A 1 347 ? -13.872 7.440 22.919 1.00 98.69 347 ALA A N 1
ATOM 2683 C CA . ALA A 1 347 ? -15.295 7.551 23.219 1.00 98.69 347 ALA A CA 1
ATOM 2684 C C . ALA A 1 347 ? -16.098 6.439 22.540 1.00 98.69 347 ALA A C 1
ATOM 2686 O O . ALA A 1 347 ? -16.879 5.779 23.221 1.00 98.69 347 ALA A O 1
ATOM 2687 N N . VAL A 1 348 ? -15.860 6.162 21.251 1.00 98.75 348 VAL A N 1
ATOM 2688 C CA . VAL A 1 348 ? -16.519 5.043 20.551 1.00 98.75 348 VAL A CA 1
ATOM 2689 C C . VAL A 1 348 ? -16.237 3.721 21.261 1.00 98.75 348 VAL A C 1
ATOM 2691 O O . VAL A 1 348 ? -17.174 2.988 21.568 1.00 98.75 348 VAL A O 1
ATOM 2694 N N . LYS A 1 349 ? -14.968 3.431 21.585 1.00 98.50 349 LYS A N 1
ATOM 2695 C CA . LYS A 1 349 ? -14.579 2.191 22.282 1.00 98.50 349 LYS A CA 1
ATOM 2696 C C . LYS A 1 349 ? -15.267 2.060 23.645 1.00 98.50 349 LYS A C 1
ATOM 2698 O O . LYS A 1 349 ? -15.818 1.006 23.953 1.00 98.50 349 LYS A O 1
ATOM 2703 N N . ARG A 1 350 ? -15.260 3.132 24.442 1.00 98.44 350 ARG A N 1
ATOM 2704 C CA . ARG A 1 350 ? -15.873 3.177 25.777 1.00 98.44 350 ARG A CA 1
ATOM 2705 C C . ARG A 1 350 ? -17.389 2.998 25.713 1.00 98.44 350 ARG A C 1
ATOM 2707 O O . ARG A 1 350 ? -17.931 2.180 26.446 1.00 98.44 350 ARG A O 1
ATOM 2714 N N . VAL A 1 351 ? -18.071 3.748 24.847 1.00 98.62 351 VAL A N 1
ATOM 2715 C CA . VAL A 1 351 ? -19.530 3.656 24.701 1.00 98.62 351 VAL A CA 1
ATOM 2716 C C . VAL A 1 351 ? -19.931 2.281 24.179 1.00 98.62 351 VAL A C 1
ATOM 2718 O O . VAL A 1 351 ? -20.868 1.699 24.719 1.00 98.62 351 VAL A O 1
ATOM 2721 N N . TYR A 1 352 ? -19.209 1.744 23.187 1.00 98.69 352 TYR A N 1
ATOM 2722 C CA . TYR A 1 352 ? -19.435 0.387 22.690 1.00 98.69 352 TYR A CA 1
ATOM 2723 C C . TYR A 1 352 ? -19.398 -0.618 23.838 1.00 98.69 352 TYR A C 1
ATOM 2725 O O . TYR A 1 352 ? -20.391 -1.299 24.071 1.00 98.69 352 TYR A O 1
ATOM 2733 N N . ALA A 1 353 ? -18.306 -0.630 24.611 1.00 98.31 353 ALA A N 1
ATOM 2734 C CA . ALA A 1 353 ? -18.152 -1.547 25.736 1.00 98.31 353 ALA A CA 1
ATOM 2735 C C . ALA A 1 353 ? -19.280 -1.415 26.768 1.00 98.31 353 ALA A C 1
ATOM 2737 O O . ALA A 1 353 ? -19.818 -2.417 27.233 1.00 98.31 353 ALA A O 1
ATOM 2738 N N . ASN A 1 354 ? -19.679 -0.182 27.089 1.00 97.88 354 ASN A N 1
ATOM 2739 C CA . ASN A 1 354 ? -20.730 0.077 28.069 1.00 97.88 354 ASN A CA 1
ATOM 2740 C C . ASN A 1 354 ? -22.124 -0.363 27.593 1.00 97.88 354 ASN A C 1
ATOM 2742 O O . ASN A 1 354 ? -22.926 -0.797 28.414 1.00 97.88 354 ASN A O 1
ATOM 2746 N N . GLN A 1 355 ? -22.437 -0.229 26.300 1.00 97.44 355 GLN A N 1
ATOM 2747 C CA . GLN A 1 355 ? -23.769 -0.547 25.768 1.00 97.44 355 GLN A CA 1
ATOM 2748 C C . GLN A 1 355 ? -23.938 -2.016 25.387 1.00 97.44 355 GLN A C 1
ATOM 2750 O O . GLN A 1 355 ? -25.041 -2.547 25.503 1.00 97.44 355 GLN A O 1
ATOM 2755 N N . THR A 1 356 ? -22.876 -2.671 24.916 1.00 96.62 356 THR A N 1
ATOM 2756 C CA . THR A 1 356 ? -22.938 -4.071 24.472 1.00 96.62 356 THR A CA 1
ATOM 2757 C C . THR A 1 356 ? -22.484 -5.052 25.549 1.00 96.62 356 THR A C 1
ATOM 2759 O O . THR A 1 356 ? -22.837 -6.225 25.485 1.00 96.62 356 THR A O 1
ATOM 2762 N N . GLY A 1 357 ? -21.702 -4.595 26.534 1.00 97.19 357 GLY A N 1
ATOM 2763 C CA . GLY A 1 357 ? -21.014 -5.464 27.490 1.00 97.19 357 GLY A CA 1
ATOM 2764 C C . GLY A 1 357 ? -19.817 -6.214 26.888 1.00 97.19 357 GLY A C 1
ATOM 2765 O O . GLY A 1 357 ? -19.211 -7.042 27.566 1.00 97.19 357 GLY A O 1
ATOM 2766 N N . GLU A 1 358 ? -19.458 -5.942 25.630 1.00 95.69 358 GLU A N 1
ATOM 2767 C CA . GLU A 1 358 ? -18.367 -6.611 24.921 1.00 95.69 358 GLU A CA 1
ATOM 2768 C C . GLU A 1 358 ? -17.099 -5.752 24.885 1.00 95.69 358 GLU A C 1
ATOM 2770 O O . GLU A 1 358 ? -17.143 -4.533 24.725 1.00 95.69 358 GLU A O 1
ATOM 2775 N N . SER A 1 359 ? -15.930 -6.394 24.935 1.00 96.25 359 SER A N 1
ATOM 2776 C CA . SER A 1 359 ? -14.672 -5.688 24.668 1.00 96.25 359 SER A CA 1
ATOM 2777 C C . SER A 1 359 ? -14.587 -5.316 23.180 1.00 96.25 359 SER A C 1
ATOM 2779 O O . SER A 1 359 ? -14.669 -6.208 22.332 1.00 96.25 359 SER A O 1
ATOM 2781 N N . PRO A 1 360 ? -14.400 -4.032 22.820 1.00 96.94 360 PRO A N 1
ATOM 2782 C CA . PRO A 1 360 ? -14.392 -3.615 21.426 1.00 96.94 360 PRO A CA 1
ATOM 2783 C C . PRO A 1 360 ? -13.165 -4.178 20.707 1.00 96.94 360 PRO A C 1
ATOM 2785 O O . PRO A 1 360 ? -12.027 -3.925 21.105 1.00 96.94 360 PRO A O 1
ATOM 2788 N N . ALA A 1 361 ? -13.385 -4.891 19.601 1.00 96.94 361 ALA A N 1
ATOM 2789 C CA . ALA A 1 361 ? -12.296 -5.403 18.775 1.00 96.94 361 ALA A CA 1
ATOM 2790 C C . ALA A 1 361 ? -11.338 -4.274 18.343 1.00 96.94 361 ALA A C 1
ATOM 2792 O O . ALA A 1 361 ? -11.774 -3.179 17.957 1.00 96.94 361 ALA A O 1
ATOM 2793 N N . TYR A 1 362 ? -10.029 -4.537 18.402 1.00 96.94 362 TYR A N 1
ATOM 2794 C CA . TYR A 1 362 ? -9.012 -3.594 17.925 1.00 96.94 362 TYR A CA 1
ATOM 2795 C C . TYR A 1 362 ? -8.997 -3.515 16.395 1.00 96.94 362 TYR A C 1
ATOM 2797 O O . TYR A 1 362 ? -8.936 -2.422 15.843 1.00 96.94 362 TYR A O 1
ATOM 2805 N N . ALA A 1 363 ? -9.106 -4.663 15.724 1.00 97.81 363 ALA A N 1
ATOM 2806 C CA . ALA A 1 363 ? -9.009 -4.780 14.276 1.00 97.81 363 ALA A CA 1
ATOM 2807 C C . ALA A 1 363 ? -9.963 -5.844 13.729 1.00 97.81 363 ALA A C 1
ATOM 2809 O O . ALA A 1 363 ? -10.287 -6.815 14.415 1.00 97.81 363 ALA A O 1
ATOM 2810 N N . GLN A 1 364 ? -10.371 -5.671 12.475 1.00 97.56 364 GLN A N 1
ATOM 2811 C CA . GLN A 1 364 ? -11.079 -6.681 11.694 1.00 97.56 364 GLN A CA 1
ATOM 2812 C C . GLN A 1 364 ? -10.661 -6.608 10.224 1.00 97.56 364 GLN A C 1
ATOM 2814 O O . GLN A 1 364 ? -10.061 -5.626 9.802 1.00 97.56 364 GLN A O 1
ATOM 2819 N N . LEU A 1 365 ? -10.979 -7.637 9.435 1.00 97.81 365 LEU A N 1
ATOM 2820 C CA . LEU A 1 365 ? -10.686 -7.618 8.001 1.00 97.81 365 LEU A CA 1
ATOM 2821 C C . LEU A 1 365 ? -11.576 -6.587 7.282 1.00 97.81 365 LEU A C 1
ATOM 2823 O O . LEU A 1 365 ? -12.801 -6.704 7.389 1.00 97.81 365 LEU A O 1
ATOM 2827 N N . PRO A 1 366 ? -10.999 -5.645 6.514 1.00 97.06 366 PRO A N 1
ATOM 2828 C CA . PRO A 1 366 ? -11.770 -4.707 5.711 1.00 97.06 366 PRO A CA 1
ATOM 2829 C C . PRO A 1 366 ? -12.588 -5.397 4.614 1.00 97.06 366 PRO A C 1
ATOM 2831 O O . PRO A 1 366 ? -12.156 -6.385 4.005 1.00 97.06 366 PRO A O 1
ATOM 2834 N N . GLN A 1 367 ? -13.764 -4.844 4.328 1.00 92.56 367 GLN A N 1
ATOM 2835 C CA . GLN A 1 367 ? -14.686 -5.294 3.286 1.00 92.56 367 GLN A CA 1
ATOM 2836 C C . GLN A 1 367 ? -14.471 -4.509 1.988 1.00 92.56 367 GLN A C 1
ATOM 2838 O O . GLN A 1 367 ? -15.342 -3.772 1.537 1.00 92.56 367 GLN A O 1
ATOM 2843 N N . VAL A 1 368 ? -13.295 -4.677 1.385 1.00 87.88 368 VAL A N 1
ATOM 2844 C CA . VAL A 1 368 ? -12.939 -4.030 0.115 1.00 87.88 368 VAL A CA 1
ATOM 2845 C C . VAL A 1 368 ? -12.917 -5.066 -1.004 1.00 87.88 368 VAL A C 1
ATOM 2847 O O . VAL A 1 368 ? -12.250 -6.102 -0.891 1.00 87.88 368 VAL A O 1
ATOM 2850 N N . THR A 1 369 ? -13.639 -4.785 -2.089 1.00 85.69 369 THR A N 1
ATOM 2851 C CA . THR A 1 369 ? -13.567 -5.556 -3.336 1.00 85.69 369 THR A CA 1
ATOM 2852 C C . THR A 1 369 ? -12.367 -5.091 -4.151 1.00 85.69 369 THR A C 1
ATOM 2854 O O . THR A 1 369 ? -12.184 -3.906 -4.407 1.00 85.69 369 THR A O 1
ATOM 2857 N N . LEU A 1 370 ? -11.546 -6.040 -4.582 1.00 78.75 370 LEU A N 1
ATOM 2858 C CA . LEU A 1 370 ? -10.368 -5.806 -5.398 1.00 78.75 370 LEU A CA 1
ATOM 2859 C C . LEU A 1 370 ? -10.749 -5.860 -6.868 1.00 78.75 370 LEU A C 1
ATOM 2861 O O . LEU A 1 370 ? -11.207 -6.890 -7.369 1.00 78.75 370 LEU A O 1
ATOM 2865 N N . GLN A 1 371 ? -10.480 -4.763 -7.561 1.00 69.25 371 GLN A N 1
ATOM 2866 C CA . GLN A 1 371 ? -10.559 -4.685 -9.007 1.00 69.25 371 GLN A CA 1
ATOM 2867 C C . GLN A 1 371 ? -9.142 -4.597 -9.559 1.00 69.25 371 GLN A C 1
ATOM 2869 O O . GLN A 1 371 ? -8.402 -3.659 -9.280 1.00 69.25 371 GLN A O 1
ATOM 2874 N N . SER A 1 372 ? -8.738 -5.601 -10.331 1.00 65.69 372 SER A N 1
ATOM 2875 C CA . SER A 1 372 ? -7.471 -5.561 -11.051 1.00 65.69 372 SER A CA 1
ATOM 2876 C C . SER A 1 372 ? -7.615 -6.293 -12.375 1.00 65.69 372 SER A C 1
ATOM 2878 O O . SER A 1 372 ? -8.122 -7.418 -12.385 1.00 65.69 372 SER A O 1
ATOM 2880 N N . PRO A 1 373 ? -7.087 -5.733 -13.478 1.00 61.12 373 PRO A N 1
ATOM 2881 C CA . PRO A 1 373 ? -6.991 -6.440 -14.751 1.00 61.12 373 PRO A CA 1
ATOM 2882 C C . PRO A 1 373 ? -6.267 -7.788 -14.668 1.00 61.12 373 PRO A C 1
ATOM 2884 O O . PRO A 1 373 ? -6.447 -8.639 -15.534 1.00 61.12 373 PRO A O 1
ATOM 2887 N N . LYS A 1 374 ? -5.418 -7.971 -13.646 1.00 65.00 374 LYS A N 1
ATOM 2888 C CA . LYS A 1 374 ? -4.619 -9.183 -13.434 1.00 65.00 374 LYS A CA 1
ATOM 2889 C 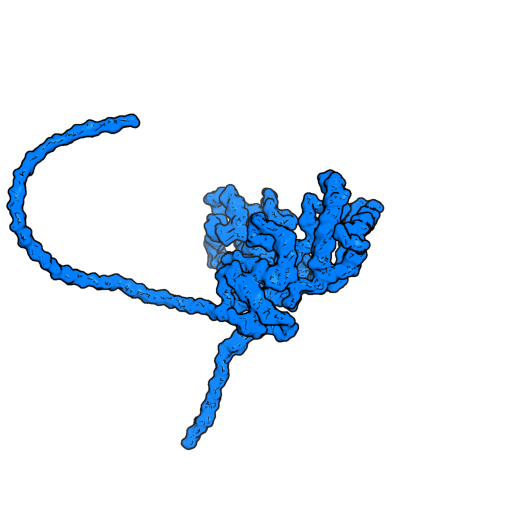C . LYS A 1 374 ? -5.409 -10.301 -12.739 1.00 65.00 374 LYS A C 1
ATOM 2891 O O . LYS A 1 374 ? -4.961 -11.448 -12.737 1.00 65.00 374 LYS A O 1
ATOM 2896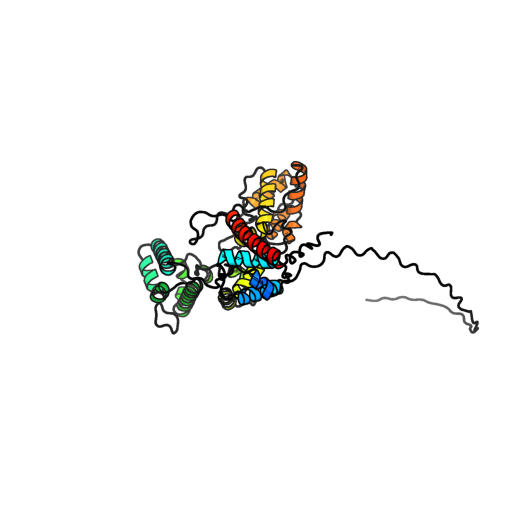 N N . LEU A 1 375 ? -6.550 -9.994 -12.118 1.00 66.31 375 LEU A N 1
ATOM 2897 C CA . LEU A 1 375 ? -7.300 -10.948 -11.303 1.00 66.31 375 LEU A CA 1
ATOM 2898 C C . LEU A 1 375 ? -8.409 -11.623 -12.112 1.00 66.31 375 LEU A C 1
ATOM 2900 O O . LEU A 1 375 ? -9.202 -10.983 -12.795 1.00 66.31 375 LEU A O 1
ATOM 2904 N N . LYS A 1 376 ? -8.487 -12.953 -11.995 1.00 66.50 376 LYS A N 1
ATOM 2905 C CA . LYS A 1 376 ? -9.636 -13.724 -12.480 1.00 66.50 376 LYS A CA 1
ATOM 2906 C C . LYS A 1 376 ? -10.747 -13.667 -11.428 1.00 66.50 376 LYS A C 1
ATOM 2908 O O . LYS A 1 376 ? -10.628 -14.323 -10.385 1.00 66.50 376 LYS A O 1
ATOM 2913 N N . GLY A 1 377 ? -11.800 -12.911 -11.738 1.00 68.50 377 GLY A N 1
ATOM 2914 C CA . GLY A 1 377 ? -12.987 -12.726 -10.901 1.00 68.50 377 GLY A CA 1
ATOM 2915 C C . GLY A 1 377 ? -12.802 -11.698 -9.784 1.00 68.50 377 GLY A C 1
ATOM 2916 O O . GLY A 1 377 ? -11.690 -11.244 -9.514 1.00 68.50 377 GLY A O 1
ATOM 2917 N N . GLU A 1 378 ? -13.906 -11.356 -9.125 1.00 72.31 378 GLU A N 1
ATOM 2918 C CA . GLU A 1 378 ? -13.902 -10.457 -7.972 1.00 72.31 378 GLU A CA 1
ATOM 2919 C C . GLU A 1 378 ? -13.152 -11.098 -6.797 1.00 72.31 378 GLU A C 1
ATOM 2921 O O . GLU A 1 378 ? -13.388 -12.250 -6.420 1.00 72.31 378 GLU A O 1
ATOM 2926 N N . ARG A 1 379 ? -12.202 -10.356 -6.227 1.00 87.19 379 ARG A N 1
ATOM 2927 C CA . ARG A 1 379 ? -11.458 -10.747 -5.021 1.00 87.19 379 ARG A CA 1
ATOM 2928 C C . ARG A 1 379 ? -11.691 -9.713 -3.934 1.00 87.19 379 ARG A C 1
ATOM 2930 O O . ARG A 1 379 ? -12.232 -8.653 -4.203 1.00 87.19 379 ARG A O 1
ATOM 2937 N N . THR A 1 380 ? -11.278 -10.009 -2.708 1.00 92.50 380 THR A N 1
ATOM 2938 C CA . THR A 1 380 ? -11.422 -9.089 -1.573 1.00 92.50 380 THR A CA 1
ATOM 2939 C C . THR A 1 380 ? -10.109 -8.934 -0.819 1.00 92.50 380 THR A C 1
ATOM 2941 O O . THR A 1 380 ? -9.239 -9.808 -0.897 1.00 92.50 380 THR A O 1
ATOM 2944 N N . THR A 1 381 ? -9.968 -7.867 -0.034 1.00 93.56 381 THR A N 1
ATOM 2945 C CA . THR A 1 381 ? -8.836 -7.720 0.898 1.00 93.56 381 THR A CA 1
ATOM 2946 C C . THR A 1 381 ? -8.734 -8.910 1.851 1.00 93.56 381 THR A C 1
ATOM 2948 O O . THR A 1 381 ? -7.640 -9.405 2.115 1.00 93.56 381 THR A O 1
ATOM 2951 N N . ALA A 1 382 ? -9.865 -9.459 2.301 1.00 94.62 382 ALA A N 1
ATOM 2952 C CA . ALA A 1 382 ? -9.882 -10.677 3.108 1.00 94.62 382 ALA A CA 1
ATOM 2953 C C . ALA A 1 382 ? -9.276 -11.888 2.371 1.00 94.62 382 ALA A C 1
ATOM 2955 O O . ALA A 1 382 ? -8.548 -12.675 2.980 1.00 94.62 382 ALA A O 1
ATOM 2956 N N . TRP A 1 383 ? -9.544 -12.046 1.069 1.00 95.31 383 TRP A N 1
ATOM 2957 C CA . TRP A 1 383 ? -8.901 -13.083 0.255 1.00 95.31 383 TRP A CA 1
ATOM 2958 C C . TRP A 1 383 ? -7.387 -12.869 0.174 1.00 95.31 383 TRP A C 1
ATOM 2960 O O . TRP A 1 383 ? -6.629 -13.817 0.389 1.00 95.31 383 TRP A O 1
ATOM 2970 N N . PHE A 1 384 ? -6.955 -11.633 -0.091 1.00 95.94 384 PHE A N 1
ATOM 2971 C CA . PHE A 1 384 ? -5.539 -11.285 -0.168 1.00 95.94 384 PHE A CA 1
ATOM 2972 C C . PHE A 1 384 ? -4.823 -11.617 1.145 1.00 95.94 384 PHE A C 1
ATOM 2974 O O . PHE A 1 384 ? -3.884 -12.412 1.157 1.00 95.94 384 PHE A O 1
ATOM 2981 N N . ALA A 1 385 ? -5.338 -11.101 2.263 1.00 97.88 385 ALA A N 1
ATOM 2982 C CA . ALA A 1 385 ? -4.759 -11.283 3.587 1.00 97.88 385 ALA A CA 1
ATOM 2983 C C . ALA A 1 385 ? -4.633 -12.766 3.966 1.00 97.88 385 ALA A C 1
ATOM 2985 O O . ALA A 1 385 ? -3.584 -13.196 4.439 1.00 97.88 385 ALA A O 1
ATOM 2986 N N . ARG A 1 386 ? -5.663 -13.582 3.693 1.00 98.00 386 ARG A N 1
ATOM 2987 C CA . ARG A 1 386 ? -5.626 -15.035 3.947 1.00 98.00 386 ARG A CA 1
ATOM 2988 C C . ARG A 1 386 ? -4.643 -15.769 3.032 1.00 98.00 386 ARG A C 1
ATOM 2990 O O . ARG A 1 386 ? -4.012 -16.733 3.457 1.00 98.00 386 ARG A O 1
ATOM 2997 N N . SER A 1 387 ? -4.502 -15.328 1.782 1.00 97.75 387 SER A N 1
ATOM 2998 C CA . SER A 1 387 ? -3.538 -15.895 0.831 1.00 97.75 387 SER A CA 1
ATOM 2999 C C . SER A 1 387 ? -2.089 -15.612 1.251 1.00 97.75 387 SER A C 1
ATOM 3001 O O . SER A 1 387 ? -1.233 -16.500 1.155 1.00 97.75 387 SER A O 1
ATOM 3003 N N . VAL A 1 388 ? -1.819 -14.405 1.760 1.00 98.62 388 VAL A N 1
ATOM 3004 C CA . VAL A 1 388 ? -0.527 -14.044 2.363 1.00 98.62 388 VAL A CA 1
ATOM 3005 C C . VAL A 1 388 ? -0.308 -14.824 3.657 1.00 98.62 388 VAL A C 1
ATOM 3007 O O . VAL A 1 388 ? 0.740 -15.447 3.809 1.00 98.62 388 VAL A O 1
ATOM 3010 N N . ASP A 1 389 ? -1.302 -14.892 4.547 1.00 98.62 389 ASP A N 1
ATOM 3011 C CA . ASP A 1 389 ? -1.187 -15.639 5.803 1.00 98.62 389 ASP A CA 1
ATOM 3012 C C . ASP A 1 389 ? -0.861 -17.120 5.558 1.00 98.62 389 ASP A C 1
ATOM 3014 O O . ASP A 1 389 ? 0.052 -17.667 6.168 1.00 98.62 389 ASP A O 1
ATOM 3018 N N . ALA A 1 390 ? -1.475 -17.764 4.563 1.00 98.69 390 ALA A N 1
ATOM 3019 C CA . ALA A 1 390 ? -1.126 -19.138 4.201 1.00 98.69 390 ALA A CA 1
ATOM 3020 C C . ALA A 1 390 ? 0.360 -19.306 3.803 1.00 98.69 390 ALA A C 1
ATOM 3022 O O . ALA A 1 390 ? 0.980 -20.324 4.128 1.00 98.69 390 ALA A O 1
ATOM 3023 N N . ARG A 1 391 ? 0.960 -18.325 3.113 1.00 98.69 391 ARG A N 1
ATOM 3024 C CA . ARG A 1 391 ? 2.399 -18.317 2.771 1.00 98.69 391 ARG A CA 1
ATOM 3025 C C . ARG A 1 391 ? 3.263 -18.045 3.996 1.00 98.69 391 ARG A C 1
ATOM 3027 O O . ARG A 1 391 ? 4.262 -18.735 4.207 1.00 98.69 391 ARG A O 1
ATOM 3034 N N . PHE A 1 392 ? 2.833 -17.110 4.836 1.00 98.75 392 PHE A N 1
ATOM 3035 C CA . PHE A 1 392 ? 3.454 -16.799 6.117 1.00 98.75 392 PHE A CA 1
ATOM 3036 C C . PHE A 1 392 ? 3.519 -18.040 7.019 1.00 98.75 392 PHE A C 1
ATOM 3038 O O . PHE A 1 392 ? 4.599 -18.406 7.481 1.00 98.75 392 PHE A O 1
ATOM 3045 N N . GLN A 1 393 ? 2.413 -18.772 7.180 1.00 98.62 393 GLN A N 1
ATOM 3046 C CA . GLN A 1 393 ? 2.365 -20.007 7.968 1.00 98.62 393 GLN A CA 1
ATOM 3047 C C . GLN A 1 393 ? 3.276 -21.102 7.399 1.00 98.62 393 GLN A C 1
ATOM 3049 O O . GLN A 1 393 ? 3.945 -21.806 8.161 1.00 98.62 393 GLN A O 1
ATOM 3054 N N . LYS A 1 394 ? 3.367 -21.233 6.067 1.00 98.56 394 LYS A N 1
ATOM 3055 C CA . LYS A 1 394 ? 4.320 -22.153 5.418 1.00 98.56 394 LYS A CA 1
ATOM 3056 C C . LYS A 1 394 ? 5.770 -21.762 5.705 1.00 98.56 394 LYS A C 1
ATOM 3058 O O . LYS A 1 394 ? 6.581 -22.638 6.001 1.00 98.56 394 LYS A O 1
ATOM 3063 N N . CYS A 1 395 ? 6.096 -20.472 5.645 1.00 98.62 395 CYS A N 1
ATOM 3064 C CA . CYS A 1 395 ? 7.418 -19.962 6.004 1.00 98.62 395 CYS A CA 1
ATOM 3065 C C . CYS A 1 395 ? 7.751 -20.245 7.475 1.00 98.62 395 CYS A C 1
ATOM 3067 O O . CYS A 1 395 ? 8.795 -20.832 7.766 1.00 98.62 395 CYS A O 1
ATOM 3069 N N . GLN A 1 396 ? 6.828 -19.954 8.394 1.00 98.06 396 GLN A N 1
ATOM 3070 C CA . GLN A 1 396 ? 7.000 -20.283 9.809 1.00 98.06 396 GLN A CA 1
ATOM 3071 C C . GLN A 1 396 ? 7.149 -21.794 10.043 1.00 98.06 396 GLN A C 1
ATOM 3073 O O . GLN A 1 396 ? 7.916 -22.221 10.903 1.00 98.06 396 GLN A O 1
ATOM 3078 N N . GLY A 1 397 ? 6.454 -22.623 9.259 1.00 98.00 397 GLY A N 1
ATOM 3079 C CA . GLY A 1 397 ? 6.614 -24.077 9.272 1.00 98.00 397 GLY A CA 1
ATOM 3080 C C . GLY A 1 397 ? 8.029 -24.522 8.902 1.00 98.00 397 GLY A C 1
ATOM 3081 O O . GLY A 1 397 ? 8.596 -25.367 9.594 1.00 98.00 397 GLY A O 1
ATOM 3082 N N . ARG A 1 398 ? 8.629 -23.915 7.869 1.00 97.69 398 ARG A N 1
ATOM 3083 C CA . ARG A 1 398 ? 10.034 -24.160 7.497 1.00 97.69 398 ARG A CA 1
ATOM 3084 C C . ARG A 1 398 ? 10.992 -23.739 8.610 1.00 97.69 398 ARG A C 1
ATOM 3086 O O . ARG A 1 398 ? 11.916 -24.486 8.913 1.00 97.69 398 ARG A O 1
ATOM 3093 N N . TYR A 1 399 ? 10.7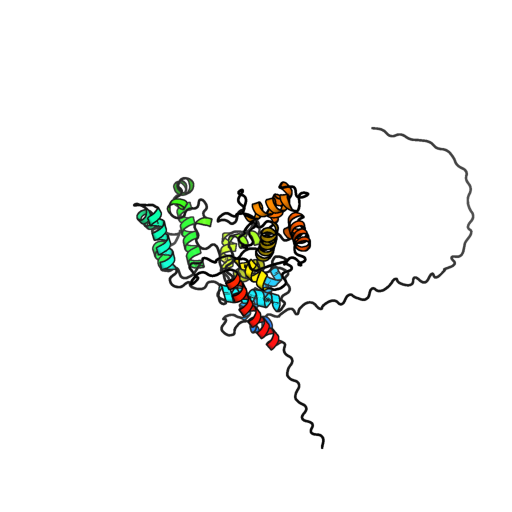26 -22.615 9.276 1.00 97.25 399 TYR A N 1
ATOM 3094 C CA . TYR A 1 399 ? 11.526 -22.182 10.423 1.00 97.25 399 TYR A CA 1
ATOM 3095 C C . TYR A 1 399 ? 11.451 -23.170 11.594 1.00 97.25 399 TYR A C 1
ATOM 3097 O O . TYR A 1 399 ? 12.485 -23.580 12.112 1.00 97.25 399 TYR A O 1
ATOM 3105 N N . ARG A 1 400 ? 10.246 -23.629 11.963 1.00 96.44 400 ARG A N 1
ATOM 3106 C CA . ARG A 1 400 ? 10.065 -24.652 13.010 1.00 96.44 400 ARG A CA 1
ATOM 3107 C C . ARG A 1 400 ? 10.775 -25.965 12.679 1.00 96.44 400 ARG A C 1
ATOM 3109 O O . ARG A 1 400 ? 11.278 -26.627 13.579 1.00 96.44 400 ARG A O 1
ATOM 3116 N N . ALA A 1 401 ? 10.805 -26.359 11.406 1.00 95.38 401 ALA A N 1
ATOM 3117 C CA . ALA A 1 401 ? 11.541 -27.542 10.971 1.00 95.38 401 ALA A CA 1
ATOM 3118 C C . ALA A 1 401 ? 13.061 -27.346 11.085 1.00 95.38 401 ALA A C 1
ATOM 3120 O O . ALA A 1 401 ? 13.755 -28.262 11.514 1.00 95.38 401 ALA A O 1
ATOM 3121 N N . LEU A 1 402 ? 13.559 -26.151 10.750 1.00 92.94 402 LEU A N 1
ATOM 3122 C CA . LEU A 1 402 ? 14.974 -25.793 10.837 1.00 92.94 402 LEU A CA 1
ATOM 3123 C C . LEU A 1 402 ? 15.498 -25.767 12.282 1.00 92.94 402 LEU A C 1
ATOM 3125 O O . LEU A 1 402 ? 16.641 -26.139 12.523 1.00 92.94 402 LEU A O 1
ATOM 3129 N N . THR A 1 403 ? 14.678 -25.329 13.238 1.00 92.19 403 THR A N 1
ATOM 3130 C CA . THR A 1 403 ? 15.073 -25.200 14.652 1.00 92.19 403 THR A CA 1
ATOM 3131 C C . THR A 1 403 ? 14.709 -26.406 15.513 1.00 92.19 403 THR A C 1
ATOM 3133 O O . THR A 1 403 ? 14.979 -26.408 16.715 1.00 92.19 403 THR A O 1
ATOM 3136 N N . LYS A 1 404 ? 14.110 -27.447 14.924 1.00 90.50 404 LYS A N 1
ATOM 3137 C CA . LYS A 1 404 ? 13.769 -28.672 15.647 1.00 90.50 404 LYS A CA 1
ATOM 3138 C C . LYS A 1 404 ? 15.056 -29.359 16.136 1.00 90.50 404 LYS A C 1
ATOM 3140 O O . LYS A 1 404 ? 15.918 -29.658 15.308 1.00 90.50 404 LYS A O 1
ATOM 3145 N N . PRO A 1 405 ? 15.190 -29.668 17.441 1.00 81.44 405 PRO A N 1
ATOM 3146 C CA . PRO A 1 405 ? 16.339 -30.411 17.943 1.00 81.44 405 PRO A CA 1
ATOM 3147 C C . PRO A 1 405 ? 16.463 -31.778 17.251 1.00 81.44 405 PRO A C 1
ATOM 3149 O O . PRO A 1 405 ? 15.433 -32.394 16.939 1.00 81.44 405 PRO A O 1
ATOM 3152 N N . PRO A 1 406 ? 17.689 -32.292 17.036 1.00 75.56 406 PRO A N 1
ATOM 3153 C CA . PRO A 1 406 ? 17.872 -33.657 16.565 1.00 75.56 406 PRO A CA 1
ATOM 3154 C C . PRO A 1 406 ? 17.199 -34.631 17.539 1.00 75.56 406 PRO A C 1
ATOM 3156 O O . PRO A 1 406 ? 17.245 -34.446 18.756 1.00 75.56 406 PRO A O 1
ATOM 3159 N N . ALA A 1 407 ? 16.538 -35.659 17.002 1.00 76.69 407 ALA A N 1
ATOM 3160 C CA . ALA A 1 407 ? 15.880 -36.663 17.828 1.00 76.69 407 ALA A CA 1
ATOM 3161 C C . ALA A 1 407 ? 16.911 -37.334 18.748 1.00 76.69 407 ALA A C 1
ATOM 3163 O O . ALA A 1 407 ? 17.939 -37.817 18.272 1.00 76.69 407 ALA A O 1
ATOM 3164 N N . THR A 1 408 ? 16.637 -37.374 20.054 1.00 73.69 408 THR A N 1
ATOM 3165 C CA . THR A 1 408 ? 17.482 -38.096 21.009 1.00 73.69 408 THR A CA 1
ATOM 3166 C C . THR A 1 408 ? 17.556 -39.565 20.581 1.00 73.69 408 THR A C 1
ATOM 3168 O O . THR A 1 408 ? 16.499 -40.182 20.397 1.00 73.69 408 THR A O 1
ATOM 3171 N N . PRO A 1 409 ? 18.755 -40.147 20.396 1.00 68.25 409 PRO A N 1
ATOM 3172 C CA . PRO A 1 409 ? 18.866 -41.560 20.069 1.00 68.25 409 PRO A CA 1
ATOM 3173 C C . PRO A 1 409 ? 18.181 -42.371 21.173 1.00 68.25 409 PRO A C 1
ATOM 3175 O O . PRO A 1 409 ? 18.473 -42.198 22.357 1.00 68.25 409 PRO A O 1
ATOM 3178 N N . ARG A 1 410 ? 17.222 -43.229 20.795 1.00 68.50 410 ARG A N 1
ATOM 3179 C CA . ARG A 1 410 ? 16.585 -44.152 21.741 1.00 68.50 410 ARG A CA 1
ATOM 3180 C C . ARG A 1 410 ? 17.677 -45.052 22.300 1.00 68.50 410 ARG A C 1
ATOM 3182 O O . ARG A 1 410 ? 18.227 -45.875 21.576 1.00 68.50 410 ARG A O 1
ATOM 3189 N N . ASN A 1 411 ? 17.976 -44.880 23.580 1.00 62.72 411 ASN A N 1
ATOM 3190 C CA . ASN A 1 411 ? 18.933 -45.704 24.294 1.00 62.72 411 ASN A CA 1
ATOM 3191 C C . ASN A 1 411 ? 18.320 -47.105 24.450 1.00 62.72 411 ASN A C 1
ATOM 3193 O O . ASN A 1 411 ? 17.578 -47.374 25.392 1.00 62.72 411 ASN A O 1
ATOM 3197 N N . THR A 1 412 ? 18.557 -47.997 23.488 1.00 59.72 412 THR A N 1
ATOM 3198 C CA . THR A 1 412 ? 18.182 -49.413 23.583 1.00 59.72 412 THR A CA 1
ATOM 3199 C C . THR A 1 412 ? 19.187 -50.148 24.466 1.00 59.72 412 THR A C 1
ATOM 3201 O O . THR A 1 412 ? 19.852 -51.082 24.027 1.00 59.72 412 THR A O 1
ATOM 3204 N N . ALA A 1 413 ? 19.323 -49.719 25.719 1.00 58.91 413 ALA A N 1
ATOM 3205 C CA . ALA A 1 413 ? 19.944 -50.536 26.748 1.00 58.91 413 ALA A CA 1
ATOM 3206 C C . ALA A 1 413 ? 18.866 -51.493 27.269 1.00 58.91 413 ALA A C 1
ATOM 3208 O O . ALA A 1 413 ? 18.040 -51.137 28.106 1.00 58.91 413 ALA A O 1
ATOM 3209 N N . ARG A 1 414 ? 18.826 -52.703 26.702 1.00 57.88 414 ARG A N 1
ATOM 3210 C CA . ARG A 1 414 ? 18.072 -53.828 27.270 1.00 57.88 414 ARG A CA 1
ATOM 3211 C C . ARG A 1 414 ? 18.725 -54.174 28.619 1.00 57.88 414 ARG A C 1
ATOM 3213 O O . ARG A 1 414 ? 19.923 -54.465 28.602 1.00 57.88 414 ARG A O 1
ATOM 3220 N N . PRO A 1 415 ? 18.012 -54.148 29.758 1.00 64.00 415 PRO A N 1
ATOM 3221 C CA . PRO A 1 415 ? 18.546 -54.743 30.976 1.00 64.00 415 PRO A CA 1
ATOM 3222 C C . PRO A 1 415 ? 18.717 -56.252 30.739 1.00 64.00 415 PRO A C 1
ATOM 3224 O O . PRO A 1 415 ? 17.830 -56.887 30.160 1.00 64.00 415 PRO A O 1
ATOM 3227 N N . LYS A 1 416 ? 19.900 -56.770 31.082 1.00 60.53 416 LYS A N 1
ATOM 3228 C CA . LYS A 1 416 ? 20.212 -58.205 31.075 1.00 60.53 416 LYS A CA 1
ATOM 3229 C C . LYS A 1 416 ? 19.591 -58.894 32.276 1.00 60.53 416 LYS A C 1
ATOM 3231 O O . LYS A 1 416 ? 19.574 -58.251 33.348 1.00 60.53 416 LYS A O 1
#

pLDDT: mean 85.07, std 18.99, range [29.89, 98.88]